Protein AF-A0A974AYF6-F1 (afdb_monomer)

Radius of gyration: 44.45 Å; Cα contacts (8 Å, |Δi|>4): 268; chains: 1; bounding box: 140×129×84 Å

Mean predicted aligned error: 22.29 Å

Structure (mmCIF, N/CA/C/O backbone):
data_AF-A0A974AYF6-F1
#
_entry.id   AF-A0A974AYF6-F1
#
loop_
_atom_site.group_PDB
_atom_site.id
_atom_site.type_symbol
_atom_site.label_atom_id
_atom_site.label_alt_id
_atom_site.label_comp_id
_atom_site.label_asym_id
_atom_site.label_entity_id
_atom_site.label_seq_id
_atom_site.pdbx_PDB_ins_code
_atom_site.Cartn_x
_atom_site.Cartn_y
_atom_site.Cartn_z
_atom_site.occupancy
_atom_site.B_iso_or_equiv
_atom_site.auth_seq_id
_atom_site.auth_comp_id
_atom_site.auth_asym_id
_atom_site.auth_atom_id
_atom_site.pdbx_PDB_model_num
ATOM 1 N N . MET A 1 1 ? 53.692 12.403 -18.495 1.00 38.19 1 MET A N 1
ATOM 2 C CA . MET A 1 1 ? 53.345 12.126 -17.082 1.00 38.19 1 MET A CA 1
ATOM 3 C C . MET A 1 1 ? 52.312 13.143 -16.628 1.00 38.19 1 MET A C 1
ATOM 5 O O . MET A 1 1 ? 52.662 14.299 -16.451 1.00 38.19 1 MET A O 1
ATOM 9 N N . THR A 1 2 ? 51.063 12.730 -16.444 1.00 32.22 2 THR A N 1
ATOM 10 C CA . THR A 1 2 ? 49.998 13.561 -15.859 1.00 32.22 2 THR A CA 1
ATOM 11 C C . THR A 1 2 ? 49.223 12.675 -14.899 1.00 32.22 2 THR A C 1
ATOM 13 O O . THR A 1 2 ? 48.664 11.664 -15.321 1.00 32.22 2 THR A O 1
ATOM 16 N N . GLN A 1 3 ? 49.261 12.994 -13.605 1.00 33.84 3 GLN A N 1
ATOM 17 C CA . GLN A 1 3 ? 48.545 12.209 -12.603 1.00 33.84 3 GLN A CA 1
ATOM 18 C C . GLN A 1 3 ? 47.043 12.421 -12.782 1.00 33.84 3 GLN A C 1
ATOM 20 O O . GLN A 1 3 ? 46.572 13.555 -12.861 1.00 33.84 3 GLN A O 1
ATOM 25 N N . SER A 1 4 ? 46.305 11.318 -12.877 1.00 28.98 4 SER A N 1
ATOM 26 C CA . SER A 1 4 ? 44.852 11.352 -12.985 1.00 28.98 4 SER A CA 1
ATOM 27 C C . SER A 1 4 ? 44.259 11.783 -11.646 1.00 28.98 4 SER A C 1
ATOM 29 O O . SER A 1 4 ? 44.492 11.125 -10.630 1.00 28.98 4 SER A O 1
ATOM 31 N N . ALA A 1 5 ? 43.483 12.866 -11.640 1.00 32.62 5 ALA A N 1
ATOM 32 C CA . ALA A 1 5 ? 42.676 13.255 -10.490 1.00 32.62 5 ALA A CA 1
ATOM 33 C C . ALA A 1 5 ? 41.497 12.279 -10.353 1.00 32.62 5 ALA A C 1
ATOM 35 O O . ALA A 1 5 ? 40.389 12.536 -10.831 1.00 32.62 5 ALA A O 1
ATOM 36 N N . ALA A 1 6 ? 41.758 11.128 -9.731 1.00 31.30 6 ALA A N 1
ATOM 37 C CA . ALA A 1 6 ? 40.737 10.144 -9.418 1.00 31.30 6 ALA A CA 1
ATOM 38 C C . ALA A 1 6 ? 39.672 10.785 -8.518 1.00 31.30 6 ALA A C 1
ATOM 40 O O . ALA A 1 6 ? 39.950 11.169 -7.382 1.00 31.30 6 ALA A O 1
ATOM 41 N N . HIS A 1 7 ? 38.444 10.895 -9.027 1.00 29.28 7 HIS A N 1
ATOM 42 C CA . HIS A 1 7 ? 37.291 11.177 -8.183 1.00 29.28 7 HIS A CA 1
ATOM 43 C C . HIS A 1 7 ? 37.139 10.035 -7.178 1.00 29.28 7 HIS A C 1
ATOM 45 O O . HIS A 1 7 ? 36.941 8.883 -7.570 1.00 29.28 7 HIS A O 1
ATOM 51 N N . SER A 1 8 ? 37.211 10.362 -5.889 1.00 31.97 8 SER A N 1
ATOM 52 C CA . SER A 1 8 ? 36.948 9.424 -4.802 1.00 31.97 8 SER A CA 1
ATOM 53 C C . SER A 1 8 ? 35.498 8.947 -4.859 1.00 31.97 8 SER A C 1
ATOM 55 O O . SER A 1 8 ? 34.598 9.592 -4.323 1.00 31.97 8 SER A O 1
ATOM 57 N N . ALA A 1 9 ? 35.265 7.798 -5.489 1.00 32.22 9 ALA A N 1
ATOM 58 C CA . ALA A 1 9 ? 34.024 7.063 -5.319 1.00 32.22 9 ALA A CA 1
ATOM 59 C C . ALA A 1 9 ? 33.986 6.530 -3.879 1.00 32.22 9 ALA A C 1
ATOM 61 O O . ALA A 1 9 ? 34.765 5.645 -3.521 1.00 32.22 9 ALA A O 1
ATOM 62 N N . SER A 1 10 ? 33.107 7.084 -3.042 1.00 31.77 10 SER A N 1
ATOM 63 C CA . SER A 1 10 ? 32.873 6.587 -1.684 1.00 31.77 10 SER A CA 1
ATOM 64 C C . SER A 1 10 ? 32.369 5.144 -1.748 1.00 31.77 10 SER A C 1
ATOM 66 O O . SER A 1 10 ? 31.205 4.893 -2.056 1.00 31.77 10 SER A O 1
ATOM 68 N N . GLY A 1 11 ? 33.264 4.190 -1.497 1.00 35.44 11 GLY A N 1
ATOM 69 C CA . GLY A 1 11 ? 32.955 2.769 -1.585 1.00 35.44 11 GLY A CA 1
ATOM 70 C C . GLY A 1 11 ? 32.001 2.334 -0.478 1.00 35.44 11 GLY A C 1
ATOM 71 O O . GLY A 1 11 ? 32.407 2.188 0.672 1.00 35.44 11 GLY A O 1
ATOM 72 N N . SER A 1 12 ? 30.744 2.061 -0.825 1.00 45.16 12 SER A N 1
ATOM 73 C CA . SER A 1 12 ? 29.868 1.279 0.043 1.00 45.16 12 SER A CA 1
ATOM 74 C C . SER A 1 12 ? 30.313 -0.182 -0.019 1.00 45.16 12 SER A C 1
ATOM 76 O O . SER A 1 12 ? 30.068 -0.846 -1.031 1.00 45.16 12 SER A O 1
ATOM 78 N N . SER A 1 13 ? 30.962 -0.687 1.033 1.00 59.09 13 SER A N 1
ATOM 79 C CA . SER A 1 13 ? 31.375 -2.094 1.095 1.00 59.09 13 SER A CA 1
ATOM 80 C C . SER A 1 13 ? 30.178 -3.018 0.816 1.00 59.09 13 SER A C 1
ATOM 82 O O . SER A 1 13 ? 29.109 -2.829 1.416 1.00 59.09 13 SER A O 1
ATOM 84 N N . PRO A 1 14 ? 30.300 -3.988 -0.111 1.00 74.00 14 PRO A N 1
ATOM 85 C CA . PRO A 1 14 ? 29.206 -4.894 -0.427 1.00 74.00 14 PRO A CA 1
ATOM 86 C C . PRO A 1 14 ? 28.887 -5.745 0.803 1.00 74.00 14 PRO A C 1
ATOM 88 O O . PRO A 1 14 ? 29.771 -6.351 1.401 1.00 74.00 14 PRO A O 1
ATOM 91 N N . LEU A 1 15 ? 27.614 -5.779 1.201 1.00 77.62 15 LEU A N 1
ATOM 92 C CA . LEU A 1 15 ? 27.187 -6.624 2.312 1.00 77.62 15 LEU A CA 1
ATOM 93 C C . LEU A 1 15 ? 27.118 -8.088 1.859 1.00 77.62 15 LEU A C 1
ATOM 95 O O . LEU A 1 15 ? 26.451 -8.354 0.854 1.00 77.62 15 LEU A O 1
ATOM 99 N N . PRO A 1 16 ? 27.693 -9.042 2.615 1.00 81.44 16 PRO A N 1
ATOM 100 C CA . PRO A 1 16 ? 27.584 -10.460 2.292 1.00 81.44 16 PRO A CA 1
ATOM 101 C C . PRO A 1 16 ? 26.127 -10.945 2.367 1.00 81.44 16 PRO A C 1
ATOM 103 O O . PRO A 1 16 ? 25.249 -10.281 2.938 1.00 81.44 16 PRO A O 1
ATOM 106 N N . ALA A 1 17 ? 25.851 -12.112 1.780 1.00 81.00 17 ALA A N 1
ATOM 107 C CA . ALA A 1 17 ? 24.511 -12.702 1.741 1.00 81.00 17 ALA A CA 1
ATOM 108 C C . ALA A 1 17 ? 23.963 -12.984 3.162 1.00 81.00 17 ALA A C 1
ATOM 110 O O . ALA A 1 17 ? 24.752 -13.310 4.051 1.00 81.00 17 ALA A O 1
ATOM 111 N N . PRO A 1 18 ? 22.635 -12.923 3.410 1.00 86.44 18 PRO A N 1
ATOM 112 C CA . PRO A 1 18 ? 22.069 -13.025 4.763 1.00 86.44 18 PRO A CA 1
ATOM 113 C C . PRO A 1 18 ? 22.523 -14.256 5.567 1.00 86.44 18 PRO A C 1
ATOM 115 O O . PRO A 1 18 ? 22.923 -14.126 6.723 1.00 86.44 18 PRO A O 1
ATOM 118 N N . LYS A 1 19 ? 22.582 -15.433 4.923 1.00 83.56 19 LYS A N 1
ATOM 119 C CA . LYS A 1 19 ? 23.081 -16.681 5.534 1.00 83.56 19 LYS A CA 1
ATOM 120 C C . LYS A 1 19 ? 24.558 -16.610 5.949 1.00 83.56 19 LYS A C 1
ATOM 122 O O . LYS A 1 19 ? 24.939 -17.232 6.935 1.00 83.56 19 LYS A O 1
ATOM 127 N N . GLU A 1 20 ? 25.380 -15.852 5.226 1.00 84.94 20 GLU A N 1
ATOM 128 C CA . GLU A 1 20 ? 26.809 -15.713 5.522 1.00 84.94 20 GLU A CA 1
ATOM 129 C C . GLU A 1 20 ? 27.053 -14.726 6.674 1.00 84.94 20 GLU A C 1
ATOM 131 O O . GLU A 1 20 ? 27.915 -14.968 7.511 1.00 84.94 20 GLU A O 1
ATOM 136 N N . ARG A 1 21 ? 26.212 -13.688 6.820 1.00 88.50 21 ARG A N 1
ATOM 137 C CA . ARG A 1 21 ? 26.219 -12.788 7.997 1.00 88.50 21 ARG A CA 1
ATOM 138 C C . ARG A 1 21 ? 26.050 -13.575 9.298 1.00 88.50 21 ARG A C 1
ATOM 140 O O . ARG A 1 21 ? 26.820 -13.396 10.238 1.00 88.50 21 ARG A O 1
ATOM 147 N N . ARG A 1 22 ? 25.072 -14.489 9.308 1.00 87.81 22 ARG A N 1
ATOM 148 C CA . ARG A 1 22 ? 24.805 -15.402 10.424 1.00 87.81 22 ARG A CA 1
ATOM 149 C C . ARG A 1 22 ? 26.017 -16.282 10.739 1.00 87.81 22 ARG A C 1
ATOM 151 O O . ARG A 1 22 ? 26.424 -16.356 11.894 1.00 87.81 22 ARG A O 1
ATOM 158 N N . ARG A 1 23 ? 26.628 -16.891 9.717 1.00 86.69 23 ARG A N 1
ATOM 159 C CA . ARG A 1 23 ? 27.838 -17.720 9.868 1.00 86.69 23 ARG A CA 1
ATOM 160 C C . ARG A 1 23 ? 29.029 -16.940 10.418 1.00 86.69 23 ARG A C 1
ATOM 162 O O . ARG A 1 23 ? 29.708 -17.448 11.301 1.00 86.69 23 ARG A O 1
ATOM 169 N N . LEU A 1 24 ? 29.267 -15.716 9.944 1.00 86.19 24 LEU A N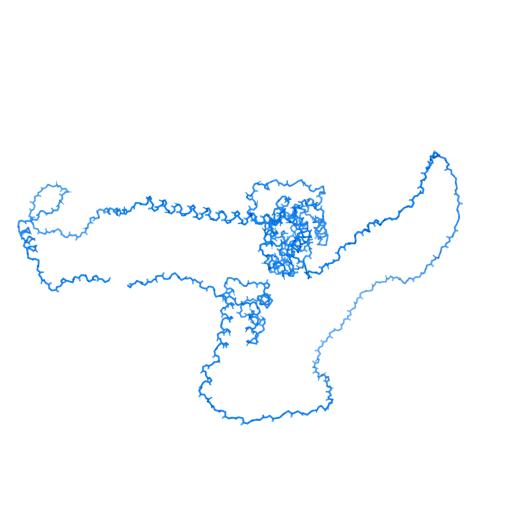 1
ATOM 170 C CA . LEU A 1 24 ? 30.347 -14.853 10.440 1.00 86.19 24 LEU A CA 1
ATOM 171 C C . LEU A 1 24 ? 30.145 -14.468 11.915 1.00 86.19 24 LEU A C 1
ATOM 173 O O . LEU A 1 24 ? 31.111 -14.448 12.674 1.00 86.19 24 LEU A O 1
ATOM 177 N N . ARG A 1 25 ? 28.898 -14.225 12.346 1.00 91.44 25 ARG A N 1
ATOM 178 C CA . ARG A 1 25 ? 28.562 -14.003 13.762 1.00 91.44 25 ARG A CA 1
ATOM 179 C C . ARG A 1 25 ? 28.762 -15.271 14.605 1.00 91.44 25 ARG A C 1
ATOM 181 O O . ARG A 1 25 ? 29.368 -15.204 15.673 1.00 91.44 25 ARG A O 1
ATOM 188 N N . GLU A 1 26 ? 28.258 -16.414 14.143 1.00 89.12 26 GLU A N 1
ATOM 189 C CA . GLU A 1 26 ? 28.356 -17.699 14.855 1.00 89.12 26 GLU A CA 1
ATOM 190 C C . GLU A 1 26 ? 29.813 -18.180 14.971 1.00 89.12 26 GLU A C 1
ATOM 192 O O . GLU A 1 26 ? 30.211 -18.645 16.034 1.00 89.12 26 GLU A O 1
ATOM 197 N N . ALA A 1 27 ? 30.648 -17.947 13.952 1.00 86.25 27 ALA A N 1
ATOM 198 C CA . ALA A 1 27 ? 32.092 -18.212 13.985 1.00 86.25 27 ALA A CA 1
ATOM 199 C C . ALA A 1 27 ? 32.873 -17.349 15.000 1.00 86.25 27 ALA A C 1
ATOM 201 O O . ALA A 1 27 ? 34.020 -17.660 15.315 1.00 86.25 27 ALA A O 1
ATOM 202 N N . LYS A 1 28 ? 32.264 -16.273 15.516 1.00 83.69 28 LYS A N 1
ATOM 203 C CA . LYS A 1 28 ? 32.797 -15.423 16.595 1.00 83.69 28 LYS A CA 1
ATOM 204 C C . LYS A 1 28 ? 32.145 -15.694 17.956 1.00 83.69 28 LYS A C 1
ATOM 206 O O . LYS A 1 28 ? 32.374 -14.935 18.892 1.00 83.69 28 LYS A O 1
ATOM 211 N N . SER A 1 29 ? 31.321 -16.740 18.071 1.00 86.75 29 SER A N 1
ATOM 212 C CA . SER A 1 29 ? 30.561 -17.087 19.285 1.00 86.75 29 SER A CA 1
ATOM 213 C C . SER A 1 29 ? 29.674 -15.949 19.819 1.00 86.75 29 SER A C 1
ATOM 215 O O . SER A 1 29 ? 29.342 -15.911 21.002 1.00 86.75 29 SER A O 1
ATOM 217 N N . LEU A 1 30 ? 29.269 -15.014 18.951 1.00 88.38 30 LEU A N 1
ATOM 218 C CA . LEU A 1 30 ? 28.443 -13.867 19.325 1.00 88.38 30 LEU A CA 1
ATOM 219 C C . LEU A 1 30 ? 26.951 -14.188 19.192 1.00 88.38 30 LEU A C 1
ATOM 221 O O . LEU A 1 30 ? 26.476 -14.691 18.171 1.00 88.38 30 LEU A O 1
ATOM 225 N N . THR A 1 31 ? 26.173 -13.821 20.204 1.00 90.69 31 THR A N 1
ATOM 226 C CA . THR A 1 31 ? 24.706 -13.853 20.131 1.00 90.69 31 THR A CA 1
ATOM 227 C C . THR A 1 31 ? 24.165 -12.667 19.324 1.00 90.69 31 THR A C 1
ATOM 229 O O . THR A 1 31 ? 24.798 -11.612 19.231 1.00 90.69 31 THR A O 1
ATOM 232 N N . GLU A 1 32 ? 22.961 -12.811 18.758 1.00 89.69 32 GLU A N 1
ATOM 233 C CA . GLU A 1 32 ? 22.264 -11.715 18.059 1.00 89.69 32 GLU A CA 1
ATOM 234 C C . GLU A 1 32 ? 22.132 -10.465 18.947 1.00 89.69 32 GLU A C 1
ATOM 236 O O . GLU A 1 32 ? 22.262 -9.341 18.466 1.00 89.69 32 GLU A O 1
ATOM 241 N N . THR A 1 33 ? 21.909 -10.657 20.252 1.00 88.06 33 THR A N 1
ATOM 242 C CA . THR A 1 33 ? 21.750 -9.585 21.243 1.00 88.06 33 THR A CA 1
ATOM 243 C C . THR A 1 33 ? 23.057 -8.832 21.491 1.00 88.06 33 THR A C 1
ATOM 245 O O . THR A 1 33 ? 23.049 -7.606 21.492 1.00 88.06 33 THR A O 1
ATOM 248 N N . GLN A 1 34 ? 24.190 -9.532 21.627 1.00 86.62 34 GLN A N 1
ATOM 249 C CA . GLN A 1 34 ? 25.508 -8.897 21.796 1.00 86.62 34 GLN A CA 1
ATOM 250 C C . GLN A 1 34 ? 25.911 -8.088 20.556 1.00 86.62 34 GLN A C 1
ATOM 252 O O . GLN A 1 34 ? 26.362 -6.949 20.679 1.00 86.62 34 GLN A O 1
ATOM 257 N N . LEU A 1 35 ? 25.688 -8.636 19.354 1.00 89.00 35 LEU A N 1
ATOM 258 C CA . LEU A 1 35 ? 25.938 -7.913 18.104 1.00 89.00 35 LEU A CA 1
ATOM 259 C C . LEU A 1 35 ? 25.036 -6.674 17.974 1.00 89.00 35 LEU A C 1
ATOM 261 O O . LEU A 1 35 ? 25.477 -5.627 17.500 1.00 89.00 35 LEU A O 1
ATOM 265 N N . ALA A 1 36 ? 23.794 -6.762 18.450 1.00 89.44 36 ALA A N 1
ATOM 266 C CA . ALA A 1 36 ? 22.869 -5.639 18.468 1.00 89.44 36 ALA A CA 1
ATOM 267 C C . ALA A 1 36 ? 23.315 -4.513 19.418 1.00 89.44 36 ALA A C 1
ATOM 269 O O . ALA A 1 36 ? 23.275 -3.343 19.026 1.00 89.44 36 ALA A O 1
ATOM 270 N N . THR A 1 37 ? 23.812 -4.856 20.614 1.00 90.50 37 THR A N 1
ATOM 271 C CA . THR A 1 37 ? 24.387 -3.897 21.572 1.00 90.50 37 THR A CA 1
ATOM 272 C C . THR A 1 37 ? 25.570 -3.138 20.969 1.00 90.50 37 THR A C 1
ATOM 274 O O . THR A 1 37 ? 25.602 -1.913 21.062 1.00 90.50 37 THR A O 1
ATOM 277 N N . MET A 1 38 ? 26.490 -3.823 20.277 1.00 86.75 38 MET A N 1
ATOM 278 C CA . MET A 1 38 ? 27.634 -3.177 19.608 1.00 86.75 38 MET A CA 1
ATOM 279 C C . MET A 1 38 ? 27.228 -2.197 18.491 1.00 86.75 38 MET A C 1
ATOM 281 O O . MET A 1 38 ? 27.980 -1.280 18.175 1.00 86.75 38 MET A O 1
ATOM 285 N N . LEU A 1 39 ? 26.045 -2.374 17.894 1.00 87.56 39 LEU A N 1
ATOM 286 C CA . LEU A 1 39 ? 25.556 -1.589 16.753 1.00 87.56 39 LEU A CA 1
ATOM 287 C C . LEU A 1 39 ? 24.443 -0.586 17.116 1.00 87.56 39 LEU A C 1
ATOM 289 O O . LEU A 1 39 ? 23.897 0.076 16.227 1.00 87.56 39 LEU A O 1
ATOM 293 N N . GLY A 1 40 ? 24.071 -0.471 18.396 1.00 85.50 40 GLY A N 1
ATOM 294 C CA . GLY A 1 40 ? 22.982 0.407 18.842 1.00 85.50 40 GLY A CA 1
ATOM 295 C C . GLY A 1 40 ? 21.626 0.056 18.206 1.00 85.50 40 GLY A C 1
ATOM 296 O O . GLY A 1 40 ? 20.891 0.939 17.742 1.00 85.50 40 GLY A O 1
ATOM 297 N N . VAL A 1 41 ? 21.316 -1.240 18.106 1.00 90.62 41 VAL A N 1
ATOM 298 C CA . VAL A 1 41 ? 20.040 -1.781 17.597 1.00 90.62 41 VAL A CA 1
ATOM 299 C C . VAL A 1 41 ? 19.509 -2.887 18.516 1.00 90.62 41 VAL A C 1
ATOM 301 O O . VAL A 1 41 ? 20.128 -3.222 19.521 1.00 90.62 41 VAL A O 1
ATOM 304 N N . THR A 1 42 ? 18.340 -3.452 18.205 1.00 90.69 42 THR A N 1
ATOM 305 C CA . THR A 1 42 ? 17.763 -4.583 18.954 1.00 90.69 42 THR A CA 1
ATOM 306 C C . THR A 1 42 ? 18.170 -5.927 18.345 1.00 90.69 42 THR A C 1
ATOM 308 O O . THR A 1 42 ? 18.378 -6.020 17.134 1.00 90.69 42 THR A O 1
ATOM 311 N N . GLY A 1 43 ? 18.225 -6.997 19.149 1.00 84.56 43 GLY A N 1
ATOM 312 C CA . GLY A 1 43 ? 18.529 -8.355 18.657 1.00 84.56 43 GLY A CA 1
ATOM 313 C C . GLY A 1 43 ? 17.582 -8.815 17.540 1.00 84.56 43 GLY A C 1
ATOM 314 O O . GLY A 1 43 ? 18.017 -9.390 16.546 1.00 84.56 43 GLY A O 1
ATOM 315 N N . ALA A 1 44 ? 16.300 -8.443 17.627 1.00 83.62 44 ALA A N 1
ATOM 316 C CA . ALA A 1 44 ? 15.318 -8.656 16.561 1.00 83.62 44 ALA A CA 1
ATOM 317 C C . ALA A 1 44 ? 15.682 -7.958 15.232 1.00 83.62 44 ALA A C 1
ATOM 319 O O . ALA A 1 44 ? 15.396 -8.498 14.165 1.00 83.62 44 ALA A O 1
ATOM 320 N N . THR A 1 45 ? 16.351 -6.799 15.280 1.00 86.56 45 THR A N 1
ATOM 321 C CA . THR A 1 45 ? 16.844 -6.098 14.082 1.00 86.56 45 THR A CA 1
ATOM 322 C C . THR A 1 45 ? 17.982 -6.881 13.418 1.00 86.56 45 THR A C 1
ATOM 324 O O . THR A 1 45 ? 17.955 -7.085 12.207 1.00 86.56 45 THR A O 1
ATOM 327 N N . ILE A 1 46 ? 18.935 -7.397 14.205 1.00 88.88 46 ILE A N 1
ATOM 328 C CA . ILE A 1 46 ? 20.016 -8.266 13.705 1.00 88.88 46 ILE A CA 1
ATOM 329 C C . ILE A 1 46 ? 19.437 -9.548 13.094 1.00 88.88 46 ILE A C 1
ATOM 331 O O . ILE A 1 46 ? 19.763 -9.891 11.959 1.00 88.88 46 ILE A O 1
ATOM 335 N N . ARG A 1 47 ? 18.484 -10.192 13.780 1.00 88.62 47 ARG A N 1
ATOM 336 C CA . ARG A 1 47 ? 17.752 -11.358 13.262 1.00 88.62 47 ARG A CA 1
ATOM 337 C C . ARG A 1 47 ? 17.040 -11.055 11.941 1.00 88.62 47 ARG A C 1
ATOM 339 O O . ARG A 1 47 ? 17.035 -11.898 11.045 1.00 88.62 47 ARG A O 1
ATOM 346 N N . ALA A 1 48 ? 16.452 -9.868 11.774 1.00 84.50 48 ALA A N 1
ATOM 347 C CA . ALA A 1 48 ? 15.841 -9.455 10.508 1.00 84.50 48 ALA A CA 1
ATOM 348 C C . ALA A 1 48 ? 16.882 -9.287 9.381 1.00 84.50 48 ALA A C 1
ATOM 350 O O . ALA A 1 48 ? 16.621 -9.703 8.252 1.00 84.50 48 ALA A O 1
ATOM 351 N N . TRP A 1 49 ? 18.076 -8.765 9.686 1.00 91.12 49 TRP A N 1
ATOM 352 C CA . TRP A 1 49 ? 19.179 -8.613 8.723 1.00 91.12 49 TRP A CA 1
ATOM 353 C C . TRP A 1 49 ? 19.861 -9.934 8.340 1.00 91.12 49 TRP A C 1
ATOM 355 O O . TRP A 1 49 ? 20.302 -10.085 7.198 1.00 91.12 49 TRP A O 1
ATOM 365 N N . GLU A 1 50 ? 19.931 -10.898 9.259 1.00 89.56 50 GLU A N 1
ATOM 366 C CA . GLU A 1 50 ? 20.470 -12.247 9.020 1.00 89.56 50 GLU A CA 1
ATOM 367 C C . GLU A 1 50 ? 19.456 -13.179 8.338 1.00 89.56 50 GLU A C 1
ATOM 369 O O . GLU A 1 50 ? 19.836 -14.024 7.530 1.00 89.56 50 GLU A O 1
ATOM 374 N N . THR A 1 51 ? 18.154 -12.999 8.593 1.00 84.00 51 THR A N 1
ATOM 375 C CA . THR A 1 51 ? 17.084 -13.741 7.892 1.00 84.00 51 THR A CA 1
ATOM 376 C C . THR A 1 51 ? 16.684 -13.126 6.549 1.00 84.00 51 THR A C 1
ATOM 378 O O . THR A 1 51 ? 15.859 -13.700 5.849 1.00 84.00 51 THR A O 1
ATOM 381 N N . GLY A 1 52 ? 17.252 -11.975 6.170 1.00 84.25 52 GLY A N 1
ATOM 382 C CA . GLY A 1 52 ? 16.944 -11.282 4.913 1.00 84.25 52 GLY A CA 1
ATOM 383 C C . GLY A 1 52 ? 15.624 -10.500 4.909 1.00 84.25 52 GLY A C 1
ATOM 384 O O . GLY A 1 52 ? 15.366 -9.783 3.950 1.00 84.25 52 GLY A O 1
ATOM 385 N N . ARG A 1 53 ? 14.833 -10.564 5.991 1.00 74.50 53 ARG A N 1
ATOM 386 C CA . ARG A 1 53 ? 13.565 -9.825 6.161 1.00 74.50 53 ARG A CA 1
ATOM 387 C C . ARG A 1 53 ? 13.721 -8.303 6.175 1.00 74.50 53 ARG A C 1
ATOM 389 O O . ARG A 1 53 ? 12.746 -7.591 5.981 1.00 74.50 53 ARG A O 1
ATOM 396 N N . ALA A 1 54 ? 14.925 -7.799 6.428 1.00 79.38 54 ALA A N 1
ATOM 397 C CA . ALA A 1 54 ? 15.264 -6.393 6.252 1.00 79.38 54 ALA A CA 1
ATOM 398 C C . ALA A 1 54 ? 16.725 -6.256 5.809 1.00 79.38 54 ALA A C 1
ATOM 400 O O . ALA A 1 54 ? 17.566 -7.088 6.148 1.00 79.38 54 ALA A O 1
ATOM 401 N N . SER A 1 55 ? 17.054 -5.173 5.106 1.00 79.88 55 SER A N 1
ATOM 402 C CA . SER A 1 55 ? 18.444 -4.799 4.819 1.00 79.88 55 SER A CA 1
ATOM 403 C C . SER A 1 55 ? 18.821 -3.521 5.572 1.00 7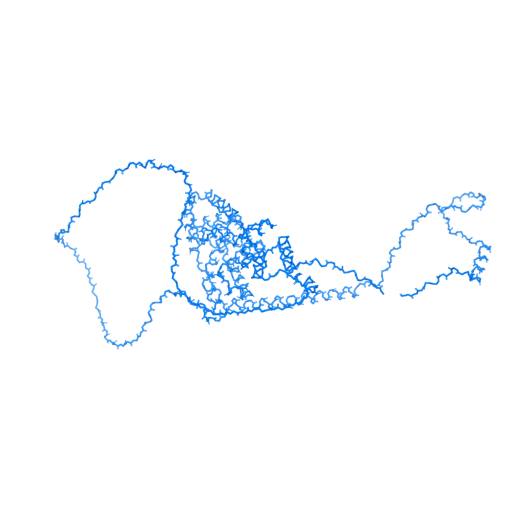9.88 55 SER A C 1
ATOM 405 O O . SER A 1 55 ? 18.059 -2.555 5.519 1.00 79.88 55 SER A O 1
ATOM 407 N N . PRO A 1 56 ? 19.980 -3.465 6.257 1.00 84.50 56 PRO A N 1
ATOM 408 C CA . PRO A 1 56 ? 20.434 -2.236 6.896 1.00 84.50 56 PRO A CA 1
ATOM 409 C C . PRO A 1 56 ? 20.749 -1.160 5.849 1.00 84.50 56 PRO A C 1
ATOM 411 O O . PRO A 1 56 ? 21.261 -1.458 4.767 1.00 84.50 56 PRO A O 1
ATOM 414 N N . GLN A 1 57 ? 20.470 0.098 6.197 1.00 77.56 57 GLN A N 1
ATOM 415 C CA . GLN A 1 57 ? 20.654 1.267 5.329 1.00 77.56 57 GLN A CA 1
ATOM 416 C C . GLN A 1 57 ? 21.495 2.364 6.006 1.00 77.56 57 GLN A C 1
ATOM 418 O O . GLN A 1 57 ? 21.589 2.431 7.236 1.00 77.56 57 GLN A O 1
ATOM 423 N N . GLY A 1 58 ? 22.118 3.222 5.191 1.00 81.88 58 GLY A N 1
ATOM 424 C CA . GLY A 1 58 ? 22.932 4.363 5.635 1.00 81.88 58 GLY A CA 1
ATOM 425 C C . GLY A 1 58 ? 24.072 3.986 6.592 1.00 81.88 58 GLY A C 1
ATOM 426 O O . GLY A 1 58 ? 24.640 2.902 6.503 1.00 81.88 58 GLY A O 1
ATOM 427 N N . ARG A 1 59 ? 24.366 4.850 7.571 1.00 80.50 59 ARG A N 1
ATOM 428 C CA . ARG A 1 59 ? 25.474 4.659 8.534 1.00 80.50 59 ARG A CA 1
ATOM 429 C C . ARG A 1 59 ? 25.441 3.315 9.281 1.00 80.50 59 ARG A C 1
ATOM 431 O O . ARG A 1 59 ? 26.490 2.764 9.599 1.00 80.50 59 ARG A O 1
ATOM 438 N N . LYS A 1 60 ? 24.250 2.752 9.538 1.00 83.06 60 LYS A N 1
ATOM 439 C CA . LYS A 1 60 ? 24.111 1.426 10.176 1.00 83.06 60 LYS A CA 1
ATOM 440 C C . LYS A 1 60 ? 24.518 0.285 9.236 1.00 83.06 60 LYS A C 1
ATOM 442 O O . LYS A 1 60 ? 25.063 -0.710 9.703 1.00 83.06 60 LYS A O 1
ATOM 447 N N . ARG A 1 61 ? 24.308 0.442 7.922 1.00 86.00 61 ARG A N 1
ATOM 448 C CA . ARG A 1 61 ? 24.807 -0.471 6.879 1.00 86.00 61 ARG A CA 1
ATOM 449 C C . ARG A 1 61 ? 26.329 -0.492 6.851 1.00 86.00 61 ARG A C 1
ATOM 451 O O . ARG A 1 61 ? 26.909 -1.568 6.804 1.00 86.00 61 ARG A O 1
ATOM 458 N N . GLU A 1 62 ? 26.949 0.684 6.892 1.00 83.38 62 GLU A N 1
ATOM 459 C CA . GLU A 1 62 ? 28.405 0.855 6.854 1.00 83.38 62 GLU A CA 1
ATOM 460 C C . GLU A 1 62 ? 29.067 0.247 8.096 1.00 83.38 62 GLU A C 1
ATOM 462 O O . GLU A 1 62 ? 29.948 -0.596 7.954 1.00 83.38 62 GLU A O 1
ATOM 467 N N . ALA A 1 63 ? 28.580 0.580 9.297 1.00 84.44 63 ALA A N 1
ATOM 468 C CA . ALA A 1 63 ? 29.082 0.006 10.548 1.00 84.44 63 ALA A CA 1
ATOM 469 C C . ALA A 1 63 ? 28.937 -1.528 10.592 1.00 84.44 63 ALA A C 1
ATOM 471 O O . ALA A 1 63 ? 29.869 -2.233 10.971 1.00 84.44 63 ALA A O 1
ATOM 472 N N . TYR A 1 64 ? 27.793 -2.062 10.149 1.00 86.94 64 TYR A N 1
ATOM 473 C CA . TYR A 1 64 ? 27.561 -3.507 10.083 1.00 86.94 64 TYR A CA 1
ATOM 474 C C . TYR A 1 64 ? 28.441 -4.202 9.031 1.00 86.94 64 TYR A C 1
ATOM 476 O O . TYR A 1 64 ? 28.972 -5.278 9.294 1.00 86.94 64 TYR A O 1
ATOM 484 N N . ALA A 1 65 ? 28.650 -3.581 7.864 1.00 86.69 65 ALA A N 1
ATOM 485 C CA . ALA A 1 65 ? 29.538 -4.101 6.825 1.00 86.69 65 ALA A CA 1
ATOM 486 C C . ALA A 1 65 ? 31.007 -4.120 7.275 1.00 86.69 65 ALA A C 1
ATOM 488 O O . ALA A 1 65 ? 31.691 -5.114 7.054 1.00 86.69 65 ALA A O 1
ATOM 489 N N . GLN A 1 66 ? 31.479 -3.058 7.936 1.00 85.00 66 GLN A N 1
ATOM 490 C CA . GLN A 1 66 ? 32.839 -2.980 8.482 1.00 85.00 66 GLN A CA 1
ATOM 491 C C . GLN A 1 66 ? 33.078 -4.034 9.567 1.00 85.00 66 GLN A C 1
ATOM 493 O O . GLN A 1 66 ? 34.110 -4.697 9.558 1.00 85.00 66 GLN A O 1
ATOM 498 N N . LEU A 1 67 ? 32.108 -4.231 10.464 1.00 86.44 67 LEU A N 1
ATOM 499 C CA . LEU A 1 67 ? 32.194 -5.214 11.543 1.00 86.44 67 LEU A CA 1
ATOM 500 C C . LEU A 1 67 ? 32.227 -6.655 10.995 1.00 86.44 67 LEU A C 1
ATOM 502 O O . LEU A 1 67 ? 33.058 -7.454 11.422 1.00 86.44 67 LEU A O 1
ATOM 506 N N . LEU A 1 68 ? 31.402 -6.975 9.991 1.00 86.31 68 LEU A N 1
ATOM 507 C CA . LEU A 1 68 ? 31.455 -8.275 9.308 1.00 86.31 68 LEU A CA 1
ATOM 508 C C . LEU A 1 68 ? 32.759 -8.476 8.518 1.00 86.31 68 LEU A C 1
ATOM 510 O O . LEU A 1 68 ? 33.333 -9.561 8.576 1.00 86.31 68 LEU A O 1
ATOM 514 N N . ALA A 1 69 ? 33.256 -7.442 7.832 1.00 84.94 69 ALA A N 1
ATOM 515 C CA . ALA A 1 69 ? 34.531 -7.498 7.117 1.00 84.94 69 ALA A CA 1
ATOM 516 C C . ALA A 1 69 ? 35.725 -7.684 8.071 1.00 84.94 69 ALA A C 1
ATOM 518 O O . ALA A 1 69 ? 36.660 -8.410 7.743 1.00 84.94 69 ALA A O 1
ATOM 519 N N . ALA A 1 70 ? 35.681 -7.094 9.271 1.00 83.94 70 ALA A N 1
ATOM 520 C CA . ALA A 1 70 ? 36.677 -7.331 10.313 1.00 83.94 70 ALA A CA 1
ATOM 521 C C . ALA A 1 70 ? 36.658 -8.794 10.790 1.00 83.94 70 ALA A C 1
ATOM 523 O O . ALA A 1 70 ? 37.713 -9.416 10.882 1.00 83.94 70 ALA A O 1
ATOM 524 N N . PHE A 1 71 ? 35.475 -9.381 11.014 1.00 86.25 71 PHE A N 1
ATOM 525 C CA . PHE A 1 71 ? 35.355 -10.801 11.377 1.00 86.25 71 PHE A CA 1
ATOM 526 C C . PHE A 1 71 ? 35.867 -11.737 10.277 1.00 86.25 71 PHE A C 1
ATOM 528 O O . PHE A 1 71 ? 36.487 -12.757 10.576 1.00 86.25 71 PHE A O 1
ATOM 535 N N . GLU A 1 72 ? 35.624 -11.393 9.013 1.00 83.69 72 GLU A N 1
ATOM 536 C CA . GLU A 1 72 ? 36.110 -12.150 7.863 1.00 83.69 72 GLU A CA 1
ATOM 537 C C . GLU A 1 72 ? 37.635 -12.042 7.702 1.00 83.69 72 GLU A C 1
ATOM 539 O O . GLU A 1 72 ? 38.293 -13.065 7.516 1.00 83.69 72 GLU A O 1
ATOM 544 N N . ALA A 1 73 ? 38.209 -10.845 7.867 1.00 78.69 73 ALA A N 1
ATOM 545 C CA . ALA A 1 73 ? 39.654 -10.618 7.832 1.00 78.69 73 ALA A CA 1
ATOM 546 C C . ALA A 1 73 ? 40.389 -11.340 8.975 1.00 78.69 73 ALA A C 1
ATOM 548 O O . ALA A 1 73 ? 41.398 -12.001 8.745 1.00 78.69 73 ALA A O 1
ATOM 549 N N . GLU A 1 74 ? 39.854 -11.294 10.196 1.00 78.00 74 GLU A N 1
ATOM 550 C CA . GLU A 1 74 ? 40.431 -11.990 11.353 1.00 78.00 74 GLU A CA 1
ATOM 551 C C . GLU A 1 74 ? 40.320 -13.524 11.215 1.00 78.00 74 GLU A C 1
ATOM 553 O O . GLU A 1 74 ? 41.173 -14.256 11.710 1.00 78.00 74 GLU A O 1
ATOM 558 N N . ARG A 1 75 ? 39.312 -14.027 10.482 1.00 74.56 75 ARG A N 1
ATOM 559 C CA . ARG A 1 75 ? 39.206 -15.447 10.090 1.00 74.56 75 ARG A CA 1
ATOM 560 C C . ARG A 1 75 ? 40.158 -15.821 8.946 1.00 74.56 75 ARG A C 1
ATOM 562 O O . ARG A 1 75 ? 40.541 -16.982 8.853 1.00 74.56 75 ARG A O 1
ATOM 569 N N . ALA A 1 76 ? 40.532 -14.877 8.083 1.00 68.75 76 ALA A N 1
ATOM 570 C CA . ALA A 1 76 ? 41.517 -15.083 7.018 1.00 68.75 76 ALA A CA 1
ATOM 571 C C . ALA A 1 76 ? 42.976 -15.031 7.522 1.00 68.75 76 ALA A C 1
ATOM 573 O O . ALA A 1 76 ? 43.874 -15.517 6.840 1.00 68.75 76 ALA A O 1
ATOM 574 N N . ALA A 1 77 ? 43.210 -14.501 8.727 1.00 55.31 77 ALA A N 1
ATOM 575 C CA . ALA A 1 77 ? 44.536 -14.329 9.324 1.00 55.31 77 ALA A CA 1
ATOM 576 C C . ALA A 1 77 ? 45.281 -15.580 9.884 1.00 55.31 77 ALA A C 1
ATOM 578 O O . ALA A 1 77 ? 46.472 -15.441 10.170 1.00 55.31 77 ALA A O 1
ATOM 579 N N . PRO A 1 78 ? 44.717 -16.800 10.058 1.00 55.84 78 PRO A N 1
ATOM 580 C CA . PRO A 1 78 ? 45.470 -17.925 10.614 1.00 55.84 78 PRO A CA 1
ATOM 581 C C . PRO A 1 78 ? 46.219 -18.705 9.520 1.00 55.84 78 PRO A C 1
ATOM 583 O O . PRO A 1 78 ? 45.806 -19.798 9.128 1.00 55.84 78 PRO A O 1
ATOM 586 N N . SER A 1 79 ? 47.346 -18.173 9.033 1.00 51.69 79 SER A N 1
ATOM 587 C CA . SER A 1 79 ? 48.292 -18.944 8.194 1.00 51.69 79 SER A CA 1
ATOM 588 C C . SER A 1 79 ? 49.769 -18.539 8.293 1.00 51.69 79 SER A C 1
ATOM 590 O O . SER A 1 79 ? 50.615 -19.404 8.085 1.00 51.69 79 SER A O 1
ATOM 592 N N . GLU A 1 80 ? 50.122 -17.301 8.659 1.00 44.62 80 GLU A N 1
ATOM 593 C CA . GLU A 1 80 ? 51.540 -16.881 8.633 1.00 44.62 80 GLU A CA 1
ATOM 594 C C . GLU A 1 80 ? 52.378 -17.390 9.827 1.00 44.62 80 GLU A C 1
ATOM 596 O O . GLU A 1 80 ? 53.562 -17.672 9.659 1.00 44.62 80 GLU A O 1
ATOM 601 N N . GLU A 1 81 ? 51.787 -17.636 11.005 1.00 44.84 81 GLU A N 1
ATOM 602 C CA . GLU A 1 81 ? 52.541 -18.085 12.198 1.00 44.84 81 GLU A CA 1
ATOM 603 C C . GLU A 1 81 ? 52.735 -19.609 12.341 1.00 44.84 81 GLU A C 1
ATOM 605 O O . GLU A 1 81 ? 53.478 -20.052 13.216 1.00 44.84 81 GLU A O 1
ATOM 610 N N . ARG A 1 82 ? 52.137 -20.448 11.479 1.00 43.97 82 ARG A N 1
ATOM 611 C CA . ARG A 1 82 ? 52.342 -21.918 11.527 1.00 43.97 82 ARG A CA 1
ATOM 612 C C . ARG A 1 82 ? 53.442 -22.449 10.606 1.00 43.97 82 ARG A C 1
ATOM 614 O O . ARG A 1 82 ? 53.732 -23.640 10.647 1.00 43.97 82 ARG A O 1
ATOM 621 N N . ALA A 1 83 ? 54.097 -21.591 9.827 1.00 42.25 83 ALA A N 1
ATOM 622 C CA . ALA A 1 83 ? 55.173 -21.996 8.919 1.00 42.25 83 ALA A CA 1
ATOM 623 C C . ALA A 1 83 ? 56.561 -22.141 9.590 1.00 42.25 83 ALA A C 1
ATOM 625 O O . ALA A 1 83 ? 57.517 -22.519 8.917 1.00 42.25 83 ALA A O 1
ATOM 626 N N . ALA A 1 84 ? 56.694 -21.840 10.892 1.00 44.78 84 ALA A N 1
ATOM 627 C CA . ALA A 1 84 ? 57.995 -21.655 11.551 1.00 44.78 84 ALA A CA 1
ATOM 628 C C . ALA A 1 84 ? 58.366 -22.675 12.651 1.00 44.78 84 ALA A C 1
ATOM 630 O O . ALA A 1 84 ? 59.457 -22.568 13.206 1.00 44.78 84 ALA A O 1
ATOM 631 N N . HIS A 1 85 ? 57.519 -23.659 12.979 1.00 37.38 85 HIS A N 1
ATOM 632 C CA . HIS A 1 85 ? 57.875 -24.790 13.857 1.00 37.38 85 HIS A CA 1
ATOM 633 C C . HIS A 1 85 ? 57.375 -26.098 13.237 1.00 37.38 85 HIS A C 1
ATOM 635 O O . HIS A 1 85 ? 56.178 -26.374 13.217 1.00 37.38 85 HIS A O 1
ATOM 641 N N . GLY A 1 86 ? 58.304 -26.868 12.672 1.00 36.09 86 GLY A N 1
ATOM 642 C CA . GLY A 1 86 ? 58.002 -28.097 11.945 1.00 36.09 86 GLY A CA 1
ATOM 643 C C . GLY A 1 86 ? 58.187 -29.381 12.755 1.00 36.09 86 GLY A C 1
ATOM 644 O O . GLY A 1 86 ? 58.637 -29.365 13.897 1.00 36.09 86 GLY A O 1
ATOM 645 N N . THR A 1 87 ? 57.941 -30.487 12.047 1.00 31.39 87 THR A N 1
ATOM 646 C CA . THR A 1 87 ? 58.373 -31.863 12.356 1.00 31.39 87 THR A CA 1
ATOM 647 C C . THR A 1 87 ? 57.506 -32.650 13.351 1.00 31.39 87 THR A C 1
ATOM 649 O O . THR A 1 87 ? 57.567 -32.480 14.563 1.00 31.39 87 THR A O 1
ATOM 652 N N . ALA A 1 88 ? 56.727 -33.577 12.781 1.00 38.09 88 ALA A N 1
ATOM 653 C CA . ALA A 1 88 ? 56.030 -34.682 13.453 1.00 38.09 88 ALA A CA 1
ATOM 654 C C . ALA A 1 88 ? 57.032 -35.817 13.843 1.00 38.09 88 ALA A C 1
ATOM 656 O O . ALA A 1 88 ? 58.209 -35.680 13.497 1.00 38.09 88 ALA A O 1
ATOM 657 N N . PRO A 1 89 ? 56.648 -36.922 14.533 1.00 43.72 89 PRO A N 1
ATOM 658 C CA . PRO A 1 89 ? 55.594 -37.862 14.107 1.00 43.72 89 PRO A CA 1
ATOM 659 C C . PRO A 1 89 ? 54.634 -38.348 15.224 1.00 43.72 89 PRO A C 1
ATOM 661 O O . PRO A 1 89 ? 54.795 -38.010 16.392 1.00 43.72 89 PRO A O 1
ATOM 664 N N . GLY A 1 90 ? 53.623 -39.143 14.835 1.00 34.00 90 GLY A N 1
ATOM 665 C CA . GLY A 1 90 ? 52.772 -39.941 15.744 1.00 34.00 90 GLY A CA 1
ATOM 666 C C . GLY A 1 90 ? 53.492 -41.200 16.274 1.00 34.00 90 GLY A C 1
ATOM 667 O O . GLY A 1 90 ? 54.724 -41.185 16.315 1.00 34.00 90 GLY A O 1
ATOM 668 N N . PRO A 1 91 ? 52.803 -42.306 16.640 1.00 51.66 91 PRO A N 1
ATOM 669 C CA . PRO A 1 91 ? 51.443 -42.730 16.246 1.00 51.66 91 PRO A CA 1
ATOM 670 C C . PRO A 1 91 ? 50.398 -42.439 17.366 1.00 51.66 91 PRO A C 1
ATOM 672 O O . PRO A 1 91 ? 50.595 -41.456 18.074 1.00 51.66 91 PRO A O 1
ATOM 675 N N . GLU A 1 92 ? 49.240 -43.092 17.575 1.00 31.31 92 GLU A N 1
ATOM 676 C CA . GLU A 1 92 ? 48.616 -44.323 17.032 1.00 31.31 92 GLU A CA 1
ATOM 677 C C . GLU A 1 92 ? 47.066 -44.283 17.159 1.00 31.31 92 GLU A C 1
ATOM 679 O O . GLU A 1 92 ? 46.505 -43.284 17.607 1.00 31.31 92 GLU A O 1
ATOM 684 N N . ALA A 1 93 ? 46.376 -45.374 16.796 1.00 40.59 93 ALA A N 1
ATOM 685 C CA . ALA A 1 93 ? 44.958 -45.647 17.080 1.00 40.59 93 ALA A CA 1
ATOM 686 C C . ALA A 1 93 ? 44.807 -47.038 17.736 1.00 40.59 93 ALA A C 1
ATOM 688 O O . ALA A 1 93 ? 45.680 -47.888 17.549 1.00 40.59 93 ALA A O 1
ATOM 689 N N . PRO A 1 94 ? 43.716 -47.298 18.481 1.00 41.66 94 PRO A N 1
ATOM 690 C CA . PRO A 1 94 ? 42.773 -48.304 17.966 1.00 41.66 94 PRO A CA 1
ATOM 691 C C . PRO A 1 94 ? 41.278 -48.024 18.249 1.00 41.66 94 PRO A C 1
ATOM 693 O O . PRO A 1 94 ? 40.914 -47.338 19.202 1.00 41.66 94 PRO A O 1
ATOM 696 N N . GLU A 1 95 ? 40.414 -48.624 17.424 1.00 35.47 95 GLU A N 1
ATOM 697 C CA . GLU A 1 95 ? 38.961 -48.772 17.645 1.00 35.47 95 GLU A CA 1
ATOM 698 C C . GLU A 1 95 ? 38.644 -50.098 18.414 1.00 35.47 95 GLU A C 1
ATOM 700 O O . GLU A 1 95 ? 39.561 -50.712 18.963 1.00 35.47 95 GLU A O 1
ATOM 705 N N . PRO A 1 96 ? 37.388 -50.592 18.498 1.00 55.47 96 PRO A N 1
ATOM 706 C CA . PRO A 1 96 ? 36.407 -50.209 19.517 1.00 55.47 96 PRO A CA 1
ATOM 707 C C . PRO A 1 96 ? 35.910 -51.418 20.350 1.00 55.47 96 PRO A C 1
ATOM 709 O O . PRO A 1 96 ? 36.053 -52.569 19.943 1.00 55.47 96 PRO A O 1
ATOM 712 N N . THR A 1 97 ? 3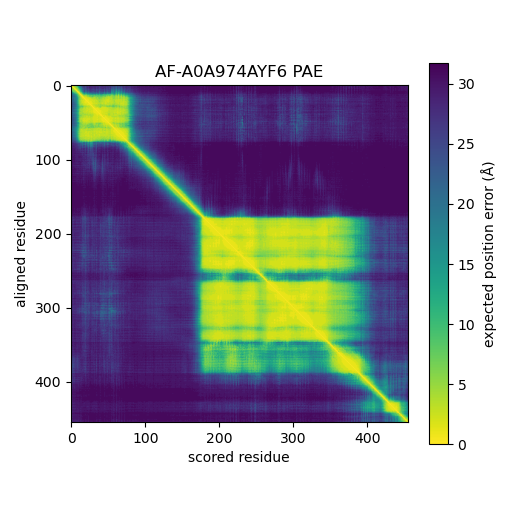5.253 -51.203 21.500 1.00 29.39 97 THR A N 1
ATOM 713 C CA . THR A 1 97 ? 34.549 -52.284 22.237 1.00 29.39 97 THR A CA 1
ATOM 714 C C . THR A 1 97 ? 33.378 -51.753 23.081 1.00 29.39 97 THR A C 1
ATOM 716 O O . THR A 1 97 ? 33.583 -51.061 24.069 1.00 29.39 97 THR A O 1
ATOM 719 N N . THR A 1 98 ? 32.170 -52.118 22.640 1.00 31.84 98 THR A N 1
ATOM 720 C CA . THR A 1 98 ? 30.993 -52.612 23.395 1.00 31.84 98 THR A CA 1
ATOM 721 C C . THR A 1 98 ? 30.516 -51.914 24.692 1.00 31.84 98 THR A C 1
ATOM 723 O O . THR A 1 98 ? 31.189 -51.913 25.716 1.00 31.84 98 THR A O 1
ATOM 726 N N . GLU A 1 99 ? 29.254 -51.463 24.651 1.00 36.88 99 GLU A N 1
ATOM 727 C CA . GLU A 1 99 ? 28.322 -51.204 25.777 1.00 36.88 99 GLU A CA 1
ATOM 728 C C . GLU A 1 99 ? 28.243 -52.376 26.800 1.00 36.88 99 GLU A C 1
ATOM 730 O O . GLU A 1 99 ? 28.532 -53.506 26.394 1.00 36.88 99 GLU A O 1
ATOM 735 N N . PRO A 1 100 ? 27.811 -52.195 28.082 1.00 40.69 100 PRO A N 1
ATOM 736 C CA . PRO A 1 100 ? 26.471 -51.643 28.389 1.00 40.69 100 PRO A CA 1
ATOM 737 C C . PRO A 1 100 ? 26.218 -50.926 29.748 1.00 40.69 100 PRO A C 1
ATOM 739 O O . PRO A 1 100 ? 26.844 -51.217 30.761 1.00 40.69 100 PRO A O 1
ATOM 742 N N . GLY A 1 101 ? 25.122 -50.151 29.788 1.00 29.75 101 GLY A N 1
ATOM 743 C CA . GLY A 1 101 ? 24.151 -50.163 30.903 1.00 29.75 101 GLY A CA 1
ATOM 744 C C . GLY A 1 101 ? 24.277 -49.136 32.047 1.00 29.75 101 GLY A C 1
ATOM 745 O O . GLY A 1 101 ? 25.317 -49.042 32.683 1.00 29.75 101 GLY A O 1
ATOM 746 N N . HIS A 1 102 ? 23.129 -48.511 32.381 1.00 32.25 102 HIS A N 1
ATOM 747 C CA . HIS A 1 102 ? 22.842 -47.679 33.576 1.00 32.25 102 HIS A CA 1
ATOM 748 C C . HIS A 1 102 ? 23.698 -46.385 33.728 1.00 32.25 102 HIS A C 1
ATOM 750 O O . HIS A 1 102 ? 24.820 -46.298 33.255 1.00 32.25 102 HIS A O 1
ATOM 756 N N . GLU A 1 103 ? 23.231 -45.278 34.319 1.00 32.88 103 GLU A N 1
ATOM 757 C CA . GLU A 1 103 ? 21.984 -44.988 35.044 1.00 32.88 103 GLU A CA 1
ATOM 758 C C . GLU A 1 103 ? 21.632 -43.487 34.926 1.00 32.88 103 GLU A C 1
ATOM 760 O O . GLU A 1 103 ? 22.516 -42.655 34.725 1.00 32.88 103 GLU A O 1
ATOM 765 N N . THR A 1 104 ? 20.357 -43.117 35.083 1.00 36.56 104 THR A N 1
ATOM 766 C CA . THR A 1 104 ? 19.919 -41.711 35.183 1.00 36.56 104 THR A CA 1
ATOM 767 C C . THR A 1 104 ? 19.957 -41.226 36.634 1.00 36.56 104 THR A C 1
ATOM 769 O O . THR A 1 104 ? 19.357 -41.877 37.487 1.00 36.56 104 THR A O 1
ATOM 772 N N . PRO A 1 105 ? 20.527 -40.039 36.909 1.00 38.50 105 PRO A N 1
ATOM 773 C CA . PRO A 1 105 ? 20.154 -39.238 38.075 1.00 38.50 105 PRO A CA 1
ATOM 774 C C . PRO A 1 105 ? 19.434 -37.942 37.660 1.00 38.50 105 PRO A C 1
ATOM 776 O O . PRO A 1 105 ? 19.954 -37.153 36.871 1.00 38.50 105 PRO A O 1
ATOM 779 N N . GLU A 1 106 ? 18.247 -37.712 38.225 1.00 37.66 106 GLU A N 1
ATOM 780 C CA . GLU A 1 106 ? 17.557 -36.411 38.203 1.00 37.66 106 GLU A CA 1
ATOM 781 C C . GLU A 1 106 ? 18.198 -35.393 39.185 1.00 37.66 106 GLU A C 1
ATOM 783 O O . GLU A 1 106 ? 19.001 -35.783 40.039 1.00 37.66 106 GLU A O 1
ATOM 788 N N . PRO A 1 107 ? 17.877 -34.085 39.081 1.00 48.00 107 PRO A N 1
ATOM 789 C CA . PRO A 1 107 ? 18.557 -33.010 39.810 1.00 48.00 107 PRO A CA 1
ATOM 790 C C . PRO A 1 107 ? 17.829 -32.538 41.084 1.00 48.00 107 PRO A C 1
ATOM 792 O O . PRO A 1 107 ? 16.607 -32.591 41.158 1.00 48.00 107 PRO A O 1
ATOM 795 N N . ALA A 1 108 ? 18.583 -31.968 42.035 1.00 35.75 108 ALA A N 1
ATOM 796 C CA . ALA A 1 108 ? 18.162 -30.995 43.069 1.00 35.75 108 ALA A CA 1
ATOM 797 C C . ALA A 1 108 ? 19.392 -30.600 43.938 1.00 35.75 108 ALA A C 1
ATOM 799 O O . ALA A 1 108 ? 20.380 -31.340 43.899 1.00 35.75 108 ALA A O 1
ATOM 800 N N . PRO A 1 109 ? 19.377 -29.522 44.765 1.00 45.16 109 PRO A N 1
ATOM 801 C CA . PRO A 1 109 ? 18.292 -28.559 45.014 1.00 45.16 109 PRO A CA 1
ATOM 802 C C . PRO A 1 109 ? 18.675 -27.060 44.871 1.00 45.16 109 PRO A C 1
ATOM 804 O O . PRO A 1 109 ? 19.841 -26.674 44.954 1.00 45.16 109 PRO A O 1
ATOM 807 N N . GLU A 1 110 ? 17.658 -26.199 44.773 1.00 41.22 110 GLU A N 1
ATOM 808 C CA . GLU A 1 110 ? 17.742 -24.766 45.119 1.00 41.22 110 GLU A CA 1
ATOM 809 C C . GLU A 1 110 ? 17.506 -24.541 46.632 1.00 41.22 110 GLU A C 1
ATOM 811 O O . GLU A 1 110 ? 16.857 -25.370 47.276 1.00 41.22 110 GLU A O 1
ATOM 816 N N . PRO A 1 111 ? 17.928 -23.401 47.216 1.00 43.75 111 PRO A N 1
ATOM 817 C CA . PRO A 1 111 ? 17.394 -22.897 48.483 1.00 43.75 111 PRO A CA 1
ATOM 818 C C . PRO A 1 111 ? 16.192 -21.950 48.260 1.00 43.75 111 PRO A C 1
ATOM 820 O O . PRO A 1 111 ? 16.330 -20.937 47.577 1.00 43.75 111 PRO A O 1
ATOM 823 N N . GLY A 1 112 ? 15.041 -22.238 48.889 1.00 34.28 112 GLY A N 1
ATOM 824 C CA . GLY A 1 112 ? 13.916 -21.288 49.048 1.00 34.28 112 GLY A CA 1
ATOM 825 C C . GLY A 1 112 ? 14.237 -20.160 50.051 1.00 34.28 112 GLY A C 1
ATOM 826 O O . GLY A 1 112 ? 15.343 -20.106 50.581 1.00 34.28 112 GLY A O 1
ATOM 827 N N . HIS A 1 113 ? 13.353 -19.225 50.413 1.00 31.69 113 HIS A N 1
ATOM 828 C CA . HIS A 1 113 ? 11.899 -19.027 50.238 1.00 31.69 113 HIS A CA 1
ATOM 829 C C . HIS A 1 113 ? 11.665 -17.579 49.693 1.00 31.69 113 HIS A C 1
ATOM 831 O O . HIS A 1 113 ? 12.633 -16.850 49.508 1.00 31.69 113 HIS A O 1
ATOM 837 N N . GLU A 1 114 ? 10.478 -17.055 49.356 1.00 31.39 114 GLU A N 1
ATOM 838 C CA . GLU A 1 114 ? 9.202 -17.057 50.089 1.00 31.39 114 GLU A CA 1
ATOM 839 C C . GLU A 1 114 ? 8.068 -16.530 49.176 1.00 31.39 114 GLU A C 1
ATOM 841 O O . GLU A 1 114 ? 8.298 -15.664 48.333 1.00 31.39 114 GLU A O 1
ATOM 846 N N . THR A 1 115 ? 6.841 -17.048 49.302 1.00 31.73 115 THR A N 1
ATOM 847 C CA . THR A 1 115 ? 5.665 -16.626 48.506 1.00 31.73 115 THR A CA 1
ATOM 848 C C . THR A 1 115 ? 4.478 -16.366 49.436 1.00 31.73 115 THR A C 1
ATOM 850 O O . THR A 1 115 ? 4.138 -17.267 50.202 1.00 31.73 115 THR A O 1
ATOM 853 N N . PRO A 1 116 ? 3.827 -15.188 49.380 1.00 42.06 116 PRO A N 1
ATOM 854 C CA . PRO A 1 116 ? 2.581 -14.938 50.102 1.00 42.06 116 PRO A CA 1
ATOM 855 C C . PRO A 1 116 ? 1.368 -15.611 49.441 1.00 42.06 116 PRO A C 1
ATOM 857 O O . PRO A 1 116 ? 1.209 -15.591 48.221 1.00 42.06 116 PRO A O 1
ATOM 860 N N . GLU A 1 117 ? 0.501 -16.166 50.281 1.00 38.88 117 GLU A N 1
ATOM 861 C CA . GLU A 1 117 ? -0.753 -16.850 49.947 1.00 38.88 117 GLU A CA 1
ATOM 862 C C . GLU A 1 117 ? -1.897 -15.861 49.599 1.00 38.88 117 GLU A C 1
ATOM 864 O O . GLU A 1 117 ? -1.941 -14.765 50.167 1.00 38.88 117 GLU A O 1
ATOM 869 N N . PRO A 1 118 ? -2.838 -16.204 48.690 1.00 43.44 118 PRO A N 1
ATOM 870 C CA . PRO A 1 118 ? -3.962 -15.340 48.323 1.00 43.44 118 PRO A CA 1
ATOM 871 C C . PRO A 1 118 ? -5.263 -15.657 49.087 1.00 43.44 118 PRO A C 1
ATOM 873 O O . PRO A 1 118 ? -5.625 -16.815 49.275 1.00 43.44 118 PRO A O 1
ATOM 876 N N . ALA A 1 119 ? -6.037 -14.619 49.420 1.00 36.00 119 ALA A N 1
ATOM 877 C CA . ALA A 1 119 ? -7.430 -14.716 49.873 1.00 36.00 119 ALA A CA 1
ATOM 878 C C . ALA A 1 119 ? -8.160 -13.365 49.674 1.00 36.00 119 ALA A C 1
ATOM 880 O O . ALA A 1 119 ? -7.496 -12.326 49.673 1.00 36.00 119 ALA A O 1
ATOM 881 N N . PRO A 1 120 ? -9.506 -13.318 49.669 1.00 44.62 120 PRO A N 1
ATOM 882 C CA . PRO A 1 120 ? -10.440 -14.184 48.939 1.00 44.62 120 PRO A CA 1
ATOM 883 C C . PRO A 1 120 ? -11.396 -13.362 48.032 1.00 44.62 120 PRO A C 1
ATOM 885 O O . PRO A 1 120 ? -11.592 -12.165 48.245 1.00 44.62 120 PRO A O 1
ATOM 888 N N . GLU A 1 121 ? -12.038 -13.993 47.042 1.00 40.50 121 GLU A N 1
ATOM 889 C CA . GLU A 1 121 ? -13.065 -13.334 46.206 1.00 40.50 121 GLU A CA 1
ATOM 890 C C . GLU A 1 121 ? -14.459 -13.284 46.878 1.00 40.50 121 GLU A C 1
ATOM 892 O O . GLU A 1 121 ? -14.764 -14.123 47.732 1.00 40.50 121 GLU A O 1
ATOM 897 N N . PRO A 1 122 ? -15.312 -12.291 46.538 1.00 41.75 122 PRO A N 1
ATOM 898 C CA . PRO A 1 122 ? -16.584 -12.052 47.220 1.00 41.75 122 PRO A CA 1
ATOM 899 C C . PRO A 1 122 ? -17.735 -12.957 46.754 1.00 41.75 122 PRO A C 1
ATOM 901 O O . PRO A 1 122 ? -17.802 -13.415 45.616 1.00 41.75 122 PRO A O 1
ATOM 904 N N . VAL A 1 123 ? -18.691 -13.152 47.662 1.00 37.81 123 VAL A N 1
ATOM 905 C CA . VAL A 1 123 ? -19.867 -14.018 47.502 1.00 37.81 123 VAL A CA 1
ATOM 906 C C . VAL A 1 123 ? -20.937 -13.371 46.616 1.00 37.81 123 VAL A C 1
ATOM 908 O O . VAL A 1 123 ? -21.363 -12.251 46.891 1.00 37.81 123 VAL A O 1
ATOM 911 N N . HIS A 1 124 ? -21.465 -14.121 45.646 1.00 36.28 124 HIS A N 1
ATOM 912 C CA . HIS A 1 124 ? -22.792 -13.882 45.071 1.00 36.28 124 HIS A CA 1
ATOM 913 C C . HIS A 1 124 ? -23.557 -15.204 44.919 1.00 36.28 124 HIS A C 1
ATOM 915 O O . HIS A 1 124 ? -23.161 -16.084 44.159 1.00 36.28 124 HIS A O 1
ATOM 921 N N . GLU A 1 125 ? -24.666 -15.333 45.650 1.00 35.22 125 GLU A N 1
ATOM 922 C CA . GLU A 1 125 ? -25.618 -16.441 45.522 1.00 35.22 125 GLU A CA 1
ATOM 923 C C . GLU A 1 125 ? -26.433 -16.332 44.225 1.00 35.22 125 GLU A C 1
ATOM 925 O O . GLU A 1 125 ? -26.938 -15.260 43.891 1.00 35.22 125 GLU A O 1
ATOM 930 N N . THR A 1 126 ? -26.653 -17.456 43.538 1.00 30.91 126 THR A N 1
ATOM 931 C CA . THR A 1 126 ? -27.824 -17.733 42.677 1.00 30.91 126 THR A CA 1
ATOM 932 C C . THR A 1 126 ? -27.958 -19.267 42.558 1.00 30.91 126 THR A C 1
ATOM 934 O O . THR A 1 126 ? -26.924 -19.933 42.483 1.00 30.91 126 THR A O 1
ATOM 937 N N . PRO A 1 127 ? -29.170 -19.860 42.634 1.00 41.03 127 PRO A N 1
ATOM 938 C CA . PRO A 1 127 ? -29.321 -21.245 43.097 1.00 41.03 127 PRO A CA 1
ATOM 939 C C . PRO A 1 127 ? -29.350 -22.345 42.015 1.00 41.03 127 PRO A C 1
ATOM 941 O O . PRO A 1 127 ? -29.404 -22.101 40.812 1.00 41.03 127 PRO A O 1
ATOM 944 N N . GLU A 1 128 ? -29.326 -23.575 42.529 1.00 38.06 128 GLU A N 1
ATOM 945 C CA . GLU A 1 128 ? -29.336 -24.899 41.889 1.00 38.06 128 GLU A CA 1
ATOM 946 C C . GLU A 1 128 ? -30.515 -25.166 40.911 1.00 38.06 128 GLU A C 1
ATOM 948 O O . GLU A 1 128 ? -31.632 -24.708 41.166 1.00 38.06 128 GLU A O 1
ATOM 953 N N . PRO A 1 129 ? -30.317 -25.934 39.812 1.00 41.50 129 PRO A N 1
ATOM 954 C CA . PRO A 1 129 ? -31.360 -26.216 38.819 1.00 41.50 129 PRO A CA 1
ATOM 955 C C . PRO A 1 129 ? -32.012 -27.610 38.948 1.00 41.50 129 PRO A C 1
ATOM 957 O O . PRO A 1 129 ? -31.330 -28.632 38.890 1.00 41.50 129 PRO A O 1
ATOM 960 N N . ALA A 1 130 ? -33.350 -27.664 38.985 1.00 34.94 130 ALA A N 1
ATOM 961 C CA . ALA A 1 130 ? -34.166 -28.865 38.732 1.00 34.94 130 ALA A CA 1
ATOM 962 C C . ALA A 1 130 ? -35.652 -28.488 38.502 1.00 34.94 130 ALA A C 1
ATOM 964 O O . ALA A 1 130 ? -36.088 -27.461 39.023 1.00 34.94 130 ALA A O 1
ATOM 965 N N . PRO A 1 131 ? -36.491 -29.352 37.894 1.00 45.16 131 PRO A N 1
ATOM 966 C CA . PRO A 1 131 ? -36.285 -30.130 36.667 1.00 45.16 131 PRO A CA 1
ATOM 967 C C . PRO A 1 131 ? -37.395 -29.851 35.611 1.00 45.16 131 PRO A C 1
ATOM 969 O O . PRO A 1 131 ? -38.319 -29.074 35.846 1.00 45.16 131 PRO A O 1
ATOM 972 N N . GLU A 1 132 ? -37.327 -30.494 34.440 1.00 45.75 132 GLU A N 1
ATOM 973 C CA . GLU A 1 132 ? -38.343 -30.383 33.372 1.00 45.75 132 GLU A CA 1
ATOM 974 C C . GLU A 1 132 ? -39.730 -30.952 33.755 1.00 45.75 132 GLU A C 1
ATOM 976 O O . GLU A 1 132 ? -39.810 -31.998 34.406 1.00 45.75 132 GLU A O 1
ATOM 981 N N . PRO A 1 133 ? -40.827 -30.372 33.229 1.00 41.09 133 PRO A N 1
ATOM 982 C CA . PRO A 1 133 ? -42.080 -31.078 32.974 1.00 41.09 133 PRO A CA 1
ATOM 983 C C . PRO A 1 133 ? -42.271 -31.373 31.471 1.00 41.09 133 PRO A C 1
ATOM 985 O O . PRO A 1 133 ? -42.058 -30.513 30.616 1.00 41.09 133 PRO A O 1
ATOM 988 N N . GLY A 1 134 ? -42.690 -32.602 31.155 1.00 32.56 134 GLY A N 1
ATOM 989 C CA . GLY A 1 134 ? -42.898 -33.085 29.784 1.00 32.56 134 GLY A CA 1
ATOM 990 C C . GLY A 1 134 ? -44.184 -32.587 29.091 1.00 32.56 134 GLY A C 1
ATOM 991 O O . GLY A 1 134 ? -44.946 -31.806 29.662 1.00 32.56 134 GLY A O 1
ATOM 992 N N . PRO A 1 135 ? -44.443 -33.036 27.847 1.00 46.12 135 PRO A N 1
ATOM 993 C CA . PRO A 1 135 ? -45.495 -32.482 26.995 1.00 46.12 135 PRO A CA 1
ATOM 994 C C . PRO A 1 135 ? -46.881 -33.098 27.252 1.00 46.12 135 PRO A C 1
ATOM 996 O O . PRO A 1 135 ? -47.047 -34.316 27.187 1.00 46.12 135 PRO A O 1
ATOM 999 N N . GLU A 1 136 ? -47.900 -32.251 27.421 1.00 33.97 136 GLU A N 1
ATOM 1000 C CA . GLU A 1 136 ? -49.317 -32.642 27.340 1.00 33.97 136 GLU A CA 1
ATOM 1001 C C . GLU A 1 136 ? -49.969 -32.225 26.010 1.00 33.97 136 GLU A C 1
ATOM 1003 O O . GLU A 1 136 ? -49.436 -31.424 25.241 1.00 33.97 136 GLU A O 1
ATOM 1008 N N . THR A 1 137 ? -51.101 -32.859 25.690 1.00 33.00 137 THR A N 1
ATOM 1009 C CA . THR A 1 137 ? -51.571 -33.056 24.309 1.00 33.00 137 THR A CA 1
ATOM 1010 C C . THR A 1 137 ? -53.047 -32.673 24.096 1.00 33.00 137 THR A C 1
ATOM 1012 O O . THR A 1 137 ? -53.863 -32.889 24.984 1.00 33.00 137 THR A O 1
ATOM 1015 N N . VAL A 1 138 ? -53.373 -32.221 22.864 1.00 31.00 138 VAL A N 1
ATOM 1016 C CA . VAL A 1 138 ? -54.719 -32.087 22.221 1.00 31.00 138 VAL A CA 1
ATOM 1017 C C . VAL A 1 138 ? -55.800 -31.192 22.903 1.00 31.00 138 VAL A C 1
ATOM 1019 O O . VAL A 1 138 ? -55.626 -30.814 24.054 1.00 31.00 138 VAL A O 1
ATOM 1022 N N . PRO A 1 139 ? -56.953 -30.842 22.254 1.00 43.22 139 PRO A N 1
ATOM 1023 C CA . PRO A 1 139 ? -57.329 -30.893 20.820 1.00 43.22 139 PRO A CA 1
ATOM 1024 C C . PRO A 1 139 ? -58.051 -29.644 20.209 1.00 43.22 139 PRO A C 1
ATOM 1026 O O . PRO A 1 139 ? -58.727 -28.876 20.879 1.00 43.22 139 PRO A O 1
ATOM 1029 N N . VAL A 1 140 ? -57.982 -29.552 18.871 1.00 33.16 140 VAL A N 1
ATOM 1030 C CA . VAL A 1 140 ? -59.034 -29.239 17.853 1.00 33.16 140 VAL A CA 1
ATOM 1031 C C . VAL A 1 140 ? -60.327 -28.462 18.221 1.00 33.16 140 VAL A C 1
ATOM 1033 O O . VAL A 1 140 ? -61.181 -29.003 18.917 1.00 33.16 140 VAL A O 1
ATOM 1036 N N . ALA A 1 141 ? -60.568 -27.323 17.532 1.00 28.56 141 ALA A N 1
ATOM 1037 C CA . ALA A 1 141 ? -61.788 -26.926 16.760 1.00 28.56 141 ALA A CA 1
ATOM 1038 C C . ALA A 1 141 ? -61.755 -25.404 16.422 1.00 28.56 141 ALA A C 1
ATOM 1040 O O . ALA A 1 141 ? -61.234 -24.636 17.219 1.00 28.56 141 ALA A O 1
ATOM 1041 N N . GLY A 1 142 ? -62.287 -24.850 15.319 1.00 27.44 142 GLY A N 1
ATOM 1042 C CA . GLY A 1 142 ? -62.855 -25.412 14.085 1.00 27.44 142 GLY A CA 1
ATOM 1043 C C . GLY A 1 142 ? -63.579 -24.342 13.221 1.00 27.44 142 GLY A C 1
ATOM 1044 O O . GLY A 1 142 ? -64.228 -23.460 13.767 1.00 27.44 142 GLY A O 1
ATOM 1045 N N . THR A 1 143 ? -63.522 -24.490 11.885 1.00 28.56 143 THR A N 1
ATOM 1046 C CA . THR A 1 143 ? -64.499 -23.991 10.871 1.00 28.56 143 THR A CA 1
ATOM 1047 C C . THR A 1 143 ? -64.592 -22.490 10.501 1.00 28.56 143 THR A C 1
ATOM 1049 O O . THR A 1 143 ? -65.140 -21.699 11.259 1.00 28.56 143 THR A O 1
ATOM 1052 N N . ALA A 1 144 ? -64.216 -22.166 9.244 1.00 31.61 144 ALA A N 1
ATOM 1053 C CA . ALA A 1 144 ? -64.973 -21.411 8.201 1.00 31.61 144 ALA A CA 1
ATOM 1054 C C . ALA A 1 144 ? -64.016 -20.688 7.214 1.00 31.61 144 ALA A C 1
ATOM 1056 O O . ALA A 1 144 ? -63.044 -20.099 7.661 1.00 31.61 144 ALA A O 1
ATOM 1057 N N . GLU A 1 145 ? -64.204 -20.562 5.893 1.00 30.84 145 GLU A N 1
ATOM 1058 C CA . GLU A 1 145 ? -64.974 -21.229 4.821 1.00 30.84 145 GLU A CA 1
ATOM 1059 C C . GLU A 1 145 ? -64.657 -20.471 3.494 1.00 30.84 145 GLU A C 1
ATOM 1061 O O . GLU A 1 145 ? -64.735 -19.251 3.513 1.00 30.84 145 GLU A O 1
ATOM 1066 N N . ARG A 1 146 ? -64.415 -21.178 2.363 1.00 31.22 146 ARG A N 1
ATOM 1067 C CA . ARG A 1 146 ? -64.521 -20.752 0.921 1.00 31.22 146 ARG A CA 1
ATOM 1068 C C . ARG A 1 146 ? -63.734 -19.489 0.448 1.00 31.22 146 ARG A C 1
ATOM 1070 O O . ARG A 1 146 ? -63.665 -18.489 1.135 1.00 31.22 146 ARG A O 1
ATOM 1077 N N . THR A 1 147 ? -63.143 -19.379 -0.751 1.00 32.12 147 THR A N 1
ATOM 1078 C CA . THR A 1 147 ? -63.163 -20.082 -2.069 1.00 32.12 147 THR A CA 1
ATOM 1079 C C . THR A 1 147 ? -61.717 -20.143 -2.639 1.00 32.12 147 THR A C 1
ATOM 1081 O O . THR A 1 147 ? -60.819 -19.587 -2.018 1.00 32.12 147 THR A O 1
ATOM 1084 N N . GLY A 1 148 ? -61.362 -20.761 -3.779 1.00 29.25 148 GLY A N 1
ATOM 1085 C CA . GLY A 1 148 ? -62.075 -21.637 -4.731 1.00 29.25 148 GLY A CA 1
ATOM 1086 C C . GLY A 1 148 ? -61.620 -21.415 -6.196 1.00 29.25 148 GLY A C 1
ATOM 1087 O O . GLY A 1 148 ? -61.596 -20.279 -6.649 1.00 29.25 148 GLY A O 1
ATOM 1088 N N . GLY A 1 149 ? -61.299 -22.492 -6.936 1.00 29.03 149 GLY A N 1
ATOM 1089 C CA . GLY A 1 149 ? -60.718 -22.463 -8.303 1.00 29.03 149 GLY A CA 1
ATOM 1090 C C . GLY A 1 149 ? -59.197 -22.719 -8.284 1.00 29.03 149 GLY A C 1
ATOM 1091 O O . GLY A 1 149 ? -58.468 -21.868 -7.801 1.00 29.03 149 GLY A O 1
ATOM 1092 N N . SER A 1 150 ? -58.607 -23.869 -8.639 1.00 28.73 150 SER A N 1
ATOM 1093 C CA . SER A 1 150 ? -58.898 -24.954 -9.602 1.00 28.73 150 SER A CA 1
ATOM 1094 C C . SER A 1 150 ? -58.567 -24.642 -11.065 1.00 28.73 150 SER A C 1
ATOM 1096 O O . SER A 1 150 ? -59.457 -24.267 -11.817 1.00 28.73 150 SER A O 1
ATOM 1098 N N . GLU A 1 151 ? -57.356 -25.007 -11.497 1.00 33.03 151 GLU A N 1
ATOM 1099 C CA . GLU A 1 151 ? -57.152 -25.588 -12.832 1.00 33.03 151 GLU A CA 1
ATOM 1100 C C . GLU A 1 151 ? -56.063 -26.677 -12.809 1.00 33.03 151 GLU A C 1
ATOM 1102 O O . GLU A 1 151 ? -55.281 -26.764 -11.860 1.00 33.03 151 GLU A O 1
ATOM 1107 N N . ARG A 1 152 ? -56.103 -27.598 -13.781 1.00 31.00 152 ARG A N 1
ATOM 1108 C CA . ARG A 1 152 ? -55.408 -28.897 -13.726 1.00 31.00 152 ARG A CA 1
ATOM 1109 C C . ARG A 1 152 ? -54.160 -28.964 -14.613 1.00 31.00 152 ARG A C 1
ATOM 1111 O O . ARG A 1 152 ? -54.072 -28.335 -15.657 1.00 31.00 152 ARG A O 1
ATOM 1118 N N . GLN A 1 153 ? -53.258 -29.835 -14.171 1.00 36.31 153 GLN A N 1
ATOM 1119 C CA . GLN A 1 153 ? -52.105 -30.432 -14.858 1.00 36.31 153 GLN A CA 1
ATOM 1120 C C . GLN A 1 153 ? -52.411 -30.913 -16.299 1.00 36.31 153 GLN A C 1
ATOM 1122 O O . GLN A 1 153 ? -53.564 -31.226 -16.608 1.00 36.31 153 GLN A O 1
ATOM 1127 N N . PRO A 1 154 ? -51.375 -31.108 -17.140 1.00 38.88 154 PRO A N 1
ATOM 1128 C CA . PRO A 1 154 ? -50.856 -32.480 -17.225 1.00 38.88 154 PRO A CA 1
ATOM 1129 C C . PRO A 1 154 ? -49.323 -32.623 -17.234 1.00 38.88 154 PRO A C 1
ATOM 1131 O O . PRO A 1 154 ? -48.573 -31.738 -17.636 1.00 38.88 154 PRO A O 1
ATOM 1134 N N . VAL A 1 155 ? -48.891 -33.805 -16.791 1.00 39.22 155 VAL A N 1
ATOM 1135 C CA . VAL A 1 155 ? -47.524 -34.350 -16.859 1.00 39.22 155 VAL A CA 1
ATOM 1136 C C . VAL A 1 155 ? -47.287 -34.983 -18.236 1.00 39.22 155 VAL A C 1
ATOM 1138 O O . VAL A 1 155 ? -48.231 -35.523 -18.817 1.00 39.22 155 VAL A O 1
ATOM 1141 N N . PRO A 1 156 ? -46.033 -35.027 -18.712 1.00 41.47 156 PRO A N 1
ATOM 1142 C CA . PRO A 1 156 ? -45.553 -36.200 -19.437 1.00 41.47 156 PRO A CA 1
ATOM 1143 C C . PRO A 1 156 ? -44.342 -36.843 -18.741 1.00 41.47 156 PRO A C 1
ATOM 1145 O O . PRO A 1 156 ? -43.353 -36.177 -18.440 1.00 41.47 156 PRO A O 1
ATOM 1148 N N . ASP A 1 157 ? -44.425 -38.156 -18.511 1.00 36.41 157 ASP A N 1
ATOM 1149 C CA . ASP A 1 157 ? -43.274 -38.986 -18.148 1.00 36.41 157 ASP A CA 1
ATOM 1150 C C . ASP A 1 157 ? -42.292 -39.070 -19.324 1.00 36.41 157 ASP A C 1
ATOM 1152 O O . ASP A 1 157 ? -42.693 -39.254 -20.474 1.00 36.41 157 ASP A O 1
ATOM 1156 N N . GLY A 1 158 ? -40.996 -39.005 -19.028 1.00 29.97 158 GLY A N 1
ATOM 1157 C CA . GLY A 1 158 ? -39.937 -39.110 -20.028 1.00 29.97 158 GLY A CA 1
ATOM 1158 C C . GLY A 1 158 ? -38.575 -39.197 -19.358 1.00 29.97 158 GLY A C 1
ATOM 1159 O O . GLY A 1 158 ? -37.956 -38.179 -19.071 1.00 29.97 158 GLY A O 1
ATOM 1160 N N . ARG A 1 159 ? -38.132 -40.423 -19.067 1.00 39.25 159 ARG A N 1
ATOM 1161 C CA . ARG A 1 159 ? -36.781 -40.682 -18.556 1.00 39.25 159 ARG A CA 1
ATOM 1162 C C . ARG A 1 159 ? -35.758 -40.277 -19.612 1.00 39.25 159 ARG A C 1
ATOM 1164 O O . ARG A 1 159 ? -35.830 -40.808 -20.709 1.00 39.25 159 ARG A O 1
ATOM 1171 N N . ASP A 1 160 ? -34.776 -39.480 -19.220 1.00 33.16 160 ASP A N 1
ATOM 1172 C CA . ASP A 1 160 ? -33.376 -39.731 -19.558 1.00 33.16 160 ASP A CA 1
ATOM 1173 C C . ASP A 1 160 ? -32.487 -39.108 -18.479 1.00 33.16 160 ASP A C 1
ATOM 1175 O O . ASP A 1 160 ? -32.789 -38.046 -17.933 1.00 33.16 160 ASP A O 1
ATOM 1179 N N . ALA A 1 161 ? -31.428 -39.825 -18.113 1.00 43.59 161 ALA A N 1
ATOM 1180 C CA . ALA A 1 161 ? -30.474 -39.394 -17.106 1.00 43.59 161 ALA A CA 1
ATOM 1181 C C . ALA A 1 161 ? -29.220 -38.854 -17.795 1.00 43.59 161 ALA A C 1
ATOM 1183 O O . ALA A 1 161 ? -28.535 -39.608 -18.482 1.00 43.59 161 ALA A O 1
ATOM 1184 N N . ASP A 1 162 ? -28.885 -37.592 -17.540 1.00 34.34 162 ASP A N 1
ATOM 1185 C CA . ASP A 1 162 ? -27.505 -37.119 -17.631 1.00 34.34 162 ASP A CA 1
ATOM 1186 C C . ASP A 1 162 ? -27.216 -36.113 -16.506 1.00 34.34 162 ASP A C 1
ATOM 1188 O O . ASP A 1 162 ? -28.122 -35.475 -15.960 1.00 34.34 162 ASP A O 1
ATOM 1192 N N . ALA A 1 163 ? -25.958 -36.052 -16.080 1.00 39.06 163 ALA A N 1
ATOM 1193 C CA . ALA A 1 163 ? -25.567 -35.484 -14.798 1.00 39.06 163 ALA A CA 1
ATOM 1194 C C . ALA A 1 163 ? -25.485 -33.948 -14.821 1.00 39.06 163 ALA A C 1
ATOM 1196 O O . ALA A 1 163 ? -24.603 -33.358 -15.443 1.00 39.06 163 ALA A O 1
ATOM 1197 N N . GLY A 1 164 ? -26.351 -33.289 -14.045 1.00 31.23 164 GLY A N 1
ATOM 1198 C CA . GLY A 1 164 ? -26.161 -31.880 -13.695 1.00 31.23 164 GLY A CA 1
ATOM 1199 C C . GLY A 1 164 ? -24.925 -31.699 -12.795 1.00 31.23 164 GLY A C 1
ATOM 1200 O O . GLY A 1 164 ? -24.742 -32.491 -11.866 1.00 31.23 164 GLY A O 1
ATOM 1201 N N . PRO A 1 165 ? -24.071 -30.683 -13.024 1.00 42.53 165 PRO A N 1
ATOM 1202 C CA . PRO A 1 165 ? -22.884 -30.469 -12.205 1.00 42.53 165 PRO A CA 1
ATOM 1203 C C . PRO A 1 165 ? -23.273 -30.050 -10.783 1.00 42.53 165 PRO A C 1
ATOM 1205 O O . PRO A 1 165 ? -24.103 -29.160 -10.585 1.00 42.53 165 PRO A O 1
ATOM 1208 N N . ALA A 1 166 ? -22.653 -30.692 -9.792 1.00 40.75 166 ALA A N 1
ATOM 1209 C CA . ALA A 1 166 ? -22.847 -30.374 -8.381 1.00 40.75 166 ALA A CA 1
ATOM 1210 C C . ALA A 1 166 ? -22.448 -28.914 -8.065 1.00 40.75 166 ALA A C 1
ATOM 1212 O O . ALA A 1 166 ? -21.543 -28.374 -8.711 1.00 40.75 166 ALA A O 1
ATOM 1213 N N . PRO A 1 167 ? -23.085 -28.262 -7.071 1.00 44.09 167 PRO A N 1
ATOM 1214 C CA . PRO A 1 167 ? -22.685 -26.927 -6.637 1.00 44.09 167 PRO A CA 1
ATOM 1215 C C . PRO A 1 167 ? -21.232 -26.947 -6.150 1.00 44.09 167 PRO A C 1
ATOM 1217 O O . PRO A 1 167 ? -20.860 -27.776 -5.322 1.00 44.09 167 PRO A O 1
ATOM 1220 N N . ALA A 1 168 ? -20.416 -26.038 -6.684 1.00 43.53 168 ALA A N 1
ATOM 1221 C CA . ALA A 1 168 ? -18.987 -25.999 -6.409 1.00 43.53 168 ALA A CA 1
ATOM 1222 C C . ALA A 1 168 ? -18.704 -25.735 -4.921 1.00 43.53 168 ALA A C 1
ATOM 1224 O O . ALA A 1 168 ? -19.069 -24.685 -4.386 1.00 43.53 168 ALA A O 1
ATOM 1225 N N . GLU A 1 169 ? -18.006 -26.672 -4.277 1.00 43.59 169 GLU A N 1
ATOM 1226 C CA . GLU A 1 169 ? -17.382 -26.440 -2.976 1.00 43.59 169 GLU A CA 1
ATOM 1227 C C . GLU A 1 169 ? -16.384 -25.268 -3.070 1.00 43.59 169 GLU A C 1
ATOM 1229 O O . GLU A 1 169 ? -15.727 -25.093 -4.104 1.00 43.59 169 GLU A O 1
ATOM 1234 N N . PRO A 1 170 ? -16.234 -24.450 -2.011 1.00 51.75 170 PRO A N 1
ATOM 1235 C CA . PRO A 1 170 ? -15.206 -23.418 -1.986 1.00 51.75 170 PRO A CA 1
ATOM 1236 C C . PRO A 1 170 ? -13.819 -24.077 -2.098 1.00 51.75 170 PRO A C 1
ATOM 1238 O O . PRO A 1 170 ? -13.539 -25.018 -1.351 1.00 51.75 170 PRO A O 1
ATOM 1241 N N . PRO A 1 171 ? -12.933 -23.610 -2.998 1.00 51.31 171 PRO A N 1
ATOM 1242 C CA . PRO A 1 171 ? -11.660 -24.276 -3.230 1.00 51.31 171 PRO A CA 1
ATOM 1243 C C . PRO A 1 171 ? -10.781 -24.215 -1.979 1.00 51.31 171 PRO A C 1
ATOM 1245 O O . PRO A 1 171 ? -10.363 -23.143 -1.535 1.00 51.31 171 PRO A O 1
ATOM 1248 N N . LEU A 1 172 ? -10.484 -25.394 -1.433 1.00 49.97 172 LEU A N 1
ATOM 1249 C CA . LEU A 1 172 ? -9.467 -25.585 -0.404 1.00 49.97 172 LEU A CA 1
ATOM 1250 C C . LEU A 1 172 ? -8.100 -25.081 -0.917 1.00 49.97 172 LEU A C 1
ATOM 1252 O O . LEU A 1 172 ? -7.846 -25.127 -2.125 1.00 49.97 172 LEU A O 1
ATOM 1256 N N . PRO A 1 173 ? -7.205 -24.593 -0.036 1.00 51.12 173 PRO A N 1
ATOM 1257 C CA . PRO A 1 173 ? -5.948 -23.971 -0.449 1.00 51.12 173 PRO A CA 1
ATOM 1258 C C . PRO A 1 173 ? -5.056 -24.954 -1.220 1.00 51.12 173 PRO A C 1
ATOM 1260 O O . PRO A 1 173 ? -4.503 -25.899 -0.657 1.00 51.12 173 PRO A O 1
ATOM 1263 N N . VAL A 1 174 ? -4.919 -24.711 -2.525 1.00 57.84 174 VAL A N 1
ATOM 1264 C CA . VAL A 1 174 ? -4.174 -25.572 -3.451 1.00 57.84 174 VAL A CA 1
ATOM 1265 C C . VAL A 1 174 ? -2.665 -25.442 -3.188 1.00 57.84 174 VAL A C 1
ATOM 1267 O O . VAL A 1 174 ? -2.156 -24.318 -3.152 1.00 57.84 174 VAL A O 1
ATOM 1270 N N . PRO A 1 175 ? -1.909 -26.544 -3.023 1.00 45.50 175 PRO A N 1
ATOM 1271 C CA . PRO A 1 175 ? -0.467 -26.465 -2.818 1.00 45.50 175 PRO A CA 1
ATOM 1272 C C . PRO A 1 175 ? 0.247 -25.953 -4.081 1.00 45.50 175 PRO A C 1
ATOM 1274 O O . PRO A 1 175 ? 0.119 -26.525 -5.159 1.00 45.50 175 PRO A O 1
ATOM 1277 N N . LEU A 1 176 ? 1.060 -24.901 -3.928 1.00 54.03 176 LEU A N 1
ATOM 1278 C CA . LEU A 1 176 ? 1.771 -24.177 -5.002 1.00 54.03 176 LEU A CA 1
ATOM 1279 C C . LEU A 1 176 ? 2.858 -24.985 -5.756 1.00 54.03 176 LEU A C 1
ATOM 1281 O O . LEU A 1 176 ? 3.574 -24.438 -6.593 1.00 54.03 176 LEU A O 1
ATOM 1285 N N . ALA A 1 177 ? 3.000 -26.283 -5.487 1.00 49.41 177 ALA A N 1
ATOM 1286 C CA . ALA A 1 177 ? 4.012 -27.144 -6.092 1.00 49.41 177 ALA A CA 1
ATOM 1287 C C . ALA A 1 177 ? 3.576 -27.652 -7.483 1.00 49.41 177 ALA A C 1
ATOM 1289 O O . ALA A 1 177 ? 3.232 -28.821 -7.643 1.00 49.41 177 ALA A O 1
ATOM 1290 N N . GLY A 1 178 ? 3.601 -26.773 -8.492 1.00 63.84 178 GLY A N 1
ATOM 1291 C CA . GLY A 1 178 ? 3.393 -27.168 -9.894 1.00 63.84 178 GLY A CA 1
ATOM 1292 C C . GLY A 1 178 ? 2.830 -26.101 -10.837 1.00 63.84 178 GLY A C 1
ATOM 1293 O O . GLY A 1 178 ? 2.873 -26.305 -12.046 1.00 63.84 178 GLY A O 1
ATOM 1294 N N . MET A 1 179 ? 2.326 -24.972 -10.325 1.00 79.69 179 MET A N 1
ATOM 1295 C CA . MET A 1 179 ? 1.822 -23.886 -11.179 1.00 79.69 179 MET A CA 1
ATOM 1296 C C . MET A 1 179 ? 2.952 -23.209 -11.958 1.00 79.69 179 MET A C 1
ATOM 1298 O O . MET A 1 179 ? 4.046 -22.980 -11.434 1.00 79.69 179 MET A O 1
ATOM 1302 N N . THR A 1 180 ? 2.668 -22.806 -13.194 1.00 89.56 180 THR A N 1
ATOM 1303 C CA . THR A 1 180 ? 3.551 -21.900 -13.930 1.00 89.56 180 THR A CA 1
ATOM 1304 C C . THR A 1 180 ? 3.577 -20.511 -13.270 1.00 89.56 180 THR A C 1
ATOM 1306 O O . THR A 1 180 ? 2.611 -20.108 -12.615 1.00 89.56 180 THR A O 1
ATOM 1309 N N . PRO A 1 181 ? 4.635 -19.706 -13.495 1.00 88.62 181 PRO A N 1
ATOM 1310 C CA . PRO A 1 181 ? 4.699 -18.324 -13.014 1.00 88.62 181 PRO A CA 1
ATOM 1311 C C . PRO A 1 181 ? 3.500 -17.452 -13.415 1.00 88.62 181 PRO A C 1
ATOM 1313 O O . PRO A 1 181 ? 3.138 -16.543 -12.678 1.00 88.62 181 PRO A O 1
ATOM 1316 N N . THR A 1 182 ? 2.878 -17.726 -14.570 1.00 89.00 182 THR A N 1
ATOM 1317 C CA . THR A 1 182 ? 1.689 -16.985 -15.023 1.00 89.00 182 THR A CA 1
ATOM 1318 C C . THR A 1 182 ? 0.446 -17.402 -14.241 1.00 89.00 182 THR A C 1
ATOM 1320 O O . THR A 1 182 ? -0.255 -16.535 -13.742 1.00 89.00 182 THR A O 1
ATOM 1323 N N . GLU A 1 183 ? 0.195 -18.702 -14.070 1.00 90.25 183 GLU A N 1
ATOM 1324 C CA . GLU A 1 183 ? -0.977 -19.191 -13.325 1.00 90.25 183 GLU A CA 1
ATOM 1325 C C . GLU A 1 183 ? -0.927 -18.773 -11.851 1.00 90.25 183 GLU A C 1
ATOM 1327 O O . GLU A 1 183 ? -1.935 -18.343 -11.297 1.00 90.25 183 GLU A O 1
ATOM 1332 N N . ALA A 1 184 ? 0.255 -18.825 -11.229 1.00 91.50 184 ALA A N 1
ATOM 1333 C CA . ALA A 1 184 ? 0.447 -18.367 -9.856 1.00 91.50 184 ALA A CA 1
ATOM 1334 C C . ALA A 1 184 ? 0.232 -16.844 -9.705 1.00 91.50 184 ALA A C 1
ATOM 1336 O O . ALA A 1 184 ? -0.339 -16.401 -8.706 1.00 91.50 184 ALA A O 1
ATOM 1337 N N . PHE A 1 185 ? 0.625 -16.038 -10.701 1.00 91.81 185 PHE A N 1
ATOM 1338 C CA . PHE A 1 185 ? 0.321 -14.602 -10.735 1.00 91.81 185 PHE A CA 1
ATOM 1339 C C . PHE A 1 185 ? -1.174 -14.334 -10.951 1.00 91.81 185 PHE A C 1
ATOM 1341 O O . PHE A 1 185 ? -1.761 -13.531 -10.226 1.00 91.81 185 PHE A O 1
ATOM 1348 N N . ASP A 1 186 ? -1.804 -15.020 -11.906 1.00 91.38 186 ASP A N 1
ATOM 1349 C CA . ASP A 1 186 ? -3.224 -14.858 -12.224 1.00 91.38 186 ASP A CA 1
ATOM 1350 C C . ASP A 1 186 ? -4.109 -15.269 -11.029 1.00 91.38 186 ASP A C 1
ATOM 1352 O O . ASP A 1 186 ? -5.075 -14.572 -10.708 1.00 91.38 186 ASP A O 1
ATOM 1356 N N . ALA A 1 187 ? -3.735 -16.332 -10.304 1.00 91.94 187 ALA A N 1
ATOM 1357 C CA . ALA A 1 187 ? -4.381 -16.755 -9.061 1.00 91.94 187 ALA A CA 1
ATOM 1358 C C . ALA A 1 187 ? -4.229 -15.713 -7.936 1.00 91.94 187 ALA A C 1
ATOM 1360 O O . ALA A 1 187 ? -5.219 -15.357 -7.289 1.00 91.94 187 ALA A O 1
ATOM 1361 N N . LEU A 1 188 ? -3.019 -15.171 -7.731 1.00 93.44 188 LEU A N 1
ATOM 1362 C CA . LEU A 1 188 ? -2.777 -14.094 -6.763 1.00 93.44 188 LEU A CA 1
ATOM 1363 C C . LEU A 1 188 ? -3.589 -12.835 -7.110 1.00 93.44 188 LEU A C 1
ATOM 1365 O O . LEU A 1 188 ? -4.187 -12.226 -6.222 1.00 93.44 188 LEU A O 1
ATOM 1369 N N . TYR A 1 189 ? -3.649 -12.462 -8.392 1.00 91.94 189 TYR A N 1
ATOM 1370 C CA . TYR A 1 189 ? -4.431 -11.320 -8.867 1.00 91.94 189 TYR A CA 1
ATOM 1371 C C . TYR A 1 189 ? -5.927 -11.518 -8.608 1.00 91.94 189 TYR A C 1
ATOM 1373 O O . TYR A 1 189 ? -6.558 -10.664 -7.983 1.00 91.94 189 TYR A O 1
ATOM 1381 N N . ALA A 1 190 ? -6.486 -12.656 -9.028 1.00 91.69 190 ALA A N 1
ATOM 1382 C CA . ALA A 1 190 ? -7.900 -12.974 -8.840 1.00 91.69 190 ALA A CA 1
ATOM 1383 C C . ALA A 1 190 ? -8.306 -12.990 -7.355 1.00 91.69 190 ALA A C 1
ATOM 1385 O O . ALA A 1 190 ? -9.385 -12.506 -7.011 1.00 91.69 190 ALA A O 1
ATOM 1386 N N . HIS A 1 191 ? -7.434 -13.495 -6.477 1.00 92.44 191 HIS A N 1
ATOM 1387 C CA . HIS A 1 191 ? -7.685 -13.559 -5.039 1.00 92.44 191 HIS A CA 1
ATOM 1388 C C . HIS A 1 191 ? -7.552 -12.194 -4.342 1.00 92.44 191 HIS A C 1
ATOM 1390 O O . HIS A 1 191 ? -8.474 -11.752 -3.653 1.00 92.44 191 HIS A O 1
ATOM 1396 N N . ALA A 1 192 ? -6.416 -11.508 -4.508 1.00 94.00 192 ALA A N 1
ATOM 1397 C CA . ALA A 1 192 ? -6.091 -10.332 -3.702 1.00 94.00 192 ALA A CA 1
ATOM 1398 C C . ALA A 1 192 ? -6.637 -9.012 -4.275 1.00 94.00 192 ALA A C 1
ATOM 1400 O O . ALA A 1 192 ? -7.019 -8.129 -3.501 1.00 94.00 192 ALA A O 1
ATOM 1401 N N . ALA A 1 193 ? -6.733 -8.847 -5.603 1.00 93.25 193 ALA A N 1
ATOM 1402 C CA . ALA A 1 193 ? -7.115 -7.564 -6.204 1.00 93.25 193 ALA A CA 1
ATOM 1403 C C . ALA A 1 193 ? -8.478 -7.005 -5.730 1.00 93.25 193 ALA A C 1
ATOM 1405 O O . ALA A 1 193 ? -8.528 -5.807 -5.429 1.00 93.25 193 ALA A O 1
ATOM 1406 N N . PRO A 1 194 ? -9.565 -7.798 -5.568 1.00 93.50 194 PRO A N 1
ATOM 1407 C CA . PRO A 1 194 ? -10.832 -7.280 -5.047 1.00 93.50 194 PRO A CA 1
ATOM 1408 C C . PRO A 1 194 ? -10.691 -6.656 -3.654 1.00 93.50 194 PRO A C 1
ATOM 1410 O O . PRO A 1 194 ? -11.216 -5.572 -3.405 1.00 93.50 194 PRO A O 1
ATOM 1413 N N . ALA A 1 195 ? -9.973 -7.324 -2.747 1.00 93.69 195 ALA A N 1
ATOM 1414 C CA . ALA A 1 195 ? -9.779 -6.856 -1.378 1.00 93.69 195 ALA A CA 1
ATOM 1415 C C . ALA A 1 195 ? -8.881 -5.611 -1.330 1.00 93.69 195 ALA A C 1
ATOM 1417 O O . ALA A 1 195 ? -9.229 -4.633 -0.666 1.00 93.69 195 ALA A O 1
ATOM 1418 N N . LEU A 1 196 ? -7.779 -5.607 -2.087 1.00 95.62 196 LEU A N 1
ATOM 1419 C CA . LEU A 1 196 ? -6.849 -4.476 -2.146 1.00 95.62 196 LEU A CA 1
ATOM 1420 C C . LEU A 1 196 ? -7.492 -3.215 -2.738 1.00 95.62 196 LEU A C 1
ATOM 1422 O O . LEU A 1 196 ? -7.195 -2.110 -2.278 1.00 95.62 196 LEU A O 1
ATOM 1426 N N . ILE A 1 197 ? -8.401 -3.339 -3.714 1.00 94.44 197 ILE A N 1
ATOM 1427 C CA . ILE A 1 197 ? -9.110 -2.169 -4.259 1.00 94.44 197 ILE A CA 1
ATOM 1428 C C . ILE A 1 197 ? -10.129 -1.630 -3.248 1.00 94.44 197 ILE A C 1
ATOM 1430 O O . ILE A 1 197 ? -10.210 -0.416 -3.078 1.00 94.44 197 ILE A O 1
ATOM 1434 N N . ARG A 1 198 ? -10.855 -2.489 -2.515 1.00 93.94 198 ARG A N 1
ATOM 1435 C CA . ARG A 1 198 ? -11.744 -2.019 -1.433 1.00 93.94 198 ARG A CA 1
ATOM 1436 C C . ARG A 1 198 ? -10.955 -1.300 -0.335 1.00 93.94 198 ARG A C 1
ATOM 1438 O O . ARG A 1 198 ? -11.334 -0.205 0.068 1.00 93.94 198 ARG A O 1
ATOM 1445 N N . GLN A 1 199 ? -9.815 -1.854 0.079 1.00 95.69 199 GLN A N 1
ATOM 1446 C CA . GLN A 1 199 ? -8.909 -1.232 1.050 1.00 95.69 199 GLN A CA 1
ATOM 1447 C C . GLN A 1 199 ? -8.363 0.123 0.564 1.00 95.69 199 GLN A C 1
ATOM 1449 O O . GLN A 1 199 ? -8.488 1.130 1.261 1.00 95.69 199 GLN A O 1
ATOM 1454 N N . THR A 1 200 ? -7.802 0.190 -0.648 1.00 95.12 200 THR A N 1
ATOM 1455 C CA . THR A 1 200 ? -7.287 1.454 -1.213 1.00 95.12 200 THR A CA 1
ATOM 1456 C C . THR A 1 200 ? -8.393 2.477 -1.493 1.00 95.12 200 THR A C 1
ATOM 1458 O O . THR A 1 200 ? -8.137 3.681 -1.402 1.00 95.12 200 THR A O 1
ATOM 1461 N N . TYR A 1 201 ? -9.637 2.039 -1.714 1.00 92.38 201 TYR A N 1
ATOM 1462 C CA . TYR A 1 201 ? -10.795 2.930 -1.769 1.00 92.38 201 TYR A CA 1
ATOM 1463 C C . TYR A 1 201 ? -11.137 3.516 -0.398 1.00 92.38 201 TYR A C 1
ATOM 1465 O O . TYR A 1 201 ? -11.352 4.723 -0.320 1.00 92.38 201 TYR A O 1
ATOM 1473 N N . VAL A 1 202 ? -11.073 2.736 0.691 1.00 93.25 202 VAL A N 1
ATOM 1474 C CA . VAL A 1 202 ? -11.184 3.294 2.055 1.00 93.25 202 VAL A CA 1
ATOM 1475 C C . VAL A 1 202 ? -10.070 4.313 2.333 1.00 93.25 202 VAL A C 1
ATOM 1477 O O . VAL A 1 202 ? -10.314 5.363 2.926 1.00 93.25 202 VAL A O 1
ATOM 1480 N N . LEU A 1 203 ? -8.851 4.069 1.837 1.00 93.75 203 LEU A N 1
ATOM 1481 C CA . LEU A 1 203 ? -7.741 5.017 1.979 1.00 93.75 203 LEU A CA 1
ATOM 1482 C C . LEU A 1 203 ? -7.904 6.310 1.165 1.00 93.75 203 LEU A C 1
ATOM 1484 O O . LEU A 1 203 ? -7.405 7.345 1.607 1.00 93.75 203 LEU A O 1
ATOM 1488 N N . THR A 1 204 ? -8.530 6.279 -0.016 1.00 90.88 204 THR A N 1
ATOM 1489 C CA . THR A 1 204 ? -8.475 7.397 -0.987 1.00 90.88 204 THR A CA 1
ATOM 1490 C C . THR A 1 204 ? -9.811 8.059 -1.316 1.00 90.88 204 THR A C 1
ATOM 1492 O O . THR A 1 204 ? -9.801 9.160 -1.868 1.00 90.88 204 THR A O 1
ATOM 1495 N N . GLY A 1 205 ? -10.936 7.388 -1.060 1.00 89.00 205 GLY A N 1
ATOM 1496 C CA . GLY A 1 205 ? -12.271 7.803 -1.502 1.00 89.00 205 GLY A CA 1
ATOM 1497 C C . GLY A 1 205 ? -12.480 7.792 -3.018 1.00 89.00 205 GLY A C 1
ATOM 1498 O O . GLY A 1 205 ? -13.450 8.382 -3.491 1.00 89.00 205 GLY A O 1
ATOM 1499 N N . ARG A 1 206 ? -11.561 7.188 -3.792 1.00 87.75 206 ARG A N 1
ATOM 1500 C CA . ARG A 1 206 ? -11.506 7.299 -5.261 1.00 87.75 206 ARG A CA 1
ATOM 1501 C C . ARG A 1 206 ? -11.293 5.942 -5.936 1.00 87.75 206 ARG A C 1
ATOM 1503 O O . ARG A 1 206 ? -10.175 5.425 -5.945 1.00 87.75 206 ARG A O 1
ATOM 1510 N N . ARG A 1 207 ? -12.339 5.372 -6.540 1.00 87.12 207 ARG A N 1
ATOM 1511 C CA . ARG A 1 207 ? -12.378 4.049 -7.190 1.00 87.12 207 ARG A CA 1
ATOM 1512 C C . ARG A 1 207 ? -11.364 3.957 -8.326 1.00 87.12 207 ARG A C 1
ATOM 1514 O O . ARG A 1 207 ? -10.559 3.033 -8.334 1.00 87.12 207 ARG A O 1
ATOM 1521 N N . GLY A 1 208 ? -11.334 4.951 -9.220 1.00 86.44 208 GLY A N 1
ATOM 1522 C CA . GLY A 1 208 ? -10.378 4.991 -10.337 1.00 86.44 208 GLY A CA 1
ATOM 1523 C C . GLY A 1 208 ? -8.915 5.018 -9.878 1.00 86.44 208 GLY A C 1
ATOM 1524 O O . GLY A 1 208 ? -8.099 4.240 -10.366 1.00 86.44 208 GLY A O 1
ATOM 1525 N N . LEU A 1 209 ? -8.596 5.836 -8.866 1.00 89.25 209 LEU A N 1
ATOM 1526 C CA . LEU A 1 209 ? -7.250 5.887 -8.281 1.00 89.25 209 LEU A CA 1
ATOM 1527 C C . LEU A 1 209 ? -6.890 4.586 -7.545 1.00 89.25 209 LEU A C 1
ATOM 1529 O O . LEU A 1 209 ? -5.742 4.150 -7.602 1.00 89.25 209 LEU A O 1
ATOM 1533 N N . SER A 1 210 ? -7.857 3.968 -6.866 1.00 91.19 210 SER A N 1
ATOM 1534 C CA . SER A 1 210 ? -7.686 2.694 -6.154 1.00 91.19 210 SER A CA 1
ATOM 1535 C C . SER A 1 210 ? -7.383 1.558 -7.129 1.00 91.19 210 SER A C 1
ATOM 1537 O O . SER A 1 210 ? -6.419 0.820 -6.936 1.00 91.19 210 SER A O 1
ATOM 1539 N N . GLN A 1 211 ? -8.128 1.486 -8.237 1.00 90.44 211 GLN A N 1
ATOM 1540 C CA . GLN A 1 211 ? -7.867 0.542 -9.317 1.00 90.44 211 GLN A CA 1
ATOM 1541 C C . GLN A 1 211 ? -6.496 0.781 -9.972 1.00 90.44 211 GLN A C 1
ATOM 1543 O O . GLN A 1 211 ? -5.711 -0.163 -10.021 1.00 90.44 211 GLN A O 1
ATOM 1548 N N . GLU A 1 212 ? -6.144 2.013 -10.382 1.00 90.06 212 GLU A N 1
ATOM 1549 C CA . GLU A 1 212 ? -4.807 2.292 -10.955 1.00 90.06 212 GLU A CA 1
ATOM 1550 C C . GLU A 1 212 ? -3.686 1.933 -9.961 1.00 90.06 212 GLU A C 1
ATOM 1552 O O . GLU A 1 212 ? -2.642 1.422 -10.364 1.00 90.06 212 GLU A O 1
ATOM 1557 N N . SER A 1 213 ? -3.889 2.173 -8.660 1.00 93.31 213 SER A N 1
ATOM 1558 C CA . SER A 1 213 ? -2.891 1.880 -7.621 1.00 93.31 213 SER A CA 1
ATOM 1559 C C . SER A 1 213 ? -2.673 0.380 -7.431 1.00 93.31 213 SER A C 1
ATOM 1561 O O . SER A 1 213 ? -1.525 -0.052 -7.327 1.00 93.31 213 SER A O 1
ATOM 1563 N N . VAL A 1 214 ? -3.742 -0.422 -7.443 1.00 94.50 214 VAL A N 1
ATOM 1564 C CA . VAL A 1 214 ? -3.645 -1.885 -7.331 1.00 94.50 214 VAL A CA 1
ATOM 1565 C C . VAL A 1 214 ? -3.119 -2.507 -8.623 1.00 94.50 214 VAL A C 1
ATOM 1567 O O . VAL A 1 214 ? -2.196 -3.313 -8.564 1.00 94.50 214 VAL A O 1
ATOM 1570 N N . GLU A 1 215 ? -3.601 -2.090 -9.797 1.00 91.94 215 GLU A N 1
ATOM 1571 C CA . GLU A 1 215 ? -3.042 -2.534 -11.082 1.00 91.94 215 GLU A CA 1
ATOM 1572 C C . GLU A 1 215 ? -1.547 -2.194 -11.178 1.00 91.94 215 GLU A C 1
ATOM 1574 O O . GLU A 1 215 ? -0.747 -3.030 -11.588 1.00 91.94 215 GLU A O 1
ATOM 1579 N N . ARG A 1 216 ? -1.125 -1.006 -10.722 1.00 91.50 216 ARG A N 1
ATOM 1580 C CA . ARG A 1 216 ? 0.294 -0.632 -10.640 1.00 91.50 216 ARG A CA 1
ATOM 1581 C C . ARG A 1 216 ? 1.086 -1.471 -9.636 1.00 91.50 216 ARG A C 1
ATOM 1583 O O . ARG A 1 216 ? 2.232 -1.796 -9.937 1.00 91.50 216 ARG A O 1
ATOM 1590 N N . ALA A 1 217 ? 0.511 -1.833 -8.493 1.00 95.19 217 ALA A N 1
ATOM 1591 C CA . ALA A 1 217 ? 1.155 -2.727 -7.534 1.00 95.19 217 ALA A CA 1
ATOM 1592 C C . ALA A 1 217 ? 1.375 -4.127 -8.122 1.00 95.19 217 ALA A C 1
ATOM 1594 O O . ALA A 1 217 ? 2.473 -4.665 -8.021 1.00 95.19 217 ALA A O 1
ATOM 1595 N N . PHE A 1 218 ? 0.384 -4.673 -8.832 1.00 94.00 218 PHE A N 1
ATOM 1596 C CA . PHE A 1 218 ? 0.537 -5.929 -9.568 1.00 94.00 218 PHE A CA 1
ATOM 1597 C C . PHE A 1 218 ? 1.511 -5.819 -10.746 1.00 94.00 218 PHE A C 1
ATOM 1599 O O . PHE A 1 218 ? 2.264 -6.758 -10.995 1.00 94.00 218 PHE A O 1
ATOM 1606 N N . HIS A 1 219 ? 1.583 -4.667 -11.425 1.00 92.12 219 HIS A N 1
ATOM 1607 C CA . HIS A 1 219 ? 2.617 -4.441 -12.434 1.00 92.12 219 HIS A CA 1
ATOM 1608 C C . HIS A 1 219 ? 4.036 -4.492 -11.830 1.00 92.12 219 HIS A C 1
ATOM 1610 O O . HIS A 1 219 ? 4.943 -5.060 -12.436 1.00 92.12 219 HIS A O 1
ATOM 1616 N N . LEU A 1 220 ? 4.234 -3.926 -10.632 1.00 92.50 220 LEU A N 1
ATOM 1617 C CA . LEU A 1 220 ? 5.499 -4.024 -9.894 1.00 92.50 220 LEU A CA 1
ATOM 1618 C C . LEU A 1 220 ? 5.763 -5.461 -9.417 1.00 92.50 220 LEU A C 1
ATOM 1620 O O . LEU A 1 220 ? 6.885 -5.943 -9.546 1.00 92.50 220 LEU A O 1
ATOM 1624 N N . ALA A 1 221 ? 4.734 -6.169 -8.947 1.00 94.25 221 ALA A N 1
ATOM 1625 C CA . ALA A 1 221 ? 4.847 -7.559 -8.507 1.00 94.25 221 ALA A CA 1
ATOM 1626 C C . ALA A 1 221 ? 5.273 -8.501 -9.640 1.00 94.25 221 ALA A C 1
ATOM 1628 O O . ALA A 1 221 ? 6.067 -9.405 -9.414 1.00 94.25 221 ALA A O 1
ATOM 1629 N N . TRP A 1 222 ? 4.806 -8.263 -10.871 1.00 91.94 222 TRP A N 1
ATOM 1630 C CA . TRP A 1 222 ? 5.260 -9.009 -12.048 1.00 91.94 222 TRP A CA 1
ATOM 1631 C C . TRP A 1 222 ? 6.728 -8.716 -12.402 1.00 91.94 222 TRP A C 1
ATOM 1633 O O . TRP A 1 222 ? 7.468 -9.621 -12.775 1.00 91.94 222 TRP A O 1
ATOM 1643 N N . GLN A 1 223 ? 7.182 -7.467 -12.246 1.00 90.81 223 GLN A N 1
ATOM 1644 C CA . GLN A 1 223 ? 8.591 -7.098 -12.467 1.00 90.81 223 GLN A CA 1
ATOM 1645 C C . GLN A 1 223 ? 9.527 -7.738 -11.429 1.00 90.81 223 GLN A C 1
ATOM 1647 O O . GLN A 1 223 ? 10.641 -8.126 -11.770 1.00 90.81 223 GLN A O 1
ATOM 1652 N N . HIS A 1 224 ? 9.050 -7.898 -10.193 1.00 91.88 224 HIS A N 1
ATOM 1653 C CA . HIS A 1 224 ? 9.756 -8.539 -9.080 1.00 91.88 224 HIS A CA 1
ATOM 1654 C C . HIS A 1 224 ? 9.296 -9.987 -8.829 1.00 91.88 224 HIS A C 1
ATOM 1656 O O . HIS A 1 224 ? 9.481 -10.521 -7.736 1.00 91.88 224 HIS A O 1
ATOM 1662 N N . TRP A 1 225 ? 8.707 -10.655 -9.829 1.00 92.44 225 TRP A N 1
ATOM 1663 C CA . TRP A 1 225 ? 8.043 -11.948 -9.625 1.00 92.44 225 TRP A CA 1
ATOM 1664 C C . TRP A 1 225 ? 8.908 -13.043 -8.967 1.00 92.44 225 TRP A C 1
ATOM 1666 O O . TRP A 1 225 ? 8.383 -13.744 -8.104 1.00 92.44 225 TRP A O 1
ATOM 1676 N N . PRO A 1 226 ? 10.220 -13.186 -9.264 1.00 89.88 226 PRO A N 1
ATOM 1677 C CA . PRO A 1 226 ? 11.074 -14.160 -8.575 1.00 89.88 226 PRO A CA 1
ATOM 1678 C C . PRO A 1 226 ? 11.222 -13.923 -7.064 1.00 89.88 226 PRO A C 1
ATOM 1680 O O . PRO A 1 226 ? 11.508 -14.865 -6.331 1.00 89.88 226 PRO A O 1
ATOM 1683 N N . G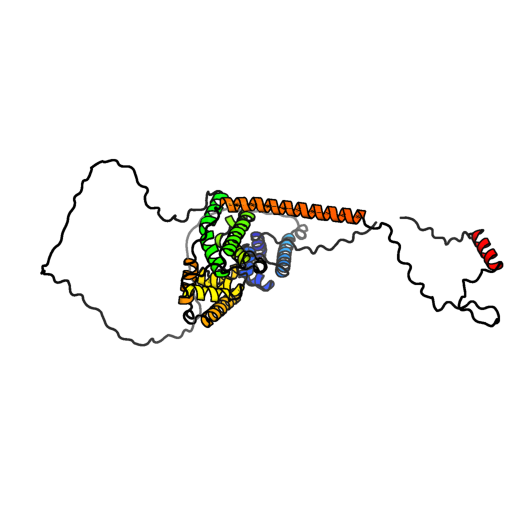LU A 1 227 ? 11.044 -12.683 -6.599 1.00 91.81 227 GLU A N 1
ATOM 1684 C CA . GLU A 1 227 ? 11.051 -12.327 -5.176 1.00 91.81 227 GLU A CA 1
ATOM 1685 C C . GLU A 1 227 ? 9.667 -12.599 -4.568 1.00 91.81 227 GLU A C 1
ATOM 1687 O O . GLU A 1 227 ? 9.559 -13.317 -3.576 1.00 91.81 227 GLU A O 1
ATOM 1692 N N . VAL A 1 228 ? 8.602 -12.110 -5.217 1.00 94.38 228 VAL A N 1
ATOM 1693 C CA . VAL A 1 228 ? 7.207 -12.243 -4.751 1.00 94.38 228 VAL A CA 1
ATOM 1694 C C . VAL A 1 228 ? 6.757 -13.705 -4.670 1.00 94.38 228 VAL A C 1
ATOM 1696 O O . VAL A 1 228 ? 6.103 -14.088 -3.706 1.00 94.38 228 VAL A O 1
ATOM 1699 N N . ALA A 1 229 ? 7.134 -14.546 -5.637 1.00 91.06 229 ALA A N 1
ATOM 1700 C CA . ALA A 1 229 ? 6.757 -15.962 -5.671 1.00 91.06 229 ALA A CA 1
ATOM 1701 C C . ALA A 1 229 ? 7.442 -16.822 -4.588 1.00 91.06 229 ALA A C 1
ATOM 1703 O O . ALA A 1 229 ? 7.018 -17.952 -4.349 1.00 91.06 229 ALA A O 1
ATOM 1704 N N . VAL A 1 230 ? 8.506 -16.311 -3.958 1.00 92.19 230 VAL A N 1
ATOM 1705 C CA . VAL A 1 230 ? 9.250 -16.977 -2.872 1.00 92.19 230 VAL A CA 1
ATOM 1706 C C . VAL A 1 230 ? 8.939 -16.340 -1.506 1.00 92.19 230 VAL A C 1
ATOM 1708 O O . VAL A 1 230 ? 9.312 -16.889 -0.467 1.00 92.19 230 VAL A O 1
ATOM 1711 N N . ASP A 1 231 ? 8.234 -15.204 -1.483 1.00 91.19 231 ASP A N 1
ATOM 1712 C CA . ASP A 1 231 ? 7.784 -14.559 -0.252 1.00 91.19 231 ASP A CA 1
ATOM 1713 C C . ASP A 1 231 ? 6.765 -15.440 0.498 1.00 91.19 231 ASP A C 1
ATOM 1715 O O . ASP A 1 231 ? 5.983 -16.196 -0.082 1.00 91.19 231 ASP A O 1
ATOM 1719 N N . ARG A 1 232 ? 6.768 -15.325 1.826 1.00 89.56 232 ARG A N 1
ATOM 1720 C CA . ARG A 1 232 ? 5.796 -15.966 2.710 1.00 89.56 232 ARG A CA 1
ATOM 1721 C C . ARG A 1 232 ? 4.431 -15.271 2.663 1.00 89.56 232 ARG A C 1
ATOM 1723 O O . ARG A 1 232 ? 3.433 -15.936 2.929 1.00 89.56 232 ARG A O 1
ATOM 1730 N N . ASP A 1 233 ? 4.381 -13.972 2.360 1.00 92.00 233 ASP A N 1
ATOM 1731 C CA . ASP A 1 233 ? 3.130 -13.234 2.141 1.00 92.00 233 ASP A CA 1
ATOM 1732 C C . ASP A 1 233 ? 3.186 -12.383 0.853 1.00 92.00 233 ASP A C 1
ATOM 1734 O O . ASP A 1 233 ? 3.396 -11.165 0.905 1.00 92.00 233 ASP A O 1
ATOM 1738 N N . PRO A 1 234 ? 2.938 -12.990 -0.326 1.00 94.75 234 PRO A N 1
ATOM 1739 C CA . PRO A 1 234 ? 2.852 -12.243 -1.579 1.00 94.75 234 PRO A CA 1
ATOM 1740 C C . PRO A 1 234 ? 1.692 -11.232 -1.586 1.00 94.75 234 PRO A C 1
ATOM 1742 O O . PRO A 1 234 ? 1.761 -10.221 -2.284 1.00 94.75 234 PRO A O 1
ATOM 1745 N N . THR A 1 235 ? 0.635 -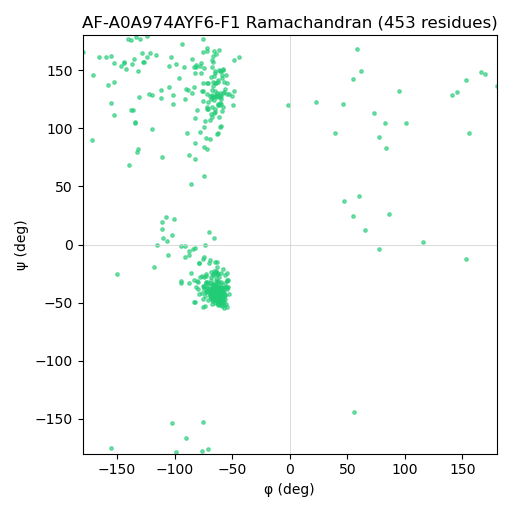11.449 -0.792 1.00 95.38 235 THR A N 1
ATOM 1746 C CA . THR A 1 235 ? -0.483 -10.497 -0.689 1.00 95.38 235 THR A CA 1
ATOM 1747 C C . THR A 1 235 ? -0.062 -9.249 0.086 1.00 95.38 235 THR A C 1
ATOM 1749 O O . THR A 1 235 ? -0.400 -8.138 -0.320 1.00 95.38 235 THR A O 1
ATOM 1752 N N . GLY A 1 236 ? 0.711 -9.405 1.162 1.00 95.19 236 GLY A N 1
ATOM 1753 C CA . GLY A 1 236 ? 1.350 -8.323 1.913 1.00 95.19 236 GLY A CA 1
ATOM 1754 C C . GLY A 1 236 ? 2.296 -7.488 1.058 1.00 95.19 236 GLY A C 1
ATOM 1755 O O . GLY A 1 236 ? 2.187 -6.261 1.062 1.00 95.19 236 GLY A O 1
ATOM 1756 N N . TRP A 1 237 ? 3.134 -8.127 0.235 1.00 95.44 237 TRP A N 1
ATOM 1757 C CA . TRP A 1 237 ? 4.008 -7.424 -0.713 1.00 95.44 237 TRP A CA 1
ATOM 1758 C C . TRP A 1 237 ? 3.210 -6.497 -1.647 1.00 95.44 237 TRP A C 1
ATOM 1760 O O . TRP A 1 237 ? 3.480 -5.295 -1.738 1.00 95.44 237 TRP A O 1
ATOM 1770 N N . VAL A 1 238 ? 2.161 -7.024 -2.297 1.00 96.88 238 VAL A N 1
ATOM 1771 C CA . VAL A 1 238 ? 1.317 -6.234 -3.215 1.00 96.88 238 VAL A CA 1
ATOM 1772 C C . VAL A 1 238 ? 0.519 -5.165 -2.459 1.00 96.88 238 VAL A C 1
ATOM 1774 O O . VAL A 1 238 ? 0.332 -4.062 -2.973 1.00 96.88 238 VAL A O 1
ATOM 1777 N N . ARG A 1 239 ? 0.084 -5.444 -1.225 1.00 97.44 239 ARG A N 1
ATOM 1778 C CA . ARG A 1 239 ? -0.647 -4.511 -0.352 1.00 97.44 239 ARG A CA 1
ATOM 1779 C C . ARG A 1 239 ? 0.192 -3.295 0.030 1.00 97.44 239 ARG A C 1
ATOM 1781 O O . ARG A 1 239 ? -0.296 -2.174 -0.109 1.00 97.44 239 ARG A O 1
ATOM 1788 N N . VAL A 1 240 ? 1.456 -3.495 0.409 1.00 96.94 240 VAL A N 1
ATOM 1789 C CA . VAL A 1 240 ? 2.427 -2.414 0.656 1.00 96.94 240 VAL A CA 1
ATOM 1790 C C . VAL A 1 240 ? 2.573 -1.542 -0.594 1.00 96.94 240 VAL A C 1
ATOM 1792 O O . VAL A 1 240 ? 2.283 -0.344 -0.539 1.00 96.94 240 VAL A O 1
ATOM 1795 N N . ALA A 1 241 ? 2.882 -2.148 -1.747 1.00 96.12 241 ALA A N 1
ATOM 1796 C CA . ALA A 1 241 ? 3.053 -1.425 -3.009 1.00 96.12 241 ALA A CA 1
ATOM 1797 C C . ALA A 1 241 ? 1.780 -0.673 -3.461 1.00 96.12 241 ALA A C 1
ATOM 1799 O O . ALA A 1 241 ? 1.864 0.447 -3.977 1.00 96.12 241 ALA A O 1
ATOM 1800 N N . ALA A 1 242 ? 0.592 -1.249 -3.244 1.00 96.62 242 ALA A N 1
ATOM 1801 C CA . ALA A 1 242 ? -0.692 -0.618 -3.552 1.00 96.62 242 ALA A CA 1
ATOM 1802 C C . ALA A 1 242 ? -0.970 0.584 -2.643 1.00 96.62 242 ALA A C 1
ATOM 1804 O O . ALA A 1 242 ? -1.417 1.628 -3.121 1.00 96.62 242 ALA A O 1
ATOM 1805 N N . TYR A 1 243 ? -0.672 0.465 -1.348 1.00 96.12 243 TYR A N 1
ATOM 1806 C CA . TYR A 1 243 ? -0.847 1.541 -0.376 1.00 96.12 243 TYR A CA 1
ATOM 1807 C C . TYR A 1 243 ? 0.127 2.699 -0.623 1.00 96.12 243 TYR A C 1
ATOM 1809 O O . TYR A 1 243 ? -0.285 3.858 -0.545 1.00 96.12 243 TYR A O 1
ATOM 1817 N N . ASP A 1 244 ? 1.378 2.412 -0.991 1.00 95.00 244 ASP A N 1
ATOM 1818 C CA . ASP A 1 244 ? 2.352 3.435 -1.390 1.00 95.00 244 ASP A CA 1
ATOM 1819 C C . ASP A 1 244 ? 1.923 4.161 -2.669 1.00 95.00 244 ASP A C 1
ATOM 1821 O O . ASP A 1 244 ? 1.988 5.391 -2.738 1.00 95.00 244 ASP A O 1
ATOM 1825 N N . CYS A 1 245 ? 1.407 3.433 -3.666 1.00 92.69 245 CYS A N 1
ATOM 1826 C CA . CYS A 1 245 ? 0.856 4.035 -4.881 1.00 92.69 245 CYS A CA 1
ATOM 1827 C C . CYS A 1 245 ? -0.374 4.915 -4.596 1.00 92.69 245 CYS A C 1
ATOM 1829 O O . CYS A 1 245 ? -0.476 6.010 -5.158 1.00 92.69 245 CYS A O 1
ATOM 1831 N N . ALA A 1 246 ? -1.277 4.462 -3.721 1.00 93.81 246 ALA A N 1
ATOM 1832 C CA . ALA A 1 246 ? -2.532 5.137 -3.395 1.00 93.81 246 ALA A CA 1
ATOM 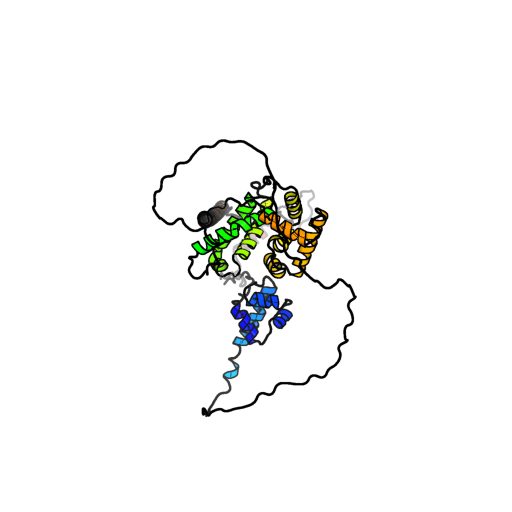1833 C C . ALA A 1 246 ? -2.334 6.400 -2.538 1.00 93.81 246 ALA A C 1
ATOM 1835 O O . ALA A 1 246 ? -2.971 7.425 -2.787 1.00 93.81 246 ALA A O 1
ATOM 1836 N N . LEU A 1 247 ? -1.432 6.348 -1.551 1.00 92.38 247 LEU A N 1
ATOM 1837 C CA . L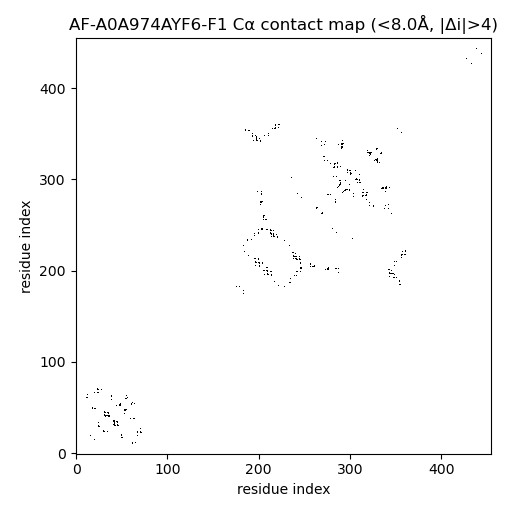EU A 1 247 ? -1.153 7.450 -0.621 1.00 92.38 247 LEU A CA 1
ATOM 1838 C C . LEU A 1 247 ? -0.029 8.391 -1.095 1.00 92.38 247 LEU A C 1
ATOM 1840 O O . LEU A 1 247 ? 0.273 9.373 -0.414 1.00 92.38 247 LEU A O 1
ATOM 1844 N N . SER A 1 248 ? 0.586 8.126 -2.254 1.00 90.94 248 SER A N 1
ATOM 1845 C CA . SER A 1 248 ? 1.687 8.937 -2.780 1.00 90.94 248 SER A CA 1
ATOM 1846 C C . SER A 1 248 ? 1.286 10.416 -2.958 1.00 90.94 248 SER A C 1
ATOM 1848 O O . SER A 1 248 ? 0.288 10.700 -3.633 1.00 90.94 248 SER A O 1
ATOM 1850 N N . PRO A 1 249 ? 2.076 11.392 -2.455 1.00 84.31 249 PRO A N 1
ATOM 1851 C CA . PRO A 1 249 ? 1.759 12.821 -2.569 1.00 84.31 249 PRO A CA 1
ATOM 1852 C C . PRO A 1 249 ? 1.506 13.293 -4.007 1.00 84.31 249 PRO A C 1
ATOM 1854 O O . PRO A 1 249 ? 0.683 14.181 -4.237 1.00 84.31 249 PRO A O 1
ATOM 1857 N N . TRP A 1 250 ? 2.165 12.661 -4.982 1.00 82.88 250 TRP A N 1
ATOM 1858 C CA . TRP A 1 250 ? 2.050 12.963 -6.410 1.00 82.88 250 TRP A CA 1
ATOM 1859 C C . TRP A 1 250 ? 0.648 12.709 -6.984 1.00 82.88 250 TRP A C 1
ATOM 1861 O O . TRP A 1 250 ? 0.269 13.356 -7.960 1.00 82.88 250 TRP A O 1
ATOM 1871 N N . GLN A 1 251 ? -0.169 11.849 -6.362 1.00 81.81 251 GLN A N 1
ATOM 1872 C CA . GLN A 1 251 ? -1.547 11.610 -6.811 1.00 81.81 251 GLN A CA 1
ATOM 1873 C C . GLN A 1 251 ? -2.438 12.849 -6.636 1.00 81.81 251 GLN A C 1
ATOM 1875 O O . GLN A 1 251 ? -3.367 13.054 -7.417 1.00 81.81 251 GLN A O 1
ATOM 1880 N N . ARG A 1 252 ? -2.116 13.742 -5.684 1.00 73.25 252 ARG A N 1
ATOM 1881 C CA . ARG A 1 252 ? -2.825 15.023 -5.499 1.00 73.25 252 ARG A CA 1
ATOM 1882 C C . ARG A 1 252 ? -2.667 15.971 -6.691 1.00 73.25 252 ARG A C 1
ATOM 1884 O O . ARG A 1 252 ? -3.528 16.818 -6.902 1.00 73.25 252 ARG A O 1
ATOM 1891 N N . LEU A 1 253 ? -1.592 15.825 -7.471 1.00 74.69 253 LEU A N 1
ATOM 1892 C CA . LEU A 1 253 ? -1.298 16.655 -8.645 1.00 74.69 253 LEU A CA 1
ATOM 1893 C C . LEU A 1 253 ? -1.949 16.117 -9.933 1.00 74.69 253 LEU A C 1
ATOM 1895 O O . LEU A 1 253 ? -1.958 16.801 -10.956 1.00 74.69 253 LEU A O 1
ATOM 1899 N N . ARG A 1 254 ? -2.524 14.905 -9.909 1.00 74.75 254 ARG A N 1
ATOM 1900 C CA . ARG A 1 254 ? -3.144 14.275 -11.083 1.00 74.75 254 ARG A CA 1
ATOM 1901 C C . ARG A 1 254 ? -4.619 14.664 -11.197 1.00 74.75 254 ARG A C 1
ATOM 1903 O O . ARG A 1 254 ? -5.496 14.032 -10.616 1.00 74.75 254 ARG A O 1
ATOM 1910 N N . SER A 1 255 ? -4.892 15.682 -12.016 1.00 60.97 255 SER A N 1
ATOM 1911 C CA . SER A 1 255 ? -6.245 16.210 -12.277 1.00 60.97 255 SER A CA 1
ATOM 1912 C C . SER A 1 255 ? -7.269 15.168 -12.749 1.00 60.97 255 SER A C 1
ATOM 1914 O O . SER A 1 255 ? -8.456 15.366 -12.510 1.00 60.97 255 SER A O 1
ATOM 1916 N N . ALA A 1 256 ? -6.833 14.055 -13.352 1.00 64.50 256 ALA A N 1
ATOM 1917 C CA . ALA A 1 256 ? -7.702 12.940 -13.747 1.00 64.50 256 ALA A CA 1
ATOM 1918 C C . ALA A 1 256 ? -8.517 12.350 -12.575 1.00 64.50 256 ALA A C 1
ATOM 1920 O O . ALA A 1 256 ? -9.615 11.848 -12.784 1.00 64.50 256 ALA A O 1
ATOM 1921 N N . HIS A 1 257 ? -8.019 12.470 -11.340 1.00 63.56 257 HIS A N 1
ATOM 1922 C CA . HIS A 1 257 ? -8.657 11.944 -10.130 1.00 63.56 257 HIS A CA 1
ATOM 1923 C C . HIS A 1 257 ? -9.271 13.044 -9.252 1.00 63.56 257 HIS A C 1
ATOM 1925 O O . HIS A 1 257 ? -9.363 12.877 -8.039 1.00 63.56 257 HIS A O 1
ATOM 1931 N N . ARG A 1 258 ? -9.621 14.210 -9.816 1.00 63.00 258 ARG A N 1
ATOM 1932 C CA . ARG A 1 258 ? -10.105 15.358 -9.026 1.00 63.00 258 ARG A CA 1
ATOM 1933 C C . ARG A 1 258 ? -11.523 15.168 -8.470 1.00 63.00 258 ARG A C 1
ATOM 1935 O O . ARG A 1 258 ? -11.826 15.740 -7.428 1.00 63.00 258 ARG A O 1
ATOM 1942 N N . HIS A 1 259 ? -12.357 14.372 -9.134 1.00 61.62 259 HIS A N 1
ATOM 1943 C CA . HIS A 1 259 ? -13.712 14.059 -8.682 1.00 61.62 259 HIS A CA 1
ATOM 1944 C C . HIS A 1 259 ? -13.685 12.916 -7.657 1.00 61.62 259 HIS A C 1
ATOM 1946 O O . HIS A 1 259 ? -12.973 11.930 -7.849 1.00 61.62 259 HIS A O 1
ATOM 1952 N N . ALA A 1 260 ? -14.437 13.070 -6.566 1.00 65.94 260 ALA A N 1
ATOM 1953 C CA . ALA A 1 260 ? -14.808 11.948 -5.708 1.00 65.94 260 ALA A CA 1
ATOM 1954 C C . ALA A 1 260 ? -15.895 11.119 -6.411 1.00 65.94 260 ALA A C 1
ATOM 1956 O O . ALA A 1 260 ? -16.649 11.665 -7.219 1.00 65.94 260 ALA A O 1
ATOM 1957 N N . ASP A 1 261 ? -15.961 9.819 -6.127 1.00 71.81 261 ASP A N 1
ATOM 1958 C CA . ASP A 1 261 ? -17.038 8.969 -6.643 1.00 71.81 261 ASP A CA 1
ATOM 1959 C C . ASP A 1 261 ? -18.381 9.264 -5.969 1.00 71.81 261 ASP A C 1
ATOM 1961 O O . ASP A 1 261 ? -18.443 9.923 -4.927 1.00 71.81 261 ASP A O 1
ATOM 1965 N N . GLU A 1 262 ? -19.439 8.694 -6.548 1.00 69.12 262 GLU A N 1
ATOM 1966 C CA . GLU A 1 262 ? -20.768 8.650 -5.944 1.00 69.12 262 GLU A CA 1
ATOM 1967 C C . GLU A 1 262 ? -20.682 8.175 -4.477 1.00 69.12 262 GLU A C 1
ATOM 1969 O O . GLU A 1 262 ? -19.995 7.173 -4.204 1.00 69.12 262 GLU A O 1
ATOM 1974 N N . PRO A 1 263 ? -21.332 8.875 -3.525 1.00 67.50 263 PRO A N 1
ATOM 1975 C CA . PRO A 1 263 ? -21.273 8.516 -2.115 1.00 67.50 263 PRO A CA 1
ATOM 1976 C C . PRO A 1 263 ? -21.763 7.086 -1.864 1.00 67.50 263 PRO A C 1
ATOM 1978 O O . PRO A 1 263 ? -22.647 6.593 -2.555 1.00 67.50 263 PRO A O 1
ATOM 1981 N N . LEU A 1 264 ? -21.239 6.430 -0.823 1.00 76.88 264 LEU A N 1
ATOM 1982 C CA . LEU A 1 264 ? -21.858 5.204 -0.305 1.00 76.88 264 LEU A CA 1
ATOM 1983 C C . LEU A 1 264 ? -23.309 5.515 0.086 1.00 76.88 264 LEU A C 1
ATOM 1985 O O . LEU A 1 264 ? -23.545 6.568 0.682 1.00 76.88 264 LEU A O 1
ATOM 1989 N N . ASP A 1 265 ? -24.248 4.612 -0.201 1.00 80.12 265 ASP A N 1
ATOM 1990 C CA . ASP A 1 265 ? -25.681 4.811 0.076 1.00 80.12 265 ASP A CA 1
ATOM 1991 C C . ASP A 1 265 ? -25.954 5.003 1.579 1.00 80.12 265 ASP A C 1
ATOM 1993 O O . ASP A 1 265 ? -26.694 5.898 1.991 1.00 80.12 265 ASP A O 1
ATOM 1997 N N . ASP A 1 266 ? -25.270 4.208 2.403 1.00 88.75 266 ASP A N 1
ATOM 1998 C CA . ASP A 1 266 ? -25.336 4.237 3.862 1.00 88.75 266 ASP A CA 1
ATOM 1999 C C . ASP A 1 266 ? -24.644 5.496 4.443 1.00 88.75 266 ASP A C 1
ATOM 2001 O O . ASP A 1 266 ? -23.429 5.672 4.269 1.00 88.75 266 ASP A O 1
ATOM 2005 N N . PRO A 1 267 ? -25.377 6.377 5.158 1.00 89.62 267 PRO A N 1
ATOM 2006 C CA . PRO A 1 267 ? -24.821 7.595 5.736 1.00 89.62 267 PRO A CA 1
ATOM 2007 C C . PRO A 1 267 ? -23.828 7.345 6.880 1.00 89.62 267 PRO A C 1
ATOM 2009 O O . PRO A 1 267 ? -22.895 8.135 7.024 1.00 89.62 267 PRO A O 1
ATOM 2012 N N . ALA A 1 268 ? -23.975 6.271 7.664 1.00 89.56 268 ALA A N 1
ATOM 2013 C CA . ALA A 1 268 ? -23.069 5.960 8.771 1.00 89.56 268 ALA A CA 1
ATOM 2014 C C . ALA A 1 268 ? -21.704 5.511 8.232 1.00 89.56 268 ALA A C 1
ATOM 2016 O O . ALA A 1 268 ? -20.667 6.081 8.583 1.00 89.56 268 ALA A O 1
ATOM 2017 N N . ARG A 1 269 ? -21.709 4.586 7.263 1.00 90.31 269 ARG A N 1
ATOM 2018 C CA . ARG A 1 269 ? -20.498 4.177 6.530 1.00 90.31 269 ARG A CA 1
ATOM 2019 C C . ARG A 1 269 ? -19.846 5.336 5.786 1.00 90.31 269 ARG A C 1
ATOM 2021 O O . ARG A 1 269 ? -18.621 5.430 5.770 1.00 90.31 269 ARG A O 1
ATOM 2028 N N . ARG A 1 270 ? -20.637 6.240 5.197 1.00 91.50 270 ARG A N 1
ATOM 2029 C CA . ARG A 1 270 ? -20.135 7.461 4.547 1.00 91.50 270 ARG A CA 1
ATOM 2030 C C . ARG A 1 270 ? -19.436 8.394 5.541 1.00 91.50 270 ARG A C 1
ATOM 2032 O O . ARG A 1 270 ? -18.376 8.918 5.211 1.00 91.50 270 ARG A O 1
ATOM 2039 N N . ALA A 1 271 ? -19.984 8.566 6.743 1.00 93.19 271 ALA A N 1
ATOM 2040 C CA . ALA A 1 271 ? -19.378 9.385 7.789 1.00 93.19 271 ALA A CA 1
ATOM 2041 C C . ALA A 1 271 ? -18.073 8.765 8.326 1.00 93.19 271 ALA A C 1
ATOM 2043 O O . ALA A 1 271 ? -17.063 9.462 8.413 1.00 93.19 271 ALA A O 1
ATOM 2044 N N . LEU A 1 272 ? -18.043 7.450 8.589 1.00 94.19 272 LEU A N 1
ATOM 2045 C CA . LEU A 1 272 ? -16.817 6.734 8.980 1.00 94.19 272 LEU A CA 1
ATOM 2046 C C . LEU A 1 272 ? -15.736 6.826 7.893 1.00 94.19 272 LEU A C 1
ATOM 2048 O O . LEU A 1 272 ? -14.584 7.150 8.177 1.00 94.19 272 LEU A O 1
ATOM 2052 N N . MET A 1 273 ? -16.121 6.612 6.635 1.00 93.44 273 MET A N 1
ATOM 2053 C CA . MET A 1 273 ? -15.256 6.773 5.467 1.00 93.44 273 MET A CA 1
ATOM 2054 C C . MET A 1 273 ? -14.645 8.184 5.389 1.00 93.44 273 MET A C 1
ATOM 2056 O O . MET A 1 273 ? -13.452 8.320 5.118 1.00 93.44 273 MET A O 1
ATOM 2060 N N . GLN A 1 274 ? -15.434 9.233 5.649 1.00 93.25 274 GLN A N 1
ATOM 2061 C CA . GLN A 1 274 ? -14.953 10.618 5.683 1.00 93.25 274 GLN A CA 1
ATOM 2062 C C . GLN A 1 274 ? -13.990 10.863 6.852 1.00 93.25 274 GLN A C 1
ATOM 2064 O O . GLN A 1 274 ? -12.886 11.346 6.611 1.00 93.25 274 GLN A O 1
ATOM 2069 N N . ALA A 1 275 ? -14.338 10.444 8.074 1.00 95.69 275 ALA A N 1
ATOM 2070 C CA . ALA A 1 275 ? -13.474 10.589 9.249 1.00 95.69 275 ALA A CA 1
ATOM 2071 C C . ALA A 1 275 ? -12.101 9.915 9.043 1.00 95.69 275 ALA A C 1
ATOM 2073 O O . ALA A 1 275 ? -11.057 10.519 9.292 1.00 95.69 275 ALA A O 1
ATOM 2074 N N . VAL A 1 276 ? -12.082 8.698 8.484 1.00 95.12 276 VAL A N 1
ATOM 2075 C CA . VAL A 1 276 ? -10.845 7.988 8.109 1.00 95.12 276 VAL A CA 1
ATOM 2076 C C . VAL A 1 276 ? -10.055 8.758 7.038 1.00 95.12 276 VAL A C 1
ATOM 2078 O O . VAL A 1 276 ? -8.827 8.831 7.105 1.00 95.12 276 VAL A O 1
ATOM 2081 N N . GLN A 1 277 ? -10.727 9.382 6.067 1.00 93.31 277 GLN A N 1
ATOM 2082 C CA . GLN A 1 277 ? -10.083 10.186 5.021 1.00 93.31 277 GLN A CA 1
ATOM 2083 C C . GLN A 1 277 ? -9.596 11.573 5.470 1.00 93.31 277 GLN A C 1
ATOM 2085 O O . GLN A 1 277 ? -8.810 12.194 4.747 1.00 93.31 277 GLN A O 1
ATOM 2090 N N . GLU A 1 278 ? -9.986 12.049 6.649 1.00 94.19 278 GLU A N 1
ATOM 2091 C CA . GLU A 1 278 ? -9.450 13.275 7.253 1.00 94.19 278 GLU A CA 1
ATOM 2092 C C . GLU A 1 278 ? -8.158 13.013 8.051 1.00 94.19 278 GLU A C 1
ATOM 2094 O O . GLU A 1 278 ? -7.303 13.896 8.141 1.00 94.19 278 GLU A O 1
ATOM 2099 N N . LEU A 1 279 ? -7.943 11.781 8.537 1.00 96.12 279 LEU A N 1
ATOM 2100 C CA . LEU A 1 279 ? -6.693 11.373 9.196 1.00 96.12 279 LEU A CA 1
ATOM 2101 C C . LEU A 1 279 ? -5.473 11.547 8.270 1.00 96.12 279 LEU A C 1
ATOM 2103 O O . LEU A 1 279 ? -5.555 11.201 7.082 1.00 96.12 279 LEU A O 1
ATOM 2107 N N . PRO A 1 280 ? -4.291 11.960 8.774 1.00 94.88 280 PRO A N 1
ATOM 2108 C CA . PRO A 1 280 ? -3.089 12.022 7.946 1.00 94.88 280 PRO A CA 1
ATOM 2109 C C . PRO A 1 280 ? -2.705 10.627 7.400 1.00 94.88 280 PRO A C 1
ATOM 2111 O O . PRO A 1 280 ? -2.964 9.620 8.067 1.00 94.88 280 PRO A O 1
ATOM 2114 N N . PRO A 1 281 ? -2.061 10.525 6.217 1.00 93.69 281 PRO A N 1
ATOM 2115 C CA . PRO A 1 281 ? -1.896 9.254 5.497 1.00 93.69 281 PRO A CA 1
ATOM 2116 C C . PRO A 1 281 ? -1.270 8.104 6.301 1.00 93.69 281 PRO A C 1
ATOM 2118 O O . PRO A 1 281 ? -1.679 6.955 6.152 1.00 93.69 281 PRO A O 1
ATOM 2121 N N . SER A 1 282 ? -0.310 8.403 7.181 1.00 94.75 282 SER A N 1
ATOM 2122 C CA . SER A 1 282 ? 0.342 7.419 8.054 1.00 94.75 282 SER A CA 1
ATOM 2123 C C . SER A 1 282 ? -0.611 6.822 9.095 1.00 94.75 282 SER A C 1
ATOM 2125 O O . SER A 1 282 ? -0.636 5.604 9.272 1.00 94.75 282 SER A O 1
ATOM 2127 N N . TYR A 1 283 ? -1.419 7.658 9.751 1.00 96.69 283 TYR A N 1
ATOM 2128 C CA . TYR A 1 283 ? -2.439 7.238 10.718 1.00 96.69 283 TYR A CA 1
ATOM 2129 C C . TYR A 1 283 ? -3.533 6.424 10.027 1.00 96.69 283 TYR A C 1
ATOM 2131 O O . TYR A 1 283 ? -3.853 5.328 10.473 1.00 96.69 283 TYR A O 1
ATOM 2139 N N . ARG A 1 284 ? -4.012 6.902 8.871 1.00 96.38 284 ARG A N 1
ATOM 2140 C CA . ARG A 1 284 ? -5.015 6.224 8.037 1.00 96.38 284 ARG A CA 1
ATOM 2141 C C . ARG A 1 284 ? -4.582 4.821 7.607 1.00 96.38 284 ARG A C 1
ATOM 2143 O O . ARG A 1 284 ? -5.336 3.869 7.781 1.00 96.38 284 ARG A O 1
ATOM 2150 N N . ARG A 1 285 ? -3.351 4.685 7.092 1.00 97.25 285 ARG A N 1
ATOM 2151 C CA . ARG A 1 285 ? -2.751 3.389 6.728 1.00 97.25 285 ARG A CA 1
ATOM 2152 C C . ARG A 1 285 ? -2.668 2.458 7.931 1.00 97.25 285 ARG A C 1
ATOM 2154 O O . ARG A 1 285 ? -3.070 1.306 7.833 1.00 97.25 285 ARG A O 1
ATOM 2161 N N . THR A 1 286 ? -2.157 2.965 9.052 1.00 97.75 286 THR A N 1
ATOM 2162 C CA . THR A 1 286 ? -1.948 2.166 10.266 1.00 97.75 286 THR A CA 1
ATOM 2163 C C . THR A 1 286 ? -3.277 1.674 10.851 1.00 97.75 286 THR A C 1
ATOM 2165 O O . THR A 1 286 ? -3.399 0.491 11.153 1.00 97.75 286 THR A O 1
ATOM 2168 N N . LEU A 1 287 ? -4.288 2.548 10.941 1.00 97.50 287 LEU A N 1
ATOM 2169 C CA . LEU A 1 287 ? -5.632 2.198 11.409 1.00 97.50 287 LEU A CA 1
ATOM 2170 C C . LEU A 1 287 ? -6.292 1.153 10.497 1.00 97.50 287 LEU A C 1
ATOM 2172 O O . LEU A 1 287 ? -6.828 0.163 10.990 1.00 97.50 287 LEU A O 1
ATOM 2176 N N . LEU A 1 288 ? -6.209 1.331 9.171 1.00 97.31 288 LEU A N 1
ATOM 2177 C CA . LEU A 1 288 ? -6.796 0.378 8.229 1.00 97.31 288 LEU A CA 1
ATOM 2178 C C . LEU A 1 288 ? -6.118 -0.996 8.294 1.00 97.31 288 LEU A C 1
ATOM 2180 O O . LEU A 1 288 ? -6.817 -2.000 8.244 1.00 97.31 288 LEU A O 1
ATOM 2184 N N . LEU A 1 289 ? -4.788 -1.062 8.415 1.00 97.31 289 LEU A N 1
ATOM 2185 C CA . LEU A 1 289 ? -4.070 -2.334 8.563 1.00 97.31 289 LEU A CA 1
ATOM 2186 C C . LEU A 1 289 ? -4.449 -3.056 9.859 1.00 97.31 289 LEU A C 1
ATOM 2188 O O . LEU A 1 289 ? -4.785 -4.239 9.821 1.00 97.31 289 LEU A O 1
ATOM 2192 N N . TYR A 1 290 ? -4.436 -2.338 10.983 1.00 97.50 290 TYR A N 1
ATOM 2193 C CA . TYR A 1 290 ? -4.645 -2.941 12.294 1.00 97.50 290 TYR A CA 1
ATOM 2194 C C . TYR A 1 290 ? -6.109 -3.327 12.542 1.00 97.50 290 TYR A C 1
ATOM 2196 O O . TYR A 1 290 ? -6.399 -4.481 12.842 1.00 97.50 290 TYR A O 1
ATOM 2204 N N . ASP A 1 291 ? -7.051 -2.394 12.372 1.00 95.81 291 ASP A N 1
ATOM 2205 C CA . ASP A 1 291 ? -8.461 -2.645 12.692 1.00 95.81 291 ASP A CA 1
ATOM 2206 C C . ASP A 1 291 ? -9.285 -3.106 11.475 1.00 95.81 291 ASP A C 1
ATOM 2208 O O . ASP A 1 291 ? -10.177 -3.939 11.621 1.00 95.81 291 ASP A O 1
ATOM 2212 N N . GLY A 1 292 ? -8.978 -2.636 10.261 1.00 93.69 292 GLY A N 1
ATOM 2213 C CA . GLY A 1 292 ? -9.747 -2.989 9.058 1.00 93.69 292 GLY A CA 1
ATOM 2214 C C . GLY A 1 292 ? -9.348 -4.332 8.440 1.00 93.69 292 GLY A C 1
ATOM 2215 O O . GLY A 1 292 ? -10.203 -5.173 8.165 1.00 93.69 292 GLY A O 1
ATOM 2216 N N . VAL A 1 293 ? -8.045 -4.544 8.223 1.00 94.31 293 VAL A N 1
ATOM 2217 C CA . VAL A 1 293 ? -7.492 -5.808 7.699 1.00 94.31 293 VAL A CA 1
ATOM 2218 C C . VAL A 1 293 ? -7.300 -6.832 8.824 1.00 94.31 293 VAL A C 1
ATOM 2220 O O . VAL A 1 293 ? -7.476 -8.024 8.589 1.00 94.31 293 VAL A O 1
ATOM 2223 N N . GLY A 1 294 ? -7.025 -6.385 10.055 1.00 93.81 294 GLY A N 1
ATOM 2224 C CA . GLY A 1 294 ? -6.838 -7.266 11.211 1.00 93.81 294 GLY A CA 1
ATOM 2225 C C . GLY A 1 294 ? -5.409 -7.785 11.373 1.00 93.81 294 GLY A C 1
ATOM 2226 O O . GLY A 1 294 ? -5.227 -8.874 11.915 1.00 93.81 294 GLY A O 1
ATOM 2227 N N . LEU A 1 295 ? -4.402 -7.053 10.883 1.00 94.94 295 LEU A N 1
ATOM 2228 C CA . LEU A 1 295 ? -3.003 -7.410 11.124 1.00 94.94 295 LEU A CA 1
ATOM 2229 C C . LEU A 1 295 ? -2.634 -7.238 12.597 1.00 94.94 295 LEU A C 1
ATOM 2231 O O . LEU A 1 295 ? -3.164 -6.377 13.295 1.00 94.94 295 LEU A O 1
ATOM 2235 N N . ASP A 1 296 ? -1.651 -8.010 13.051 1.00 95.31 296 ASP A N 1
ATOM 2236 C CA . ASP A 1 296 ? -1.057 -7.799 14.362 1.00 95.31 296 ASP A CA 1
ATOM 2237 C C . ASP A 1 296 ? -0.186 -6.523 14.395 1.00 95.31 296 ASP A C 1
ATOM 2239 O O . ASP A 1 296 ? 0.147 -5.908 13.373 1.00 95.31 296 ASP A O 1
ATOM 2243 N N . LEU A 1 297 ? 0.174 -6.084 15.604 1.00 96.12 297 LEU A N 1
ATOM 2244 C CA . LEU A 1 297 ? 1.024 -4.906 15.794 1.00 96.12 297 LEU A CA 1
ATOM 2245 C C . LEU A 1 297 ? 2.405 -5.019 15.113 1.00 96.12 297 LEU A C 1
ATOM 2247 O O . LEU A 1 297 ? 2.798 -4.043 14.470 1.00 96.12 297 LEU A O 1
ATOM 2251 N N . PRO A 1 298 ? 3.173 -6.128 15.221 1.00 96.44 298 PRO A N 1
ATOM 2252 C CA . PRO A 1 298 ? 4.477 -6.216 14.562 1.00 96.44 298 PRO A CA 1
ATOM 2253 C C . PRO A 1 298 ? 4.379 -6.336 13.032 1.00 96.44 298 PRO A C 1
ATOM 2255 O O . PRO A 1 298 ? 5.226 -5.758 12.352 1.00 96.44 298 PRO A O 1
ATOM 2258 N N . GLY A 1 299 ? 3.361 -7.000 12.474 1.00 94.88 299 GLY A N 1
ATOM 2259 C CA . GLY A 1 299 ? 3.100 -7.025 11.032 1.00 94.88 299 GLY A CA 1
ATOM 2260 C C . GLY A 1 299 ? 2.726 -5.643 10.498 1.00 94.88 299 GLY A C 1
ATOM 2261 O O . GLY A 1 299 ? 3.326 -5.167 9.536 1.00 94.88 299 GLY A O 1
ATOM 2262 N N . THR A 1 300 ? 1.829 -4.933 11.190 1.00 96.88 300 THR A N 1
ATOM 2263 C CA . THR A 1 300 ? 1.477 -3.540 10.854 1.00 96.88 300 THR A CA 1
ATOM 2264 C C . THR A 1 300 ? 2.689 -2.605 10.946 1.00 96.88 300 THR A C 1
ATOM 2266 O O . THR A 1 300 ? 2.859 -1.714 10.112 1.00 96.88 300 THR A O 1
ATOM 2269 N N . ALA A 1 301 ? 3.563 -2.807 11.937 1.00 97.25 301 ALA A N 1
ATOM 2270 C CA . ALA A 1 301 ? 4.796 -2.039 12.084 1.00 97.25 301 ALA A CA 1
ATOM 2271 C C . ALA A 1 301 ? 5.768 -2.291 10.919 1.00 97.25 301 ALA A C 1
ATOM 2273 O O . ALA A 1 301 ? 6.292 -1.335 10.348 1.00 97.25 301 ALA A O 1
ATOM 2274 N N . ALA A 1 302 ? 5.945 -3.553 10.513 1.00 95.12 302 ALA A N 1
ATOM 2275 C CA . ALA A 1 302 ? 6.761 -3.919 9.357 1.00 95.12 302 ALA A CA 1
ATOM 2276 C C . ALA A 1 302 ? 6.225 -3.299 8.052 1.00 95.12 302 ALA A C 1
ATOM 2278 O O . ALA A 1 302 ? 6.971 -2.624 7.347 1.00 95.12 302 ALA A O 1
ATOM 2279 N N . GLU A 1 303 ? 4.924 -3.430 7.771 1.00 95.06 303 GLU A N 1
ATOM 2280 C CA . GLU A 1 303 ? 4.294 -2.877 6.560 1.00 95.06 303 GLU A CA 1
ATOM 2281 C C . GLU A 1 303 ? 4.211 -1.343 6.513 1.00 95.06 303 GLU A C 1
ATOM 2283 O O . GLU A 1 303 ? 3.902 -0.773 5.464 1.00 95.06 303 GLU A O 1
ATOM 2288 N N . THR A 1 304 ? 4.440 -0.654 7.633 1.00 94.31 304 THR A N 1
ATOM 2289 C CA . THR A 1 304 ? 4.460 0.819 7.707 1.00 94.31 304 THR A CA 1
ATOM 2290 C C . THR A 1 304 ? 5.854 1.392 7.967 1.00 94.31 304 THR A C 1
ATOM 2292 O O . THR A 1 304 ? 5.966 2.577 8.299 1.00 94.31 304 THR A O 1
ATOM 2295 N N . GLU A 1 305 ? 6.894 0.558 7.828 1.00 94.12 305 GLU A N 1
ATOM 2296 C CA . GLU A 1 305 ? 8.308 0.869 8.096 1.00 94.12 305 GLU A CA 1
ATOM 2297 C C . GLU A 1 305 ? 8.522 1.577 9.450 1.00 94.12 305 GLU A C 1
ATOM 2299 O O . GLU A 1 305 ? 9.332 2.494 9.606 1.00 94.12 305 GLU A O 1
ATOM 2304 N N . ALA A 1 306 ? 7.747 1.166 10.455 1.00 95.25 306 ALA A N 1
ATOM 2305 C CA . ALA A 1 306 ? 7.671 1.794 11.763 1.00 95.25 306 ALA A CA 1
ATOM 2306 C C . ALA A 1 306 ? 8.157 0.859 12.874 1.00 95.25 306 ALA A C 1
ATOM 2308 O O . ALA A 1 306 ? 8.227 -0.358 12.728 1.00 95.25 306 ALA A O 1
ATOM 2309 N N . SER A 1 307 ? 8.460 1.432 14.039 1.00 97.50 307 SER A N 1
ATOM 2310 C CA . SER A 1 307 ? 8.620 0.635 15.254 1.00 97.50 307 SER A CA 1
ATOM 2311 C C . SER A 1 307 ? 7.249 0.241 15.815 1.00 97.50 307 SER A C 1
ATOM 2313 O O . SER A 1 307 ? 6.260 0.959 15.636 1.00 97.50 307 SER A O 1
ATOM 2315 N N . THR A 1 308 ? 7.176 -0.876 16.542 1.00 97.81 308 THR A N 1
ATOM 2316 C CA . THR A 1 308 ? 5.936 -1.308 17.209 1.00 97.81 308 THR A CA 1
ATOM 2317 C C . THR A 1 308 ? 5.369 -0.234 18.152 1.00 97.81 308 THR A C 1
ATOM 2319 O O . THR A 1 308 ? 4.176 0.040 18.047 1.00 97.81 308 THR A O 1
ATOM 2322 N N . PRO A 1 309 ? 6.169 0.472 18.985 1.00 98.06 309 PRO A N 1
ATOM 2323 C CA . PRO A 1 309 ? 5.655 1.576 19.801 1.00 98.06 309 PRO A CA 1
ATOM 2324 C C . PRO A 1 309 ? 5.071 2.725 18.968 1.00 98.06 309 PRO A C 1
ATOM 2326 O O . PRO A 1 309 ? 3.972 3.187 19.256 1.00 98.06 309 PRO A O 1
ATOM 2329 N N . ALA A 1 310 ? 5.744 3.140 17.886 1.00 97.56 310 ALA A N 1
ATOM 2330 C CA . ALA A 1 310 ? 5.220 4.181 16.997 1.00 97.56 310 ALA A CA 1
ATOM 2331 C C . ALA A 1 310 ? 3.922 3.747 16.296 1.00 97.56 310 ALA A C 1
ATOM 2333 O O . ALA A 1 310 ? 3.055 4.575 16.028 1.00 97.56 310 ALA A O 1
ATOM 2334 N N . THR A 1 311 ? 3.778 2.450 16.021 1.00 98.06 311 THR A N 1
ATOM 2335 C CA . THR A 1 311 ? 2.565 1.850 15.453 1.00 98.06 311 THR A CA 1
ATOM 2336 C C . THR A 1 311 ? 1.412 1.890 16.453 1.00 98.06 311 THR A C 1
ATOM 2338 O O . THR A 1 311 ? 0.339 2.371 16.104 1.00 98.06 311 THR A O 1
ATOM 2341 N N . VAL A 1 312 ? 1.649 1.509 17.715 1.00 98.12 312 VAL A N 1
ATOM 2342 C CA . VAL A 1 312 ? 0.662 1.629 18.804 1.00 98.12 312 VAL A CA 1
ATOM 2343 C C . VAL A 1 312 ? 0.204 3.079 18.977 1.00 98.12 312 VAL A C 1
ATOM 2345 O O . VAL A 1 312 ? -0.996 3.336 18.943 1.00 98.12 312 VAL A O 1
ATOM 2348 N N . SER A 1 313 ? 1.128 4.043 19.075 1.00 97.94 313 SER A N 1
ATOM 2349 C CA . SER A 1 313 ? 0.770 5.466 19.189 1.00 97.94 313 SER A CA 1
ATOM 2350 C C . SER A 1 313 ? -0.040 5.965 17.986 1.00 97.94 313 SER A C 1
ATOM 2352 O O . SER A 1 313 ? -0.996 6.713 18.158 1.00 97.94 313 SER A O 1
ATOM 2354 N N . ARG A 1 314 ? 0.288 5.527 16.761 1.00 98.00 314 ARG A N 1
ATOM 2355 C CA . ARG A 1 314 ? -0.505 5.860 15.565 1.00 98.00 314 ARG A CA 1
ATOM 2356 C C . ARG A 1 314 ? -1.911 5.264 15.618 1.00 98.00 314 ARG A C 1
ATOM 2358 O O . ARG A 1 314 ? -2.840 5.966 15.241 1.00 98.00 314 ARG A O 1
ATOM 2365 N N . VAL A 1 315 ? -2.083 4.019 16.070 1.00 97.56 315 VAL A N 1
ATOM 2366 C CA . VAL A 1 315 ? -3.417 3.409 16.234 1.00 97.56 315 VAL A CA 1
ATOM 2367 C C . VAL A 1 315 ? -4.236 4.185 17.263 1.00 97.56 315 VAL A C 1
ATOM 2369 O O . VAL A 1 315 ? -5.355 4.580 16.955 1.00 97.56 315 VAL A O 1
ATOM 2372 N N . LEU A 1 316 ? -3.685 4.444 18.454 1.00 97.50 316 LEU A N 1
ATOM 2373 C CA . LEU A 1 316 ? -4.402 5.137 19.532 1.00 97.50 316 LEU A CA 1
ATOM 2374 C C . LEU A 1 316 ? -4.870 6.532 19.094 1.00 97.50 316 LEU A C 1
ATOM 2376 O O . LEU A 1 316 ? -6.069 6.797 19.109 1.00 97.50 316 LEU A O 1
ATOM 2380 N N . ASN A 1 317 ? -3.957 7.361 18.581 1.00 97.69 317 ASN A N 1
ATOM 2381 C CA . ASN A 1 317 ? -4.282 8.710 18.111 1.00 97.69 317 ASN A CA 1
ATOM 2382 C C . ASN A 1 317 ? -5.258 8.696 16.914 1.00 97.69 317 ASN A C 1
ATOM 2384 O O . ASN A 1 317 ? -6.061 9.611 16.754 1.00 97.69 317 ASN A O 1
ATOM 2388 N N . ALA A 1 318 ? -5.194 7.675 16.047 1.00 97.44 318 ALA A N 1
ATOM 2389 C CA . ALA A 1 318 ? -6.130 7.536 14.930 1.00 97.44 318 ALA A CA 1
ATOM 2390 C C . ALA A 1 318 ? -7.546 7.183 15.406 1.00 97.44 318 ALA A C 1
ATOM 2392 O O . ALA A 1 318 ? -8.514 7.695 14.849 1.00 97.44 318 ALA A O 1
ATOM 2393 N N . ARG A 1 319 ? -7.672 6.330 16.431 1.00 97.25 319 ARG A N 1
ATOM 2394 C CA . ARG A 1 319 ? -8.962 5.991 17.048 1.00 97.25 319 ARG A CA 1
ATOM 2395 C C . ARG A 1 319 ? -9.557 7.178 17.791 1.00 97.25 319 ARG A C 1
ATOM 2397 O O . ARG A 1 319 ? -10.736 7.446 17.612 1.00 97.25 319 ARG A O 1
ATOM 2404 N N . GLU A 1 320 ? -8.745 7.905 18.555 1.00 97.19 320 GLU A N 1
ATOM 2405 C CA . GLU A 1 320 ? -9.151 9.130 19.255 1.00 97.19 320 GLU A CA 1
ATOM 2406 C C . GLU A 1 320 ? -9.711 10.170 18.271 1.00 97.19 320 GLU A C 1
ATOM 2408 O O . GLU A 1 320 ? -10.865 10.571 18.395 1.00 97.19 320 GLU A O 1
ATOM 2413 N N . ALA A 1 321 ? -8.974 10.488 17.202 1.00 96.88 321 ALA A N 1
ATOM 2414 C CA . ALA A 1 321 ? -9.419 11.432 16.172 1.00 96.88 321 ALA A CA 1
ATOM 2415 C C . ALA A 1 321 ? -10.663 10.972 15.373 1.00 96.88 321 ALA A C 1
ATOM 2417 O O . ALA A 1 321 ? -11.377 11.805 14.809 1.00 96.88 321 ALA A O 1
ATOM 2418 N N . VAL A 1 322 ? -10.947 9.663 15.305 1.00 96.44 322 VAL A N 1
ATOM 2419 C CA . VAL A 1 322 ? -12.217 9.145 14.760 1.00 96.44 322 VAL A CA 1
ATOM 2420 C C . VAL A 1 322 ? -13.341 9.265 15.793 1.00 96.44 322 VAL A C 1
ATOM 2422 O O . VAL A 1 322 ? -14.431 9.711 15.439 1.00 96.44 322 VAL A O 1
ATOM 2425 N N . ALA A 1 323 ? -13.083 8.939 17.061 1.00 96.06 323 ALA A N 1
ATOM 2426 C CA . ALA A 1 323 ? -14.050 9.019 18.154 1.00 96.06 323 ALA A CA 1
ATOM 2427 C C . ALA A 1 323 ? -14.506 10.462 18.446 1.00 96.06 323 ALA A C 1
ATOM 2429 O O . ALA A 1 323 ? -15.687 10.681 18.704 1.00 96.06 323 ALA A O 1
ATOM 2430 N N . GLU A 1 324 ? -13.618 11.455 18.317 1.00 96.06 324 GLU A N 1
ATOM 2431 C CA . GLU A 1 324 ? -13.965 12.887 18.389 1.00 96.06 324 GLU A CA 1
ATOM 2432 C C . GLU A 1 324 ? -15.043 13.292 17.369 1.00 96.06 324 GLU A C 1
ATOM 2434 O O . GLU A 1 324 ? -15.853 14.182 17.628 1.00 96.06 324 GLU A O 1
ATOM 2439 N N . ARG A 1 325 ? -15.050 12.650 16.192 1.00 94.56 325 ARG A N 1
ATOM 2440 C CA . ARG A 1 325 ? -15.970 12.949 15.081 1.00 94.56 325 ARG A CA 1
ATOM 2441 C C . ARG A 1 325 ? -17.203 12.052 15.096 1.00 94.56 325 ARG A C 1
ATOM 2443 O O . ARG A 1 325 ? -18.275 12.479 14.678 1.00 94.56 325 ARG A O 1
ATOM 2450 N N . LEU A 1 326 ? -17.046 10.817 15.570 1.00 95.50 326 LEU A N 1
ATOM 2451 C CA . LEU A 1 326 ? -18.074 9.784 15.646 1.00 95.50 326 LEU A CA 1
ATOM 2452 C C . LEU A 1 326 ? -18.059 9.143 17.046 1.00 95.50 326 LEU A C 1
ATOM 2454 O O . LEU A 1 326 ? -17.540 8.037 17.204 1.00 95.50 326 LEU A O 1
ATOM 2458 N N . PRO A 1 327 ? -18.654 9.795 18.068 1.00 93.50 327 PRO A N 1
ATOM 2459 C CA . PRO A 1 327 ? -18.623 9.300 19.448 1.00 93.50 327 PRO A CA 1
ATOM 2460 C C . PRO A 1 327 ? -19.258 7.915 19.633 1.00 93.50 327 PRO A C 1
ATOM 2462 O O . PRO A 1 327 ? -18.870 7.171 20.529 1.00 93.50 327 PRO A O 1
ATOM 2465 N N . SER A 1 328 ? -20.182 7.525 18.749 1.00 90.62 328 SER A N 1
ATOM 2466 C CA . SER A 1 328 ? -20.758 6.173 18.692 1.00 90.62 328 SER A CA 1
ATOM 2467 C C . SER A 1 328 ? -19.739 5.072 18.367 1.00 90.62 328 SER A C 1
ATOM 2469 O O . SER A 1 328 ? -20.040 3.900 18.557 1.00 90.62 328 SER A O 1
ATOM 2471 N N . LEU A 1 329 ? -18.549 5.434 17.877 1.00 91.62 329 LEU A N 1
ATOM 2472 C CA . LEU A 1 329 ? -17.438 4.534 17.554 1.00 91.62 329 LEU A CA 1
ATOM 2473 C C . LEU A 1 329 ? -16.244 4.719 18.511 1.00 91.62 329 LEU A C 1
ATOM 2475 O O . LEU A 1 329 ? -15.126 4.325 18.188 1.00 91.62 329 LEU A O 1
ATOM 2479 N N . ALA A 1 330 ? -16.459 5.316 19.690 1.00 91.69 330 ALA A N 1
ATOM 2480 C CA . ALA A 1 330 ? -15.425 5.428 20.720 1.00 91.69 330 ALA A CA 1
ATOM 2481 C C . ALA A 1 330 ? -14.980 4.055 21.265 1.00 91.69 330 ALA A C 1
ATOM 2483 O O . ALA A 1 330 ? -13.829 3.882 21.674 1.00 91.69 330 ALA A O 1
ATOM 2484 N N . GLU A 1 331 ? -15.867 3.055 21.245 1.00 94.00 331 GLU A N 1
ATOM 2485 C CA . GLU A 1 331 ? -15.519 1.693 21.633 1.00 94.00 331 GLU A CA 1
ATOM 2486 C C . GLU A 1 331 ? -14.691 0.994 20.542 1.00 94.00 331 GLU A C 1
ATOM 2488 O O . GLU A 1 331 ? -15.112 0.831 19.397 1.00 94.00 331 GLU A O 1
ATOM 2493 N N . THR A 1 332 ? -13.499 0.521 20.922 1.00 92.88 332 THR A N 1
ATOM 2494 C CA . THR A 1 332 ? -12.525 -0.084 19.996 1.00 92.88 332 THR A CA 1
ATOM 2495 C C . THR A 1 332 ? -13.058 -1.323 19.265 1.00 92.88 332 THR A C 1
ATOM 2497 O O . THR A 1 332 ? -12.668 -1.556 18.122 1.00 92.88 332 THR A O 1
ATOM 2500 N N . ALA A 1 333 ? -13.914 -2.132 19.899 1.00 92.75 333 ALA A N 1
ATOM 2501 C CA . ALA A 1 333 ? -14.509 -3.303 19.254 1.00 92.75 333 ALA A CA 1
ATOM 2502 C C . ALA A 1 333 ? -15.476 -2.881 18.135 1.00 92.75 333 ALA A C 1
ATOM 2504 O O . ALA A 1 333 ? -15.291 -3.277 16.986 1.00 92.75 333 ALA A O 1
ATOM 2505 N N . VAL A 1 334 ? -16.414 -1.982 18.453 1.00 94.12 334 VAL A N 1
ATOM 2506 C CA . VAL A 1 334 ? -17.400 -1.435 17.508 1.00 94.12 334 VAL A CA 1
ATOM 2507 C C . VAL A 1 334 ? -16.714 -0.750 16.324 1.00 94.12 334 VAL A C 1
ATOM 2509 O O . VAL A 1 334 ? -17.041 -1.040 15.176 1.00 94.12 334 VAL A O 1
ATOM 2512 N N . LEU A 1 335 ? -15.703 0.093 16.574 1.00 94.31 335 LEU A N 1
ATOM 2513 C CA . LEU A 1 335 ? -14.931 0.739 15.506 1.00 94.31 335 LEU A CA 1
ATOM 2514 C C . LEU A 1 335 ? -14.251 -0.276 14.578 1.00 94.31 335 LEU A C 1
ATOM 2516 O O . LEU A 1 335 ? -14.225 -0.071 13.366 1.00 94.31 335 LEU A O 1
ATOM 2520 N N . ARG A 1 336 ? -13.700 -1.367 15.122 1.00 94.62 336 ARG A N 1
ATOM 2521 C CA . ARG A 1 336 ? -13.057 -2.415 14.321 1.00 94.62 336 ARG A CA 1
ATOM 2522 C C . ARG A 1 336 ? -14.059 -3.129 13.422 1.00 94.62 336 ARG A C 1
ATOM 2524 O O . ARG A 1 336 ? -13.781 -3.331 12.240 1.00 94.62 336 ARG A O 1
ATOM 2531 N N . ASP A 1 337 ? -15.205 -3.503 13.973 1.00 94.69 337 ASP A N 1
ATOM 2532 C CA . ASP A 1 337 ? -16.207 -4.262 13.234 1.00 94.69 337 ASP A CA 1
ATOM 2533 C C . ASP A 1 337 ? -16.909 -3.392 12.185 1.00 94.69 337 ASP A C 1
ATOM 2535 O O . ASP A 1 337 ? -17.067 -3.843 11.051 1.00 94.69 337 ASP A O 1
ATOM 2539 N N . GLU A 1 338 ? -17.176 -2.115 12.475 1.00 94.56 338 GLU A N 1
ATOM 2540 C CA . GLU A 1 338 ? -17.646 -1.143 11.478 1.00 94.56 338 GLU A CA 1
ATOM 2541 C C . GLU A 1 338 ? -16.594 -0.840 10.400 1.00 94.56 338 GLU A C 1
ATOM 2543 O O . GLU A 1 338 ? -16.927 -0.752 9.219 1.00 94.56 338 GLU A O 1
ATOM 2548 N N . LEU A 1 339 ? -15.304 -0.746 10.745 1.00 94.88 339 LEU A N 1
ATOM 2549 C CA . LEU A 1 339 ? -14.241 -0.541 9.753 1.00 94.88 339 LEU A CA 1
ATOM 2550 C C . LEU A 1 339 ? -14.069 -1.772 8.843 1.00 94.88 339 LEU A C 1
ATOM 2552 O O . LEU A 1 339 ? -13.864 -1.627 7.634 1.00 94.88 339 LEU A O 1
ATOM 2556 N N . ARG A 1 340 ? -14.211 -2.986 9.388 1.00 94.31 340 ARG A N 1
ATOM 2557 C CA . ARG A 1 340 ? -14.228 -4.232 8.608 1.00 94.31 340 ARG A CA 1
ATOM 2558 C C . ARG A 1 340 ? -15.487 -4.339 7.743 1.00 94.31 340 ARG A C 1
ATOM 2560 O O . ARG A 1 340 ? -15.380 -4.686 6.565 1.00 94.31 340 ARG A O 1
ATOM 2567 N N . ALA A 1 341 ? -16.656 -3.995 8.283 1.00 92.81 341 ALA A N 1
ATOM 2568 C CA . ALA A 1 341 ? -17.913 -3.942 7.542 1.00 92.81 341 ALA A CA 1
ATOM 2569 C C . ALA A 1 341 ? -17.846 -2.913 6.404 1.00 92.81 341 ALA A C 1
ATOM 2571 O O . ALA A 1 341 ? -18.279 -3.211 5.294 1.00 92.81 341 ALA A O 1
ATOM 2572 N N . LEU A 1 342 ? -17.222 -1.752 6.629 1.00 92.69 342 LEU A N 1
ATOM 2573 C CA . LEU A 1 342 ? -16.953 -0.744 5.606 1.00 92.69 342 LEU A CA 1
ATOM 2574 C C . LEU A 1 342 ? -16.085 -1.314 4.474 1.00 92.69 342 LEU A C 1
ATOM 2576 O O . LEU A 1 342 ? -16.471 -1.213 3.313 1.00 92.69 342 LEU A O 1
ATOM 2580 N N . VAL A 1 343 ? -14.957 -1.966 4.789 1.00 91.50 343 VAL A N 1
ATOM 2581 C CA . VAL A 1 343 ? -14.083 -2.617 3.787 1.00 91.50 343 VAL A CA 1
ATOM 2582 C C . VAL A 1 343 ? -14.801 -3.751 3.037 1.00 91.50 343 VAL A C 1
ATOM 2584 O O . VAL A 1 343 ? -14.510 -3.986 1.863 1.00 91.50 343 VAL A O 1
ATOM 2587 N N . GLY A 1 344 ? -15.737 -4.453 3.680 1.00 88.06 344 GLY A N 1
ATOM 2588 C CA . GLY A 1 344 ? -16.572 -5.479 3.048 1.00 88.06 344 GLY A CA 1
ATOM 2589 C C . GLY A 1 344 ? -17.674 -4.912 2.146 1.00 88.06 344 GLY A C 1
ATOM 2590 O O . GLY A 1 344 ? -17.933 -5.468 1.082 1.00 88.06 344 GLY A O 1
ATOM 2591 N N . ALA A 1 345 ? -18.289 -3.796 2.544 1.00 86.19 345 ALA A N 1
ATOM 2592 C CA . ALA A 1 345 ? -19.451 -3.196 1.887 1.00 86.19 345 ALA A CA 1
ATOM 2593 C C . ALA A 1 345 ? -19.126 -2.384 0.623 1.00 86.19 345 ALA A C 1
ATOM 2595 O O . ALA A 1 345 ? -20.034 -2.080 -0.150 1.00 86.19 345 ALA A O 1
ATOM 2596 N N . VAL A 1 346 ? -17.861 -2.012 0.395 1.00 81.75 346 VAL A N 1
ATOM 2597 C CA . VAL A 1 346 ? -17.452 -1.333 -0.847 1.00 81.75 346 VAL A CA 1
ATOM 2598 C C . VAL A 1 346 ? -17.743 -2.254 -2.045 1.00 81.75 346 VAL A C 1
ATOM 2600 O O . VAL A 1 346 ? -17.190 -3.356 -2.093 1.00 81.75 346 VAL A O 1
ATOM 2603 N N . PRO A 1 347 ? -18.552 -1.830 -3.037 1.00 77.88 347 PRO A N 1
ATOM 2604 C CA . PRO A 1 347 ? -18.877 -2.663 -4.191 1.00 77.88 347 PRO A CA 1
ATOM 2605 C C . PRO A 1 347 ? -17.628 -3.168 -4.916 1.00 77.88 347 PRO A C 1
ATOM 2607 O O . PRO A 1 347 ? -16.661 -2.427 -5.107 1.00 77.88 347 PRO A O 1
ATOM 2610 N N . THR A 1 348 ? -17.647 -4.431 -5.347 1.00 68.44 348 THR A N 1
ATOM 2611 C CA . THR A 1 348 ? -16.525 -5.027 -6.079 1.00 68.44 348 THR A CA 1
ATOM 2612 C C . THR A 1 348 ? -16.253 -4.253 -7.374 1.00 68.44 348 THR A C 1
ATOM 2614 O O . THR A 1 348 ? -17.166 -4.102 -8.192 1.00 68.44 348 THR A O 1
ATOM 2617 N N . PRO A 1 349 ? -15.017 -3.775 -7.596 1.00 71.31 349 PRO A N 1
ATOM 2618 C CA . PRO A 1 349 ? -14.648 -3.076 -8.821 1.00 71.31 349 PRO A CA 1
ATOM 2619 C C . PRO A 1 349 ? -14.664 -4.033 -10.017 1.00 71.31 349 PRO A C 1
ATOM 2621 O O . PRO A 1 349 ? -14.491 -5.245 -9.870 1.00 71.31 349 PRO A O 1
ATOM 2624 N N . ARG A 1 350 ? -14.782 -3.479 -11.226 1.00 71.75 350 ARG A N 1
ATOM 2625 C CA . ARG A 1 350 ? -14.521 -4.238 -12.454 1.00 71.75 350 ARG A CA 1
ATOM 2626 C C . ARG A 1 350 ? -13.013 -4.419 -12.605 1.00 71.75 350 ARG A C 1
ATOM 2628 O O . ARG A 1 350 ? -12.323 -3.489 -13.012 1.00 71.75 350 ARG A O 1
ATOM 2635 N N . LEU A 1 351 ? -12.518 -5.605 -12.262 1.00 72.12 351 LEU A N 1
ATOM 2636 C CA . LEU A 1 351 ? -11.120 -5.963 -12.482 1.00 72.12 351 LEU A CA 1
ATOM 2637 C C . LEU A 1 351 ? -10.795 -6.006 -13.979 1.00 72.12 351 LEU A C 1
ATOM 2639 O O . LEU A 1 351 ? -11.559 -6.554 -14.777 1.00 72.12 351 LEU A O 1
ATOM 2643 N N . SER A 1 352 ? -9.624 -5.488 -14.339 1.00 77.38 352 SER A N 1
ATOM 2644 C CA . SER A 1 352 ? -8.978 -5.832 -15.604 1.00 77.38 352 SER A CA 1
ATOM 2645 C C . SER A 1 352 ? -8.602 -7.322 -15.577 1.00 77.38 352 SER A C 1
ATOM 2647 O O . SER A 1 352 ? -8.141 -7.799 -14.541 1.00 77.38 352 SER A O 1
ATOM 2649 N N . PRO A 1 353 ? -8.765 -8.097 -16.665 1.00 78.81 353 PRO A N 1
ATOM 2650 C CA . PRO A 1 353 ? -8.331 -9.493 -16.670 1.00 78.81 353 PRO A CA 1
ATOM 2651 C C . PRO A 1 353 ? -6.809 -9.570 -16.471 1.00 78.81 353 PRO A C 1
ATOM 2653 O O . PRO A 1 353 ? -6.072 -8.752 -17.025 1.00 78.81 353 PRO A O 1
ATOM 2656 N N . ALA A 1 354 ? -6.322 -10.556 -15.713 1.00 75.94 354 ALA A N 1
ATOM 2657 C CA . ALA A 1 354 ? -4.917 -10.619 -15.289 1.00 75.94 354 ALA A CA 1
ATOM 2658 C C . ALA A 1 354 ? -3.920 -10.612 -16.474 1.00 75.94 354 ALA A C 1
ATOM 2660 O O . ALA A 1 354 ? -2.922 -9.888 -16.456 1.00 75.94 354 ALA A O 1
ATOM 2661 N N . GLY A 1 355 ? -4.264 -11.269 -17.589 1.00 72.38 355 GLY A N 1
ATOM 2662 C CA . GLY A 1 355 ? -3.494 -11.197 -18.838 1.00 72.38 355 GLY A CA 1
ATOM 2663 C C . GLY A 1 355 ? -3.382 -9.790 -19.462 1.00 72.38 355 GLY A C 1
ATOM 2664 O O . GLY A 1 355 ? -2.380 -9.490 -20.119 1.00 72.38 355 GLY A O 1
ATOM 2665 N N . ALA A 1 356 ? -4.352 -8.895 -19.238 1.00 76.88 356 ALA A N 1
ATOM 2666 C CA . ALA A 1 356 ? -4.265 -7.492 -19.660 1.00 76.88 356 ALA A CA 1
ATOM 2667 C C . ALA A 1 356 ? -3.317 -6.681 -18.761 1.00 76.88 356 ALA A C 1
ATOM 2669 O O . ALA A 1 356 ? -2.569 -5.849 -19.269 1.00 76.88 356 ALA A O 1
ATOM 2670 N N . VAL A 1 357 ? -3.281 -6.969 -17.455 1.00 78.69 357 VAL A N 1
ATOM 2671 C CA . VAL A 1 357 ? -2.302 -6.389 -16.516 1.00 78.69 357 VAL A CA 1
ATOM 2672 C C . VAL A 1 357 ? -0.884 -6.828 -16.910 1.00 78.69 357 VAL A C 1
ATOM 2674 O O . VAL A 1 357 ? 0.007 -5.998 -17.086 1.00 78.69 357 VAL A O 1
ATOM 2677 N N . ARG A 1 358 ? -0.679 -8.121 -17.193 1.00 77.69 358 ARG A N 1
ATOM 2678 C CA . ARG A 1 358 ? 0.616 -8.653 -17.652 1.00 77.69 358 ARG A CA 1
ATOM 2679 C C . ARG A 1 358 ? 1.092 -8.030 -18.974 1.00 77.69 358 ARG A C 1
ATOM 2681 O O . ARG A 1 358 ? 2.216 -7.543 -19.046 1.00 77.69 358 ARG A O 1
ATOM 2688 N N . THR A 1 359 ? 0.238 -7.954 -19.998 1.00 73.56 359 THR A N 1
ATOM 2689 C CA . THR A 1 359 ? 0.597 -7.276 -21.267 1.00 73.56 359 THR A CA 1
ATOM 2690 C C . THR A 1 359 ? 0.741 -5.753 -21.103 1.00 73.56 359 THR A C 1
ATOM 2692 O O . THR A 1 359 ? 1.478 -5.104 -21.851 1.00 73.56 359 THR A O 1
ATOM 2695 N N . GLY A 1 360 ? 0.097 -5.170 -20.087 1.00 75.38 360 GLY A N 1
ATOM 2696 C CA . GLY A 1 360 ? 0.310 -3.799 -19.627 1.00 75.38 360 GLY A CA 1
ATOM 2697 C C . GLY A 1 360 ? 1.732 -3.549 -19.114 1.00 75.38 360 GLY A C 1
ATOM 2698 O O . GLY A 1 360 ? 2.332 -2.540 -19.493 1.00 75.38 360 GLY A O 1
ATOM 2699 N N . CYS A 1 361 ? 2.307 -4.475 -18.332 1.00 70.62 361 CYS A N 1
ATOM 2700 C CA . CYS A 1 361 ? 3.717 -4.424 -17.913 1.00 70.62 361 CYS A CA 1
ATOM 2701 C C . CYS A 1 361 ? 4.663 -4.315 -19.104 1.00 70.62 361 CYS A C 1
ATOM 2703 O O . CYS A 1 361 ? 5.495 -3.411 -19.145 1.00 70.62 361 CYS A O 1
ATOM 2705 N N . GLU A 1 362 ? 4.531 -5.236 -20.059 1.00 77.06 362 GLU A N 1
ATOM 2706 C CA . GLU A 1 362 ? 5.426 -5.371 -21.212 1.00 77.06 362 GLU A CA 1
ATOM 2707 C C . GLU A 1 362 ? 5.413 -4.092 -22.054 1.00 77.06 362 GLU A C 1
ATOM 2709 O O . GLU A 1 362 ? 6.449 -3.456 -22.253 1.00 77.06 362 GLU A O 1
ATOM 2714 N N . ARG A 1 363 ? 4.215 -3.616 -22.422 1.00 76.94 363 ARG A N 1
ATOM 2715 C CA . ARG A 1 363 ? 4.032 -2.349 -23.148 1.00 76.94 363 ARG A CA 1
ATOM 2716 C C . ARG A 1 363 ? 4.607 -1.156 -22.389 1.00 76.94 363 ARG A C 1
ATOM 2718 O O . ARG A 1 363 ? 5.169 -0.252 -23.004 1.00 76.94 363 ARG A O 1
ATOM 2725 N N . ARG A 1 364 ? 4.483 -1.127 -21.059 1.00 77.19 364 ARG A N 1
ATOM 2726 C CA . ARG A 1 364 ? 5.001 -0.028 -20.233 1.00 77.19 364 ARG A CA 1
ATOM 2727 C C . ARG A 1 364 ? 6.523 -0.075 -20.098 1.00 77.19 364 ARG A C 1
ATOM 2729 O O . ARG A 1 364 ? 7.147 0.980 -20.147 1.00 77.19 364 ARG A O 1
ATOM 2736 N N . ALA A 1 365 ? 7.123 -1.262 -20.015 1.00 76.81 365 ALA A N 1
ATOM 2737 C CA . ALA A 1 365 ? 8.572 -1.451 -20.069 1.00 76.81 365 ALA A CA 1
ATOM 2738 C C . ALA A 1 365 ? 9.144 -1.046 -21.442 1.00 76.81 365 ALA A C 1
ATOM 2740 O O . ALA A 1 365 ? 10.132 -0.310 -21.510 1.00 76.81 365 ALA A O 1
ATOM 2741 N N . GLU A 1 366 ? 8.478 -1.420 -22.540 1.00 83.44 366 GLU A N 1
ATOM 2742 C CA . GLU A 1 366 ? 8.806 -0.936 -23.887 1.00 83.44 366 GLU A CA 1
ATOM 2743 C C . GLU A 1 366 ? 8.689 0.591 -24.007 1.00 83.44 366 GLU A C 1
ATOM 2745 O O . GLU A 1 366 ? 9.545 1.238 -24.605 1.00 83.44 366 GLU A O 1
ATOM 2750 N N . MET A 1 367 ? 7.643 1.203 -23.442 1.00 81.69 367 MET A N 1
ATOM 2751 C CA . MET A 1 367 ? 7.495 2.662 -23.448 1.00 81.69 367 MET A CA 1
ATOM 2752 C C . MET A 1 367 ? 8.587 3.347 -22.622 1.00 81.69 367 MET A C 1
ATOM 2754 O O . MET A 1 367 ? 9.136 4.348 -23.074 1.00 81.69 367 MET A O 1
ATOM 2758 N N . CYS A 1 368 ? 8.950 2.809 -21.454 1.00 82.81 368 CYS A N 1
ATOM 2759 C CA . CYS A 1 368 ? 10.045 3.334 -20.639 1.00 82.81 368 CYS A CA 1
ATOM 2760 C C . CYS A 1 368 ? 11.397 3.232 -21.358 1.00 82.81 368 CYS A C 1
ATOM 2762 O O . CYS A 1 368 ? 12.130 4.217 -21.397 1.00 82.81 368 CYS A O 1
ATOM 2764 N N . THR A 1 369 ? 11.716 2.093 -21.979 1.00 87.62 369 THR A N 1
ATOM 2765 C CA . THR A 1 369 ? 12.964 1.934 -22.749 1.00 87.62 369 THR A CA 1
ATOM 2766 C C . THR A 1 369 ? 12.995 2.846 -23.977 1.00 87.62 369 THR A C 1
ATOM 2768 O O . THR A 1 369 ? 13.976 3.565 -24.162 1.00 87.62 369 THR A O 1
ATOM 2771 N N . ARG A 1 370 ? 11.907 2.928 -24.759 1.00 91.94 370 ARG A N 1
ATOM 2772 C CA . ARG A 1 370 ? 11.781 3.881 -25.881 1.00 91.94 370 ARG A CA 1
ATOM 2773 C C . ARG A 1 370 ? 11.922 5.338 -25.424 1.00 91.94 370 ARG A C 1
ATOM 2775 O O . ARG A 1 370 ? 12.601 6.110 -26.094 1.00 91.94 370 ARG A O 1
ATOM 2782 N N . ALA A 1 371 ? 11.334 5.713 -24.286 1.00 92.62 371 ALA A N 1
ATOM 2783 C CA . ALA A 1 371 ? 11.436 7.064 -23.733 1.00 92.62 371 ALA A CA 1
ATOM 2784 C C . ALA A 1 371 ? 12.857 7.402 -23.254 1.00 92.62 371 ALA A C 1
ATOM 2786 O O . ALA A 1 371 ? 13.335 8.501 -23.524 1.00 92.62 371 ALA A O 1
ATOM 2787 N N . VAL A 1 372 ? 13.554 6.461 -22.604 1.00 94.94 372 VAL A N 1
ATOM 2788 C CA . VAL A 1 372 ? 14.968 6.623 -22.224 1.00 94.94 372 VAL A CA 1
ATOM 2789 C C . VAL A 1 372 ? 15.841 6.782 -23.469 1.00 94.94 372 VAL A C 1
ATOM 2791 O O . VAL A 1 372 ? 16.592 7.747 -23.548 1.00 94.94 372 VAL A O 1
ATOM 2794 N N . VAL A 1 373 ? 15.687 5.916 -24.477 1.00 94.31 373 VAL A N 1
ATOM 2795 C CA . VAL A 1 373 ? 16.428 6.013 -25.749 1.00 94.31 373 VAL A CA 1
ATOM 2796 C C . VAL A 1 373 ? 16.174 7.355 -26.445 1.00 94.31 373 VAL A C 1
ATOM 2798 O O . VAL A 1 373 ? 17.124 8.009 -26.874 1.00 94.31 373 VAL A O 1
ATOM 2801 N N . ALA A 1 374 ? 14.918 7.808 -26.508 1.00 95.56 374 ALA A N 1
ATOM 2802 C CA . ALA A 1 374 ? 14.567 9.107 -27.080 1.00 95.56 374 ALA A CA 1
ATOM 2803 C C . ALA A 1 374 ? 15.184 10.277 -26.292 1.00 95.56 374 ALA A C 1
ATOM 2805 O O . ALA A 1 374 ? 15.725 11.200 -26.898 1.00 95.56 374 ALA A O 1
ATOM 2806 N N . ALA A 1 375 ? 15.165 10.229 -24.955 1.00 96.38 375 ALA A N 1
ATOM 2807 C CA . ALA A 1 375 ? 15.790 11.243 -24.108 1.00 96.38 375 ALA A CA 1
ATOM 2808 C C . ALA A 1 375 ? 17.319 11.274 -24.279 1.00 96.38 375 ALA A C 1
ATOM 2810 O O . ALA A 1 375 ? 17.892 12.352 -24.425 1.00 96.38 375 ALA A O 1
ATOM 2811 N N . THR A 1 376 ? 17.983 10.114 -24.338 1.00 97.50 376 THR A N 1
ATOM 2812 C CA . THR A 1 376 ? 19.423 10.022 -24.620 1.00 97.50 376 THR A CA 1
ATOM 2813 C C . THR A 1 376 ? 19.757 10.582 -26.003 1.00 97.50 376 THR A C 1
ATOM 2815 O O . THR A 1 376 ? 20.695 11.366 -26.120 1.00 97.50 376 THR A O 1
ATOM 2818 N N . ALA A 1 377 ? 18.973 10.258 -27.036 1.00 97.19 377 ALA A N 1
ATOM 2819 C CA . ALA A 1 377 ? 19.157 10.814 -28.377 1.00 97.19 377 ALA A CA 1
ATOM 2820 C C . ALA A 1 377 ? 18.989 12.346 -28.401 1.00 97.19 377 ALA A C 1
ATOM 2822 O O . ALA A 1 377 ? 19.773 13.039 -29.046 1.00 97.19 377 ALA A O 1
ATOM 2823 N N . LEU A 1 378 ? 18.018 12.884 -27.652 1.00 98.00 378 LEU A N 1
ATOM 2824 C CA . LEU A 1 378 ? 17.783 14.325 -27.526 1.00 98.00 378 LEU A CA 1
ATOM 2825 C C . LEU A 1 378 ? 18.943 15.021 -26.789 1.00 98.00 378 LEU A C 1
ATOM 2827 O O . LEU A 1 378 ? 19.409 16.064 -27.241 1.00 98.00 378 LEU A O 1
ATOM 2831 N N . ILE A 1 379 ? 19.476 14.417 -25.719 1.00 97.50 379 ILE A N 1
ATOM 2832 C CA . ILE A 1 379 ? 20.676 14.909 -25.020 1.00 97.50 379 ILE A CA 1
ATOM 2833 C C . ILE A 1 379 ? 21.884 14.920 -25.965 1.00 97.50 379 ILE A C 1
ATOM 2835 O O . ILE A 1 379 ? 22.542 15.951 -26.081 1.00 97.50 379 ILE A O 1
ATOM 2839 N N . VAL A 1 380 ? 22.149 13.824 -26.686 1.00 97.56 380 VAL A N 1
ATOM 2840 C CA . VAL A 1 380 ? 23.259 13.740 -27.654 1.00 97.56 380 VAL A CA 1
ATOM 2841 C C . VAL A 1 380 ? 23.111 14.791 -28.757 1.00 97.56 380 VAL A C 1
ATOM 2843 O O . VAL A 1 380 ? 24.089 15.460 -29.090 1.00 97.56 380 VAL A O 1
ATOM 2846 N N . LEU A 1 381 ? 21.899 14.998 -29.280 1.00 97.56 381 LEU A N 1
ATOM 2847 C CA . LEU A 1 381 ? 21.615 16.034 -30.275 1.00 97.56 381 LEU A CA 1
ATOM 2848 C C . LEU A 1 381 ? 21.842 17.447 -29.714 1.00 97.56 381 LEU A C 1
ATOM 2850 O O . LEU A 1 381 ? 22.446 18.277 -30.389 1.00 97.56 381 LEU A O 1
ATOM 2854 N N . ALA A 1 382 ? 21.422 17.715 -28.475 1.00 96.94 382 ALA A N 1
ATOM 2855 C CA . ALA A 1 382 ? 21.652 18.993 -27.805 1.00 96.94 382 ALA A CA 1
ATOM 2856 C C . ALA A 1 382 ? 23.146 19.241 -27.523 1.00 96.94 382 ALA A C 1
ATOM 2858 O O . ALA A 1 382 ? 23.630 20.353 -27.731 1.00 96.94 382 ALA A O 1
ATOM 2859 N N . THR A 1 383 ? 23.902 18.214 -27.116 1.00 96.81 383 THR A N 1
ATOM 2860 C CA . THR A 1 383 ? 25.363 18.294 -26.955 1.00 96.81 383 THR A CA 1
ATOM 2861 C C . THR A 1 383 ? 26.058 18.537 -28.295 1.00 96.81 383 THR A C 1
ATOM 2863 O O . THR A 1 383 ? 26.922 19.407 -28.377 1.00 96.81 383 THR A O 1
ATOM 2866 N N . ALA A 1 384 ? 25.663 17.832 -29.359 1.00 95.69 384 ALA A N 1
ATOM 2867 C CA . ALA A 1 384 ? 26.202 18.051 -30.699 1.00 95.69 384 ALA A CA 1
ATOM 2868 C C . ALA A 1 384 ? 25.910 19.476 -31.195 1.00 95.69 384 ALA A C 1
ATOM 2870 O O . ALA A 1 384 ? 26.821 20.154 -31.666 1.00 95.69 384 ALA A O 1
ATOM 2871 N N . LEU A 1 385 ? 24.679 19.968 -31.015 1.00 95.56 385 LEU A N 1
ATOM 2872 C CA . LEU A 1 385 ? 24.306 21.339 -31.358 1.00 95.56 385 LEU A CA 1
ATOM 2873 C C . LEU A 1 385 ? 25.155 22.356 -30.584 1.00 95.56 385 LEU A C 1
ATOM 2875 O O . LEU A 1 385 ? 25.739 23.236 -31.205 1.00 95.56 385 LEU A O 1
ATOM 2879 N N . ALA A 1 386 ? 25.318 22.185 -29.268 1.00 92.00 386 ALA A N 1
ATOM 2880 C CA . ALA A 1 386 ? 26.163 23.047 -28.440 1.00 92.00 386 ALA A CA 1
ATOM 2881 C C . ALA A 1 386 ? 27.645 23.044 -28.880 1.00 92.00 386 ALA A C 1
ATOM 2883 O O . ALA A 1 386 ? 28.303 24.085 -28.864 1.00 92.00 386 ALA A O 1
ATOM 2884 N N . LEU A 1 387 ? 28.177 21.902 -29.331 1.00 92.06 387 LEU A N 1
ATOM 2885 C CA . LEU A 1 387 ? 29.535 21.790 -29.884 1.00 92.06 387 LEU A CA 1
ATOM 2886 C C . LEU A 1 387 ? 29.676 22.415 -31.285 1.00 92.06 387 LEU A C 1
ATOM 2888 O O . LEU A 1 387 ? 30.777 22.832 -31.652 1.00 92.06 387 LEU A O 1
ATOM 2892 N N . LEU A 1 388 ? 28.587 22.501 -32.055 1.00 91.38 388 LEU A N 1
ATOM 2893 C CA . LEU A 1 388 ? 28.540 23.214 -33.335 1.00 91.38 388 LEU A CA 1
ATOM 2894 C C . LEU A 1 388 ? 28.391 24.731 -33.148 1.00 91.38 388 LEU A C 1
ATOM 2896 O O . LEU A 1 388 ? 29.005 25.490 -33.891 1.00 91.38 388 LEU A O 1
ATOM 2900 N N . THR A 1 389 ? 27.597 25.178 -32.169 1.00 88.75 389 THR A N 1
ATOM 2901 C CA . THR A 1 389 ? 27.316 26.604 -31.927 1.00 88.75 389 THR A CA 1
ATOM 2902 C C . THR A 1 389 ? 28.279 27.275 -30.950 1.00 88.75 389 THR A C 1
ATOM 2904 O O . THR A 1 389 ? 28.229 28.494 -30.804 1.00 88.75 389 THR A O 1
ATOM 2907 N N . SER A 1 390 ? 29.130 26.525 -30.243 1.00 82.44 390 SER A N 1
ATOM 2908 C CA . SER A 1 390 ? 30.076 27.119 -29.291 1.00 82.44 390 SER A CA 1
ATOM 2909 C C . SER A 1 390 ? 31.154 27.937 -30.023 1.00 82.44 390 SER A C 1
ATOM 2911 O O . SER A 1 390 ? 31.839 27.409 -30.905 1.00 82.44 390 SER A O 1
ATOM 2913 N N . PRO A 1 391 ? 31.341 29.228 -29.679 1.00 78.31 391 PRO A N 1
ATOM 2914 C CA . PRO A 1 391 ? 32.385 30.043 -30.285 1.00 78.31 391 PRO A CA 1
ATOM 2915 C C . PRO A 1 391 ? 33.756 29.483 -29.893 1.00 78.31 391 PRO A C 1
ATOM 2917 O O . PRO A 1 391 ? 34.153 29.510 -28.731 1.00 78.31 391 PRO A O 1
ATOM 2920 N N . ARG A 1 392 ? 34.499 28.972 -30.882 1.00 75.25 392 ARG A N 1
ATOM 2921 C CA . ARG A 1 392 ? 35.806 28.314 -30.675 1.00 75.25 392 ARG A CA 1
ATOM 2922 C C . ARG A 1 392 ? 36.953 29.272 -30.342 1.00 75.25 392 ARG A C 1
ATOM 2924 O O . ARG A 1 392 ? 38.083 28.831 -30.159 1.00 75.25 392 ARG A O 1
ATOM 2931 N N . GLN A 1 393 ? 36.672 30.568 -30.289 1.00 69.06 393 GLN A N 1
ATOM 2932 C CA . GLN A 1 393 ? 37.618 31.623 -29.959 1.00 69.06 393 GLN A CA 1
ATOM 2933 C C . GLN A 1 393 ? 37.101 32.346 -28.717 1.00 69.06 393 GLN A C 1
ATOM 2935 O O . GLN A 1 393 ? 36.210 33.187 -28.794 1.00 69.06 393 GLN A O 1
ATOM 2940 N N . TYR A 1 394 ? 37.656 31.980 -27.562 1.00 71.75 394 TYR A N 1
ATOM 2941 C CA . TYR A 1 394 ? 37.538 32.787 -26.356 1.00 71.75 394 TYR A CA 1
ATOM 2942 C C . TYR A 1 394 ? 38.528 33.943 -26.478 1.00 71.75 394 TYR A C 1
ATOM 2944 O O . TYR A 1 394 ? 39.720 33.774 -26.221 1.00 71.75 394 TYR A O 1
ATOM 2952 N N . GLU A 1 395 ? 38.043 35.101 -26.916 1.00 71.62 395 GLU A N 1
ATOM 2953 C CA . GLU A 1 395 ? 38.805 36.341 -26.826 1.00 71.62 395 GLU A CA 1
ATOM 2954 C C . GLU A 1 395 ? 38.627 36.891 -25.400 1.00 71.62 395 GLU A C 1
ATOM 2956 O O . GLU A 1 395 ? 37.511 37.270 -25.030 1.00 71.62 395 GLU A O 1
ATOM 2961 N N . PRO A 1 396 ? 39.668 36.855 -24.543 1.00 76.25 396 PRO A N 1
ATOM 2962 C CA . PRO A 1 396 ? 39.534 37.299 -23.164 1.00 76.25 396 PRO A CA 1
ATOM 2963 C C . PRO A 1 396 ? 39.189 38.794 -23.148 1.00 76.25 396 PRO A C 1
ATOM 2965 O O . PRO A 1 396 ? 39.888 39.573 -23.802 1.00 76.25 396 PRO A O 1
ATOM 2968 N N . PRO A 1 397 ? 38.159 39.228 -22.395 1.00 78.38 397 PRO A N 1
ATOM 2969 C CA . PRO A 1 397 ? 37.828 40.642 -22.307 1.00 78.38 397 PRO A CA 1
ATOM 2970 C C . PRO A 1 397 ? 39.038 41.397 -21.757 1.00 78.38 397 PRO A C 1
ATOM 2972 O O . PRO A 1 397 ? 39.525 41.089 -20.666 1.00 78.38 397 PRO A O 1
ATOM 2975 N N . VAL A 1 398 ? 39.538 42.365 -22.531 1.00 80.38 398 VAL A N 1
ATOM 2976 C CA . VAL A 1 398 ? 40.706 43.164 -22.149 1.00 80.38 398 VAL A CA 1
ATOM 2977 C C . VAL A 1 398 ? 40.396 43.840 -20.810 1.00 80.38 398 VAL A C 1
ATOM 2979 O O . VAL A 1 398 ? 39.429 44.605 -20.738 1.00 80.38 398 VAL A O 1
ATOM 2982 N N . PRO A 1 399 ? 41.157 43.563 -19.734 1.00 73.94 399 PRO A N 1
ATOM 2983 C CA . PRO A 1 399 ? 40.873 44.157 -18.439 1.00 73.94 399 PRO A CA 1
ATOM 2984 C C . PRO A 1 399 ? 41.021 45.682 -18.540 1.00 73.94 399 PRO A C 1
ATOM 2986 O O . PRO A 1 399 ? 41.954 46.156 -19.198 1.00 73.94 399 PRO A O 1
ATOM 2989 N N . PRO A 1 400 ? 40.134 46.467 -17.899 1.00 76.69 400 PRO A N 1
ATOM 2990 C CA . PRO A 1 400 ? 40.231 47.920 -17.932 1.00 76.69 400 PRO A CA 1
ATOM 2991 C C . PRO A 1 400 ? 41.605 48.350 -17.418 1.00 76.69 400 PRO A C 1
ATOM 2993 O O . PRO A 1 400 ? 42.085 47.841 -16.402 1.00 76.69 400 PRO A O 1
ATOM 2996 N N . SER A 1 401 ? 42.246 49.277 -18.132 1.00 64.88 401 SER A N 1
ATOM 2997 C CA . SER A 1 401 ? 43.620 49.700 -17.865 1.00 64.88 401 SER A CA 1
ATOM 2998 C C . SER A 1 401 ? 43.745 50.322 -16.472 1.00 64.88 401 SER A C 1
ATOM 3000 O O . SER A 1 401 ? 43.481 51.511 -16.278 1.00 64.88 401 SER A O 1
ATOM 3002 N N . ARG A 1 402 ? 44.162 49.518 -15.491 1.00 65.75 402 ARG A N 1
ATOM 3003 C CA . ARG A 1 402 ? 44.478 49.995 -14.147 1.00 65.75 402 ARG A CA 1
ATOM 3004 C C . ARG A 1 402 ? 45.780 50.785 -14.218 1.00 65.75 402 ARG A C 1
ATOM 3006 O O . ARG A 1 402 ? 46.820 50.219 -14.551 1.00 65.75 402 ARG A O 1
ATOM 3013 N N . GLN A 1 403 ? 45.727 52.077 -13.903 1.00 63.16 403 GLN A N 1
ATOM 3014 C CA . GLN A 1 403 ? 46.946 52.867 -13.755 1.00 63.16 403 GLN A CA 1
ATOM 3015 C C . GLN A 1 403 ? 47.792 52.263 -12.626 1.00 63.16 403 GLN A C 1
ATOM 3017 O O . GLN A 1 403 ? 47.295 52.029 -11.522 1.00 63.16 403 GLN A O 1
ATOM 3022 N N . VAL A 1 404 ? 49.058 51.967 -12.923 1.00 57.09 404 VAL A N 1
ATOM 3023 C CA . VAL A 1 404 ? 50.025 51.484 -11.932 1.00 57.09 404 VAL A CA 1
ATOM 3024 C C . VAL A 1 404 ? 50.578 52.701 -11.204 1.00 57.09 404 VAL A C 1
ATOM 3026 O O . VAL A 1 404 ? 51.578 53.298 -11.601 1.00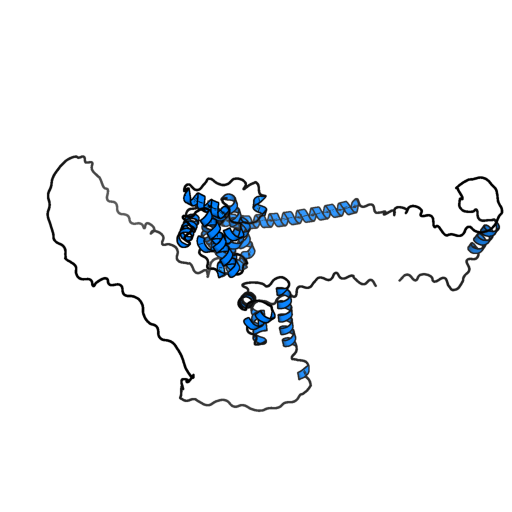 57.09 404 VAL A O 1
ATOM 3029 N N . GLU A 1 405 ? 49.869 53.102 -10.157 1.00 58.69 405 GLU A N 1
ATOM 3030 C CA . GLU A 1 405 ? 50.294 54.164 -9.255 1.00 58.69 405 GLU A CA 1
ATOM 3031 C C . GLU A 1 405 ? 51.554 53.709 -8.498 1.00 58.69 405 GLU A C 1
ATOM 3033 O O . GLU A 1 405 ? 51.568 52.634 -7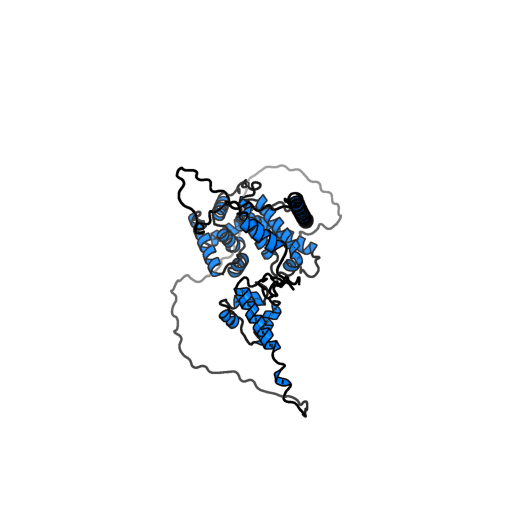.896 1.00 58.69 405 GLU A O 1
ATOM 3038 N N . GLY A 1 406 ? 52.637 54.490 -8.582 1.00 61.09 406 GLY A N 1
ATOM 3039 C CA . GLY A 1 406 ? 53.925 54.165 -7.952 1.00 61.09 406 GLY A CA 1
ATOM 3040 C C . GLY A 1 406 ? 55.112 53.924 -8.894 1.00 61.09 406 GLY A C 1
ATOM 3041 O O . GLY A 1 406 ? 56.207 53.659 -8.403 1.00 61.09 406 GLY A O 1
ATOM 3042 N N . VAL A 1 407 ? 54.965 54.058 -10.220 1.00 54.28 407 VAL A N 1
ATOM 3043 C CA . VAL A 1 407 ? 56.143 54.204 -11.100 1.00 54.28 407 VAL A CA 1
ATOM 3044 C C . VAL A 1 407 ? 56.744 55.599 -10.868 1.00 54.28 407 VAL A C 1
ATOM 3046 O O . VAL A 1 407 ? 56.056 56.587 -11.139 1.00 54.28 407 VAL A O 1
ATOM 3049 N N . PRO A 1 408 ? 57.989 55.732 -10.368 1.00 56.16 408 PRO A N 1
ATOM 3050 C CA . PRO A 1 408 ? 58.583 57.045 -10.146 1.00 56.16 408 PRO A CA 1
ATOM 3051 C C . PRO A 1 408 ? 58.779 57.762 -11.493 1.00 56.16 408 PRO A C 1
ATOM 3053 O O . PRO A 1 408 ? 59.321 57.156 -12.423 1.00 56.16 408 PRO A O 1
ATOM 3056 N N . PRO A 1 409 ? 58.368 59.037 -11.633 1.00 58.78 409 PRO A N 1
ATOM 3057 C CA . PRO A 1 409 ? 58.609 59.785 -12.859 1.00 58.78 409 PRO A CA 1
ATOM 3058 C C . PRO A 1 409 ? 60.126 59.929 -13.066 1.00 58.78 409 PRO A C 1
ATOM 3060 O O . PRO A 1 409 ? 60.814 60.387 -12.148 1.00 58.78 409 PRO A O 1
ATOM 3063 N N . PRO A 1 410 ? 60.678 59.550 -14.236 1.00 55.03 410 PRO A N 1
ATOM 3064 C CA . PRO A 1 410 ? 62.115 59.620 -14.465 1.00 55.03 410 PRO A CA 1
ATOM 3065 C C . PRO A 1 410 ? 62.589 61.076 -14.382 1.00 55.03 410 PRO A C 1
ATOM 3067 O O . PRO A 1 410 ? 62.113 61.949 -15.109 1.00 55.03 410 PRO A O 1
ATOM 3070 N N . HIS A 1 411 ? 63.515 61.339 -13.462 1.00 46.38 411 HIS A N 1
ATOM 3071 C CA . HIS A 1 411 ? 64.031 62.678 -13.197 1.00 46.38 411 HIS A CA 1
ATOM 3072 C C . HIS A 1 411 ? 64.831 63.228 -14.390 1.00 46.38 411 HIS A C 1
ATOM 3074 O O . HIS A 1 411 ? 65.811 62.613 -14.807 1.00 46.38 411 HIS A O 1
ATOM 3080 N N . GLY A 1 412 ? 64.489 64.431 -14.872 1.00 45.09 412 GLY A N 1
ATOM 3081 C CA . GLY A 1 412 ? 65.375 65.202 -15.754 1.00 45.09 412 GLY A CA 1
ATOM 3082 C C . GLY A 1 412 ? 64.693 66.230 -16.663 1.00 45.09 412 GLY A C 1
ATOM 3083 O O . GLY A 1 412 ? 64.308 65.897 -17.777 1.00 45.09 412 GLY A O 1
ATOM 3084 N N . GLY A 1 413 ? 64.640 67.498 -16.237 1.00 40.78 413 GLY A N 1
ATOM 3085 C CA . GLY A 1 413 ? 64.323 68.640 -17.114 1.00 40.78 413 GLY A CA 1
ATOM 3086 C C . GLY A 1 413 ? 63.438 69.709 -16.450 1.00 40.78 413 GLY A C 1
ATOM 3087 O O . GLY A 1 413 ? 62.412 69.351 -15.873 1.00 40.78 413 GLY A O 1
ATOM 3088 N N . PRO A 1 414 ? 63.806 71.007 -16.482 1.00 47.22 414 PRO A N 1
ATOM 3089 C CA . PRO A 1 414 ? 63.061 72.050 -15.782 1.00 47.22 414 PRO A CA 1
ATOM 3090 C C . PRO A 1 414 ? 61.828 72.553 -16.551 1.00 47.22 414 PRO A C 1
ATOM 3092 O O . PRO A 1 414 ? 61.824 72.637 -17.774 1.00 47.22 414 PRO A O 1
ATOM 3095 N N . GLN A 1 415 ? 60.818 72.922 -15.761 1.00 49.06 415 GLN A N 1
ATOM 3096 C CA . GLN A 1 415 ? 59.600 73.690 -16.054 1.00 49.06 415 GLN A CA 1
ATOM 3097 C C . GLN A 1 415 ? 59.392 74.224 -17.488 1.00 49.06 415 GLN A C 1
ATOM 3099 O O . GLN A 1 415 ? 60.055 75.164 -17.923 1.00 49.06 415 GLN A O 1
ATOM 3104 N N . VAL A 1 416 ? 58.296 73.779 -18.109 1.00 45.50 416 VAL A N 1
ATOM 3105 C CA . VAL A 1 416 ? 57.476 74.632 -18.983 1.00 45.50 416 VAL A CA 1
ATOM 3106 C C . VAL A 1 416 ? 56.057 74.640 -18.412 1.00 45.50 416 VAL A C 1
ATOM 3108 O O . VAL A 1 416 ? 55.511 73.589 -18.079 1.00 45.50 416 VAL A O 1
ATOM 3111 N N . LEU A 1 417 ? 55.490 75.835 -18.229 1.00 46.59 417 LEU A N 1
ATOM 3112 C CA . LEU A 1 417 ? 54.123 76.038 -17.736 1.00 46.59 417 LEU A CA 1
ATOM 3113 C C . LEU A 1 417 ? 53.065 75.522 -18.735 1.00 46.59 417 LEU A C 1
ATOM 3115 O O . LEU A 1 417 ? 53.338 75.372 -19.920 1.00 46.59 417 LEU A O 1
ATOM 3119 N N . SER A 1 418 ? 51.822 75.407 -18.248 1.00 41.50 418 SER A N 1
ATOM 3120 C CA . SER A 1 418 ? 50.579 75.208 -19.020 1.00 41.50 418 SER A CA 1
ATOM 3121 C C . SER A 1 418 ? 50.210 73.772 -19.432 1.00 41.50 418 SER A C 1
ATOM 3123 O O . SER A 1 418 ? 50.362 73.358 -20.576 1.00 41.50 418 SER A O 1
ATOM 3125 N N . GLY A 1 419 ? 49.580 73.074 -18.482 1.00 48.09 419 GLY A N 1
ATOM 3126 C CA . GLY A 1 419 ? 48.333 72.316 -18.669 1.00 48.09 419 GLY A CA 1
ATOM 3127 C C . GLY A 1 419 ? 48.101 71.523 -19.963 1.00 48.09 419 GLY A C 1
ATOM 3128 O O . GLY A 1 419 ? 47.490 72.027 -20.900 1.00 48.09 419 GLY A O 1
ATOM 3129 N N . SER A 1 420 ? 48.401 70.222 -19.924 1.00 42.38 420 SER A N 1
ATOM 3130 C CA . SER A 1 420 ? 47.677 69.205 -20.701 1.00 42.38 420 SER A CA 1
ATOM 3131 C C . SER A 1 420 ? 47.808 67.824 -20.033 1.00 42.38 420 SER A C 1
ATOM 3133 O O . SER A 1 420 ? 48.934 67.356 -19.851 1.00 42.38 420 SER A O 1
ATOM 3135 N N . PRO A 1 421 ? 46.707 67.144 -19.655 1.00 46.00 421 PRO A N 1
ATOM 3136 C CA . PRO A 1 421 ? 46.748 65.842 -18.989 1.00 46.00 421 PRO A CA 1
ATOM 3137 C C . PRO A 1 421 ? 46.829 64.677 -19.995 1.00 46.00 421 PRO A C 1
ATOM 3139 O O . PRO A 1 421 ? 46.033 63.745 -19.939 1.00 46.00 421 PRO A O 1
ATOM 3142 N N . TYR A 1 422 ? 47.792 64.722 -20.922 1.00 42.34 422 TYR A N 1
ATOM 3143 C CA . TYR A 1 422 ? 48.058 63.643 -21.884 1.00 42.34 422 TYR A CA 1
ATOM 3144 C C . TYR A 1 422 ? 49.565 63.421 -22.087 1.00 42.34 422 TYR A C 1
ATOM 3146 O O . TYR A 1 422 ? 50.121 63.660 -23.160 1.00 42.34 422 TYR A O 1
ATOM 3154 N N . SER A 1 423 ? 50.243 62.917 -21.054 1.00 47.22 423 SER A N 1
ATOM 3155 C CA . SER A 1 423 ? 51.581 62.338 -21.213 1.00 47.22 423 SER A CA 1
ATOM 3156 C C . SER A 1 423 ? 51.483 60.984 -21.921 1.00 47.22 423 SER A C 1
ATOM 3158 O O . SER A 1 423 ? 51.316 59.945 -21.286 1.00 47.22 423 SER A O 1
ATOM 3160 N N . GLY A 1 424 ? 51.589 60.999 -23.252 1.00 50.22 424 GLY A N 1
ATOM 3161 C CA . GLY A 1 424 ? 51.853 59.790 -24.033 1.00 50.22 424 GLY A CA 1
ATOM 3162 C C . GLY A 1 424 ? 53.208 59.155 -23.669 1.00 50.22 424 GLY A C 1
ATOM 3163 O O . GLY A 1 424 ? 54.027 59.793 -22.999 1.00 50.22 424 GLY A O 1
ATOM 3164 N N . PRO A 1 425 ? 53.476 57.908 -24.101 1.00 48.97 425 PRO A N 1
ATOM 3165 C CA . PRO A 1 425 ? 54.744 57.242 -23.816 1.00 48.97 425 PRO A CA 1
ATOM 3166 C C . PRO A 1 425 ? 55.918 58.074 -24.346 1.00 48.97 425 PRO A C 1
ATOM 3168 O O . PRO A 1 425 ? 55.907 58.517 -25.496 1.00 48.97 425 PRO A O 1
ATOM 3171 N N . GLN A 1 426 ? 56.924 58.290 -23.494 1.00 57.72 426 GLN A N 1
ATOM 3172 C CA . GLN A 1 426 ? 58.094 59.108 -23.817 1.00 57.72 426 GLN A CA 1
ATOM 3173 C C . GLN A 1 426 ? 58.761 58.616 -25.106 1.00 57.72 426 GLN A C 1
ATOM 3175 O O . GLN A 1 426 ? 59.056 57.427 -25.252 1.00 57.72 426 GLN A O 1
ATOM 3180 N N . GLN A 1 427 ? 59.021 59.533 -26.041 1.00 58.41 427 GLN A N 1
ATOM 3181 C CA . GLN A 1 427 ? 59.781 59.193 -27.239 1.00 58.41 427 GLN A CA 1
ATOM 3182 C C . GLN A 1 427 ? 61.223 58.868 -26.837 1.00 58.41 427 GLN A C 1
ATOM 3184 O O . GLN A 1 427 ? 61.928 59.719 -26.296 1.00 58.41 427 GLN A O 1
ATOM 3189 N N . LEU A 1 428 ? 61.642 57.626 -27.099 1.00 64.69 428 LEU A N 1
ATOM 3190 C CA . LEU A 1 428 ? 63.013 57.151 -26.894 1.00 64.69 428 LEU A CA 1
ATOM 3191 C C . LEU A 1 428 ? 63.998 58.125 -27.550 1.00 64.69 428 LEU A C 1
ATOM 3193 O O . LEU A 1 428 ? 63.864 58.424 -28.740 1.00 64.69 428 LEU A O 1
ATOM 3197 N N . SER A 1 429 ? 64.999 58.603 -26.807 1.00 70.81 429 SER A N 1
ATOM 3198 C CA . SER A 1 429 ? 65.976 59.526 -27.381 1.00 70.81 429 SER A CA 1
ATOM 3199 C C . SER A 1 429 ? 66.817 58.822 -28.451 1.00 70.81 429 SER A C 1
ATOM 3201 O O . SER A 1 429 ? 66.939 57.595 -28.484 1.00 70.81 429 SER A O 1
ATOM 3203 N N . ALA A 1 430 ? 67.488 59.595 -29.308 1.00 72.56 430 ALA A N 1
ATOM 3204 C CA . ALA A 1 430 ? 68.390 59.035 -30.316 1.00 72.56 430 ALA A CA 1
ATOM 3205 C C . ALA A 1 430 ? 69.533 58.180 -29.715 1.00 72.56 430 ALA A C 1
ATOM 3207 O O . ALA A 1 430 ? 70.097 57.335 -30.413 1.00 72.56 430 ALA A O 1
ATOM 3208 N N . LYS A 1 431 ? 69.870 58.368 -28.427 1.00 72.19 431 LYS A N 1
ATOM 3209 C CA . LYS A 1 431 ? 70.813 57.506 -27.697 1.00 72.19 431 LYS A CA 1
ATOM 3210 C C . LYS A 1 431 ? 70.171 56.173 -27.305 1.00 72.19 431 LYS A C 1
ATOM 3212 O O . LYS A 1 431 ? 70.802 55.137 -27.489 1.00 72.19 431 LYS A O 1
ATOM 3217 N N . ASP A 1 432 ? 68.921 56.191 -26.850 1.00 75.56 432 ASP A N 1
ATOM 3218 C CA . ASP A 1 432 ? 68.186 54.991 -26.427 1.00 75.56 432 ASP A CA 1
ATOM 3219 C C . ASP A 1 432 ? 67.819 54.108 -27.620 1.00 75.56 432 ASP A C 1
ATOM 3221 O O . ASP A 1 432 ? 67.930 52.887 -27.546 1.00 75.56 432 ASP A O 1
ATOM 3225 N N . LEU A 1 433 ? 67.463 54.719 -28.757 1.00 79.50 433 LEU A N 1
ATOM 3226 C CA . LEU A 1 433 ? 67.278 54.011 -30.024 1.00 79.50 433 LEU A CA 1
ATOM 3227 C C . LEU A 1 433 ? 68.583 53.335 -30.469 1.00 79.50 433 LEU A C 1
ATOM 3229 O O . LEU A 1 433 ? 68.580 52.133 -30.720 1.00 79.50 433 LEU A O 1
ATOM 3233 N N . LYS A 1 434 ? 69.720 54.049 -30.457 1.00 80.38 434 LYS A N 1
ATOM 3234 C CA . LYS A 1 434 ? 71.035 53.450 -30.754 1.00 80.38 434 LYS A CA 1
ATOM 3235 C C . LYS A 1 434 ? 71.415 52.329 -29.783 1.00 80.38 434 LYS A C 1
ATOM 3237 O O . LYS A 1 434 ? 71.955 51.320 -30.227 1.00 80.38 434 LYS A O 1
ATOM 3242 N N . LEU A 1 435 ? 71.135 52.476 -28.487 1.00 76.31 435 LEU A N 1
ATOM 3243 C CA . LEU A 1 435 ? 71.397 51.433 -27.492 1.00 76.31 435 LEU A CA 1
ATOM 3244 C C . LEU A 1 435 ? 70.517 50.200 -27.737 1.00 76.31 435 LEU A C 1
ATOM 3246 O O . LEU A 1 435 ? 71.027 49.084 -27.765 1.00 76.31 435 LEU A O 1
ATOM 3250 N N . ARG A 1 436 ? 69.215 50.394 -27.969 1.00 78.12 436 ARG A N 1
ATOM 3251 C CA . ARG A 1 436 ? 68.252 49.326 -28.270 1.00 78.12 436 ARG A CA 1
ATOM 3252 C C . ARG A 1 436 ? 68.618 48.579 -29.547 1.00 78.12 436 ARG A C 1
ATOM 3254 O O . ARG A 1 436 ? 68.563 47.352 -29.574 1.00 78.12 436 ARG A O 1
ATOM 3261 N N . ASP A 1 437 ? 68.986 49.306 -30.593 1.00 83.25 437 ASP A N 1
ATOM 3262 C CA . ASP A 1 437 ? 69.322 48.711 -31.881 1.00 83.25 437 ASP A CA 1
ATOM 3263 C C . ASP A 1 437 ? 70.687 47.995 -31.800 1.00 83.25 437 ASP A C 1
ATOM 3265 O O . ASP A 1 437 ? 70.822 46.900 -32.343 1.00 83.25 437 ASP A O 1
ATOM 3269 N N . LYS A 1 438 ? 71.644 48.496 -30.996 1.00 77.50 438 LYS A N 1
ATOM 3270 C CA . LYS A 1 438 ? 72.882 47.766 -30.665 1.00 77.50 438 LYS A CA 1
ATOM 3271 C C . LYS A 1 438 ? 72.616 46.488 -29.854 1.00 77.50 438 LYS A C 1
ATOM 3273 O O . LYS A 1 438 ? 73.137 45.441 -30.211 1.00 77.50 438 LYS A O 1
ATOM 3278 N N . LEU A 1 439 ? 71.762 46.536 -28.828 1.00 75.81 439 LEU A N 1
ATOM 3279 C CA . LEU A 1 439 ? 71.367 45.363 -28.026 1.00 75.81 439 LEU A CA 1
ATOM 3280 C C . LEU A 1 439 ? 70.563 44.317 -28.822 1.00 75.81 439 LEU A C 1
ATOM 3282 O O . LEU A 1 439 ? 70.520 43.150 -28.437 1.00 75.81 439 LEU A O 1
ATOM 3286 N N . ARG A 1 440 ? 69.913 44.720 -29.922 1.00 74.81 440 ARG A N 1
ATOM 3287 C CA . ARG A 1 440 ? 69.277 43.802 -30.881 1.00 74.81 440 ARG A CA 1
ATOM 3288 C C . ARG A 1 440 ? 70.268 43.210 -31.882 1.00 74.81 440 ARG A C 1
ATOM 3290 O O . ARG A 1 440 ? 70.095 42.057 -32.258 1.00 74.81 440 ARG A O 1
ATOM 3297 N N . ALA A 1 441 ? 71.263 43.984 -32.318 1.00 75.31 441 ALA A N 1
ATOM 3298 C CA . ALA A 1 441 ? 72.302 43.536 -33.246 1.00 75.31 441 ALA A CA 1
ATOM 3299 C C . ALA A 1 441 ? 73.332 42.607 -32.577 1.00 75.31 441 ALA A C 1
ATOM 3301 O O . ALA A 1 441 ? 73.781 41.644 -33.190 1.00 75.31 441 ALA A O 1
ATOM 3302 N N . GLU A 1 442 ? 73.655 42.861 -31.307 1.00 72.00 442 GLU A N 1
ATOM 3303 C CA . GLU A 1 442 ? 74.499 42.025 -30.450 1.00 72.00 442 GLU A CA 1
ATOM 3304 C C . GLU A 1 442 ? 73.636 41.376 -29.345 1.00 72.00 442 GLU A C 1
ATOM 3306 O O . GLU A 1 442 ? 73.684 41.806 -28.187 1.00 72.00 442 GLU A O 1
ATOM 3311 N N . PRO A 1 443 ? 72.822 40.342 -29.650 1.00 65.06 443 PRO A N 1
ATOM 3312 C CA . PRO A 1 443 ? 72.113 39.586 -28.626 1.00 65.06 443 PRO A CA 1
ATOM 3313 C C . PRO A 1 443 ? 73.139 38.777 -27.826 1.00 65.06 443 PRO A C 1
ATOM 3315 O O . PRO A 1 443 ? 73.488 37.658 -28.195 1.00 65.06 443 PRO A O 1
ATOM 3318 N N . ALA A 1 444 ? 73.645 39.366 -26.740 1.00 59.16 444 ALA A N 1
ATOM 3319 C CA . ALA A 1 444 ? 74.724 38.796 -25.944 1.00 59.16 444 ALA A CA 1
ATOM 3320 C C . ALA A 1 444 ? 74.454 37.323 -25.591 1.00 59.16 444 ALA A C 1
ATOM 3322 O O . ALA A 1 444 ? 73.477 36.996 -24.905 1.00 59.16 444 ALA A O 1
ATOM 3323 N N . ALA A 1 445 ? 75.356 36.444 -26.035 1.00 57.50 445 ALA A N 1
ATOM 3324 C CA . ALA A 1 445 ? 75.373 35.023 -25.706 1.00 57.50 445 ALA A CA 1
ATOM 3325 C C . ALA A 1 445 ? 75.877 34.808 -24.264 1.00 57.50 445 ALA A C 1
ATOM 3327 O O . ALA A 1 445 ? 76.891 34.160 -24.021 1.00 57.50 445 ALA A O 1
ATOM 3328 N N . GLY A 1 446 ? 75.176 35.402 -23.296 1.00 57.38 446 GLY A N 1
ATOM 3329 C CA . GLY A 1 446 ? 75.400 35.157 -21.876 1.00 57.38 446 GLY A CA 1
ATOM 3330 C C . GLY A 1 446 ? 74.914 33.751 -21.494 1.00 57.38 446 GLY A C 1
ATOM 3331 O O . GLY A 1 446 ? 73.832 33.351 -21.935 1.00 57.38 446 GLY A O 1
ATOM 3332 N N . PRO A 1 447 ? 75.646 33.004 -20.644 1.00 55.00 447 PRO A N 1
ATOM 3333 C CA . PRO A 1 447 ? 75.402 31.580 -20.366 1.00 55.00 447 PRO A CA 1
ATOM 3334 C C . PRO A 1 447 ? 74.116 31.274 -19.567 1.00 55.00 447 PRO A C 1
ATOM 3336 O O . PRO A 1 447 ? 73.930 30.159 -19.094 1.00 55.00 447 PRO A O 1
ATOM 3339 N N . GLN A 1 448 ? 73.226 32.253 -19.389 1.00 53.53 448 GLN A N 1
ATOM 3340 C CA . GLN A 1 448 ? 72.038 32.184 -18.527 1.00 53.53 448 GLN A CA 1
ATOM 3341 C C . GLN A 1 448 ? 70.711 32.146 -19.304 1.00 53.53 448 GLN A C 1
ATOM 3343 O O . GLN A 1 448 ? 69.642 32.155 -18.695 1.00 53.53 448 GLN A O 1
ATOM 3348 N N . ARG A 1 449 ? 70.738 32.056 -20.644 1.00 54.62 449 ARG A N 1
ATOM 3349 C CA . ARG A 1 449 ? 69.534 31.716 -21.422 1.00 54.62 449 ARG A CA 1
ATOM 3350 C C . ARG A 1 449 ? 69.218 30.228 -21.276 1.00 54.62 449 ARG A C 1
ATOM 3352 O O . ARG A 1 449 ? 69.555 29.420 -22.136 1.00 54.62 449 ARG A O 1
ATOM 3359 N N . LEU A 1 450 ? 68.526 29.893 -20.189 1.00 54.38 450 LEU A N 1
ATOM 3360 C CA . LEU A 1 450 ? 67.822 28.624 -20.038 1.00 54.38 450 LEU A CA 1
ATOM 3361 C C . LEU A 1 450 ? 66.781 28.505 -21.161 1.00 54.38 450 LEU A C 1
ATOM 3363 O O . LEU A 1 450 ? 65.720 29.128 -21.108 1.00 54.38 450 LEU A O 1
ATOM 3367 N N . LEU A 1 451 ? 67.095 27.725 -22.195 1.00 51.78 451 LEU A N 1
ATOM 3368 C CA . LEU A 1 451 ? 66.099 27.297 -23.171 1.00 51.78 451 LEU A CA 1
ATOM 3369 C C . LEU A 1 451 ? 65.117 26.350 -22.460 1.00 51.78 451 LEU A C 1
ATOM 3371 O O . LEU A 1 451 ? 65.572 25.398 -21.820 1.00 51.78 451 LEU A O 1
ATOM 3375 N N . PRO A 1 452 ? 63.794 26.574 -22.550 1.00 52.84 452 PRO A N 1
ATOM 3376 C CA . PRO A 1 452 ? 62.827 25.659 -21.964 1.00 52.84 452 PRO A CA 1
ATOM 3377 C C . PRO A 1 452 ? 62.903 24.317 -22.698 1.00 52.84 452 PRO A C 1
ATOM 3379 O O . PRO A 1 452 ? 62.565 24.224 -23.879 1.00 52.84 452 PRO A O 1
ATOM 3382 N N . GLN A 1 453 ? 63.354 23.272 -22.003 1.00 52.84 453 GLN A N 1
ATOM 3383 C CA . GLN A 1 453 ? 63.264 21.912 -22.523 1.00 52.84 453 GLN A CA 1
ATOM 3384 C C . GLN A 1 453 ? 61.791 21.500 -22.567 1.00 52.84 453 GLN A C 1
ATOM 3386 O O . GLN A 1 453 ? 61.151 21.342 -21.528 1.00 52.84 453 GLN A O 1
ATOM 3391 N N . LEU A 1 454 ? 61.266 21.331 -23.781 1.00 50.62 454 LEU A N 1
ATOM 3392 C CA . LEU A 1 454 ? 60.002 20.641 -24.025 1.00 50.62 454 LEU A CA 1
ATOM 3393 C C . LEU A 1 454 ? 60.137 19.191 -23.537 1.00 50.62 454 LEU A C 1
ATOM 3395 O O . LEU A 1 454 ? 61.107 18.515 -23.884 1.00 50.62 454 LEU A O 1
ATOM 3399 N N . ARG A 1 455 ? 59.182 18.738 -22.720 1.00 46.00 455 ARG A N 1
ATOM 3400 C CA . ARG A 1 455 ? 59.166 17.421 -22.074 1.00 46.00 455 ARG A CA 1
ATOM 3401 C C . ARG A 1 455 ? 57.765 16.822 -22.103 1.00 46.00 455 ARG A C 1
ATOM 3403 O O . ARG A 1 455 ? 56.811 17.619 -21.984 1.00 46.00 455 ARG A O 1
#

Solvent-accessible surface area (backbone atoms only — not comparable to full-atom values): 29360 Å² total; per-residue (Å²): 143,78,86,79,84,73,78,84,72,83,77,76,71,81,68,72,57,31,70,52,50,45,49,55,37,54,77,66,76,49,50,52,52,59,56,9,60,80,67,79,51,50,34,69,55,45,51,28,38,33,70,57,79,39,78,72,60,68,73,61,29,52,56,51,34,53,53,52,49,48,51,50,50,64,66,69,58,85,61,78,83,68,80,79,71,84,83,85,82,81,88,88,86,85,86,89,83,82,85,84,81,89,84,90,81,86,90,85,85,84,84,86,86,89,81,89,85,90,85,83,87,84,92,79,92,79,85,86,91,85,82,90,80,83,91,85,80,88,84,91,86,82,91,90,79,92,87,86,87,90,85,81,84,86,86,81,92,76,92,79,89,80,87,76,83,75,85,80,73,83,83,69,90,73,79,80,87,77,65,52,77,64,56,52,47,41,52,50,45,71,64,43,49,60,57,50,28,27,48,35,22,56,67,61,58,24,62,70,56,13,46,55,15,40,55,49,14,52,37,50,44,63,76,43,35,85,57,42,77,70,46,94,51,47,65,57,56,37,47,42,44,18,48,52,53,53,66,34,75,70,57,79,74,42,70,92,64,70,67,70,57,86,74,63,87,51,66,66,59,38,50,53,46,48,48,46,54,69,43,57,70,70,31,35,52,46,36,41,37,38,44,38,73,58,44,53,64,64,59,42,7,58,70,63,80,43,51,51,68,60,39,52,54,32,35,53,55,41,49,50,64,34,17,78,76,38,64,92,39,57,50,70,66,58,36,25,53,51,41,30,48,46,46,66,65,46,76,79,72,88,74,77,57,56,71,57,50,54,54,45,40,54,56,48,51,51,48,50,52,53,50,51,52,50,50,52,52,51,50,51,51,51,52,50,49,50,68,70,70,51,75,92,70,84,75,74,79,79,73,79,86,72,81,75,85,82,70,77,79,82,87,84,82,84,87,78,85,81,89,76,101,70,85,66,84,78,79,72,47,80,64,52,49,51,49,52,52,46,52,65,73,52,67,74,88,58,98,76,75,78,72,83,78,87,128

Secondary structure (DSSP, 8-state):
------------PPPPPHHHHHHHHHTTT--HHHHHHHTTS-HHHHHHHHTTS----HHHHHHHHHHHHHHHHHHH-TTSTTSSS------------------------------PPP--PPP---PPP----------------------------------PPPPPPPPP----SS--HHHHHHHHHHHHHHHHHHHHHHHHS-HHHHHHHHHHHHHHHHHTHHHHTTSS-HHHHHHHHHHHHHH-GGGGG-GGG-SPPPPPS-HHHHHHHHHHHHS-HHHHHHHIIIIII---HHHHHHHTT--HHHHHHHHHHHHHHHHTT-GGG-SHHHHHHHHHHHHHHSPPP-PPPHHHHHHHHHHHHHHHHHHHHHHHHHHHHHHHHHHHHS-S---PPPPP----TTPPPPP------------PPPPPPHHHHHHHHHHHHS----TT-------

Sequence (455 aa):
MTQSAAHSASGSSPLPAPKERRRLREAKSLTETQLATMLGVTGATIRAWETGRASPQGRKREAYAQLLAAFEAERAAPSEERAAHGTAPGPEAPEPTTEPGHETPEPAPEPGHETPEPAPEPVHETPEPAPEPGPETVPVAGTAERTGGSERQPVPDGRDADAGPAPAEPPLPVPLAGMTPTEAFDALYAHAAPALIRQTYVLTGRRGLSQESVERAFHLAWQHWPEVAVDRDPTGWVRVAAYDCALSPWQRLRSAHRHADEPLDDPARRALMQAVQELPPSYRRTLLLYDGVGLDLPGTAAETEASTPATVSRVLNAREAVAERLPSLAETAVLRDELRALVGAVPTPRLSPAGAVRTGCERRAEMCTRAVVAATALIVLATALALLTSPRQYEPPVPPSRQVEGVPPPHGGPQVLSGSPYSGPQQLSAKDLKLRDKLRAEPAAGPQRLLPQLR

Nearest PDB structures (foldseek):
  5wuq-assembly1_A  TM=8.636E-01  e=6.720E-04  Bacillus subtilis subsp. subtilis str. 168
  5wur-assembly2_B  TM=8.689E-01  e=1.604E-03  Bacillus subtilis subsp. subtilis str. 168
  5wur-assembly1_A  TM=8.642E-01  e=2.175E-03  Bacillus subtilis subsp. subtilis str. 168
  5uxx-assembly1_A  TM=8.112E-01  e=1.348E-03  Bartonella quintana str. Toulouse

pLDDT: mean 72.31, std 23.28, range [27.44, 98.12]

Foldseek 3Di:
DDDDPDDDDPDQQDADDLCVLVVLCVVVVHQLQNVQVVLVHHSVVSVCSSVVVDPDDDPSSSVSSVVSVVSVVVVVPPDPVVPPDDDDDDDDDDDDDDDDDDDDDDDDDDDDDDDDDDDDDDDDDDDDDDDDDDDDDDDDDDDDDDDDDDDDDDDDDDDDDDDDDDDDDDDDDDDPPPDDLLRVLLVLCVPQVQLQLLLLCLLALFSVQSQVLLLVLSLVCVVVVVVLVPDPCSSLSSSLSSLCSSLPPCVVVDPVRVDRDDADPDPVLSQLSVLLNVDRSLLSQLQCVCLQVNDDLVSSCSSSVHDSVVSVVSNVVSLVSSCVSVVVSNDSVSVSVSSNVSSVPPDGDDHDRSVVSVVVSVVVVVVVVVVVVVVVVVVVVVVVVCVVPPDPDDPDPDPPDDPPPPPDDDDDDDDDDDDDPDDDDDDQDPVRVVVVVVCVVCVDPDVPPPDDDDD